Protein 4EPS (pdb70)

Secondary structure (DSSP, 8-state):
--TTBPEEEEEE--BEE-----B-----TT-EEEEEEEETTEE-TTS---EEE-SSSEESS--B--GGGTT-EEEEESS---------SSSS-TTHHHHHT----SB--SHHHHHTT------B--EEETTEEEEEEEE----EEEEE--EEEEEEE-TT-----SS-EE---S-EEEESS--GGGEEBPEEETTTTEEEEE--TT---EEEEEETTEEEEEE-TT--TTEEEEEE-TT-EEEEEEE--TT-EEETTS-EE-TT-SS---TTEEEE--EES---TTTTTTSTT----GGG-HHHHH-TT--SEE-----EEE---PPPSS-HHHH---TTTTTS--SBSSS-SSS-TTTGGGS--HHHHHHHHHHHHHHH----HHHHHHHHHHHHSPPPTTS---BPPPHHHHHTT--TT-HIIIIIIHHHHHH-S---TTS-EE-S-B-SS---EEEE-SS-EEEES---TTS-EEE--B-B-

Organism: Bacteroides ovatus (strain ATCC 8483 / DSM 1896 / JCM 5824 / BCRC 10623 / CCUG 4943 / NCTC 11153) (NCBI:txid411476)

Structure (mmCIF, N/CA/C/O backbone):
data_4EPS
#
_entry.id   4EPS
#
_cell.length_a   77.956
_cell.length_b   77.956
_cell.length_c   250.498
_cell.angle_alpha   90.000
_cell.angle_beta   90.000
_cell.angle_gamma   90.000
#
_symmetry.space_group_name_H-M   'P 41 21 2'
#
loop_
_entity.id
_entity.type
_entity.pdbx_description
1 polymer 'hypothetical protein'
2 non-polymer 'CHLORIDE ION'
3 non-polymer 'SULFATE ION'
4 non-polymer GLYCEROL
5 water water
#
loop_
_atom_site.group_PDB
_atom_site.id
_atom_site.type_symbol
_atom_site.label_atom_id
_atom_site.label_alt_id
_atom_site.label_comp_id
_atom_site.label_asym_id
_atom_site.label_entity_id
_atom_site.label_seq_id
_atom_site.pdbx_PDB_ins_code
_atom_site.Cartn_x
_atom_site.Cartn_y
_atom_site.Cartn_z
_atom_site.occupancy
_atom_site.B_iso_or_equiv
_atom_site.auth_seq_id
_atom_site.auth_comp_id
_atom_site.auth_asym_id
_atom_site.auth_atom_id
_atom_site.pdbx_PDB_model_num
ATOM 1 N N . ASN A 1 8 ? 13.965 44.399 114.158 1.00 84.27 32 ASN A N 1
ATOM 2 C CA . ASN A 1 8 ? 14.228 45.835 114.105 1.00 83.77 32 ASN A CA 1
ATOM 3 C C . ASN A 1 8 ? 13.297 46.567 115.087 1.00 87.70 32 ASN A C 1
ATOM 4 O O . ASN A 1 8 ? 12.081 46.636 114.867 1.00 88.28 32 ASN A O 1
ATOM 9 N N . VAL A 1 9 ? 13.884 47.075 116.191 1.00 82.93 33 VAL A N 1
ATOM 10 C CA . VAL A 1 9 ? 13.233 47.777 117.308 1.00 82.55 33 VAL A CA 1
ATOM 11 C C . VAL A 1 9 ? 12.341 48.933 116.803 1.00 83.64 33 VAL A C 1
ATOM 12 O O . VAL A 1 9 ? 12.765 49.710 115.941 1.00 82.43 33 VAL A O 1
ATOM 16 N N . ARG A 1 10 ? 11.100 49.021 117.344 1.00 78.35 34 ARG A N 1
ATOM 17 C CA . ARG A 1 10 ? 10.123 50.073 117.040 1.00 76.79 34 ARG A CA 1
ATOM 18 C C . ARG A 1 10 ? 10.708 51.432 117.439 1.00 75.99 34 ARG A C 1
ATOM 19 O O . ARG A 1 10 ? 11.306 51.541 118.515 1.00 75.28 34 ARG A O 1
ATOM 21 N N . ASN A 1 11 ? 10.593 52.442 116.537 1.00 68.53 35 ASN A N 1
ATOM 22 C CA . ASN A 1 11 ? 11.138 53.807 116.680 1.00 65.92 35 ASN A CA 1
ATOM 23 C C . ASN A 1 11 ? 12.695 53.802 116.613 1.00 63.02 35 ASN A C 1
ATOM 24 O O . ASN A 1 11 ? 13.324 54.816 116.918 1.00 62.16 35 ASN A O 1
ATOM 29 N N . GLY A 1 12 ? 13.276 52.674 116.180 1.00 54.53 36 GLY A N 1
ATOM 30 C CA . GLY A 1 12 ? 14.716 52.486 116.034 1.00 52.00 36 GLY A CA 1
ATOM 31 C C . GLY A 1 12 ? 15.213 52.950 114.676 1.00 49.58 36 GLY A C 1
ATOM 32 O O . GLY A 1 12 ? 14.751 52.465 113.635 1.00 48.30 36 GLY A O 1
ATOM 33 N N . ILE A 1 13 ? 16.156 53.901 114.681 1.00 40.59 37 ILE A N 1
ATOM 34 C CA . ILE A 1 13 ? 16.709 54.497 113.465 1.00 36.99 37 ILE A CA 1
ATOM 35 C C . ILE A 1 13 ? 17.522 53.474 112.652 1.00 38.48 37 ILE A C 1
ATOM 36 O O . ILE A 1 13 ? 18.404 52.811 113.183 1.00 39.39 37 ILE A O 1
ATOM 41 N N . VAL A 1 14 ? 17.211 53.367 111.363 1.00 32.27 38 VAL A N 1
ATOM 42 C CA . VAL A 1 14 ? 17.871 52.480 110.403 1.00 31.73 38 VAL A CA 1
ATOM 43 C C . VAL A 1 14 ? 19.064 53.246 109.833 1.00 35.68 38 VAL A C 1
ATOM 44 O O . VAL A 1 14 ? 18.921 54.431 109.497 1.00 33.23 38 VAL A O 1
ATOM 48 N N . LEU A 1 15 ? 20.220 52.570 109.738 1.00 31.88 39 LEU A N 1
ATOM 49 C CA A LEU A 1 15 ? 21.453 53.155 109.203 0.65 31.52 39 LEU A CA 1
ATOM 50 C CA B LEU A 1 15 ? 21.454 53.150 109.237 0.35 31.71 39 LEU A CA 1
ATOM 51 C C . LEU A 1 15 ? 21.786 52.619 107.852 1.00 34.82 39 LEU A C 1
ATOM 52 O O . LEU A 1 15 ? 21.826 51.395 107.654 1.00 35.13 39 LEU A O 1
ATOM 61 N N . ASN A 1 16 ? 22.054 53.532 106.913 1.00 27.75 40 ASN A N 1
ATOM 62 C CA A ASN A 1 16 ? 22.450 53.185 105.556 0.60 27.05 40 ASN A CA 1
ATOM 63 C CA B ASN A 1 16 ? 22.451 53.187 105.550 0.40 27.00 40 ASN A CA 1
ATOM 64 C C . ASN A 1 16 ? 23.752 53.917 105.263 1.00 29.40 40 ASN A C 1
ATOM 65 O O . ASN A 1 16 ? 23.932 55.046 105.727 1.00 26.94 40 ASN A O 1
ATOM 74 N N . VAL A 1 17 ? 24.681 53.251 104.579 1.00 26.13 41 VAL A N 1
ATOM 75 C CA . VAL A 1 17 ? 25.990 53.809 104.266 1.00 26.62 41 VAL A CA 1
ATOM 76 C C . VAL A 1 17 ? 26.289 53.589 102.781 1.00 27.86 41 VAL A C 1
ATOM 77 O O . VAL A 1 17 ? 26.221 52.454 102.290 1.00 27.15 41 VAL A O 1
ATOM 81 N N . THR A 1 18 ? 26.596 54.677 102.067 1.00 23.41 42 THR A N 1
ATOM 82 C CA . THR A 1 18 ? 26.913 54.608 100.638 1.00 23.36 42 THR A CA 1
ATOM 83 C C . THR A 1 18 ? 28.243 55.278 100.370 1.00 27.03 42 THR A C 1
ATOM 84 O O . THR A 1 18 ? 28.449 56.409 100.794 1.00 26.19 42 THR A O 1
ATOM 88 N N . ASP A 1 19 ? 29.111 54.607 99.637 1.00 23.45 43 ASP A N 1
ATOM 89 C CA . ASP A 1 19 ? 30.392 55.194 99.226 1.00 23.68 43 ASP A CA 1
ATOM 90 C C . ASP A 1 19 ? 30.193 55.976 97.941 1.00 28.26 43 ASP A C 1
ATOM 91 O O . ASP A 1 19 ? 29.669 55.424 96.981 1.00 28.38 43 ASP A O 1
ATOM 96 N N . THR A 1 20 ? 30.632 57.237 97.899 1.00 26.80 44 THR A N 1
ATOM 97 C CA . THR A 1 20 ? 30.507 58.052 96.682 1.00 27.54 44 THR A CA 1
ATOM 98 C C . THR A 1 20 ? 31.580 57.602 95.661 1.00 32.89 44 THR A C 1
ATOM 99 O O . THR A 1 20 ? 31.484 57.954 94.495 1.00 34.02 44 THR A O 1
ATOM 103 N N . GLY A 1 21 ? 32.584 56.858 96.132 1.00 29.45 45 GLY A N 1
ATOM 104 C CA . GLY A 1 21 ? 33.647 56.272 95.314 1.00 29.19 45 GLY A CA 1
ATOM 105 C C . GLY A 1 21 ? 34.847 57.153 95.034 1.00 30.72 45 GLY A C 1
ATOM 106 O O . GLY A 1 21 ? 34.788 58.369 95.211 1.00 29.60 45 GLY A O 1
ATOM 107 N N . ILE A 1 22 ? 35.963 56.527 94.657 1.00 28.32 46 ILE A N 1
ATOM 108 C CA . ILE A 1 22 ? 37.196 57.207 94.242 1.00 27.24 46 ILE A CA 1
ATOM 109 C C . ILE A 1 22 ? 37.085 57.360 92.733 1.00 33.26 46 ILE A C 1
ATOM 110 O O . ILE A 1 22 ? 37.030 56.350 92.014 1.00 32.08 46 ILE A O 1
ATOM 115 N N . ILE A 1 23 ? 37.052 58.603 92.251 1.00 31.49 47 ILE A N 1
ATOM 116 C CA . ILE A 1 23 ? 36.840 58.895 90.831 1.00 32.62 47 ILE A CA 1
ATOM 117 C C . ILE A 1 23 ? 38.130 59.353 90.129 1.00 33.81 47 ILE A C 1
ATOM 118 O O . ILE A 1 23 ? 39.080 59.757 90.778 1.00 29.23 47 ILE A O 1
ATOM 123 N N . SER A 1 24 ? 38.167 59.243 88.799 1.00 33.63 48 SER A N 1
ATOM 124 C CA . SER A 1 24 ? 39.346 59.601 88.016 1.00 36.27 48 SER A CA 1
ATOM 125 C C . SER A 1 24 ? 39.736 61.063 88.203 1.00 43.91 48 SER A C 1
ATOM 126 O O . SER A 1 24 ? 38.867 61.930 88.208 1.00 43.92 48 SER A O 1
ATOM 129 N N . ASN A 1 25 ? 41.050 61.319 88.386 1.00 44.04 49 ASN A N 1
ATOM 130 C CA . ASN A 1 25 ? 41.627 62.654 88.586 1.00 46.77 49 ASN A CA 1
ATOM 131 C C . ASN A 1 25 ? 41.417 63.536 87.336 1.00 56.38 49 ASN A C 1
ATOM 132 O O . ASN A 1 25 ? 41.234 64.752 87.470 1.00 59.14 49 ASN A O 1
ATOM 137 N N . GLU A 1 26 ? 41.423 62.912 86.140 1.00 53.51 50 GLU A N 1
ATOM 138 C CA . GLU A 1 26 ? 41.208 63.545 84.835 1.00 88.26 50 GLU A CA 1
ATOM 139 C C . GLU A 1 26 ? 39.726 63.564 84.481 1.00 103.56 50 GLU A C 1
ATOM 140 O O . GLU A 1 26 ? 38.992 64.428 84.950 1.00 68.21 50 GLU A O 1
ATOM 142 N N . ASP A 1 33 ? 33.412 57.515 84.610 1.00 74.44 57 ASP A N 1
ATOM 143 C CA . ASP A 1 33 ? 32.784 56.273 85.069 1.00 73.57 57 ASP A CA 1
ATOM 144 C C . ASP A 1 33 ? 32.439 56.339 86.581 1.00 73.93 57 ASP A C 1
ATOM 145 O O . ASP A 1 33 ? 32.544 57.403 87.206 1.00 74.04 57 ASP A O 1
ATOM 150 N N . THR A 1 34 ? 32.021 55.190 87.145 1.00 66.59 58 THR A N 1
ATOM 151 C CA . THR A 1 34 ? 31.643 54.994 88.550 1.00 64.28 58 THR A CA 1
ATOM 152 C C . THR A 1 34 ? 32.863 55.170 89.489 1.00 60.19 58 THR A C 1
ATOM 153 O O . THR A 1 34 ? 32.709 55.630 90.624 1.00 59.35 58 THR A O 1
ATOM 157 N N . GLY A 1 35 ? 34.045 54.787 89.008 1.00 50.16 59 GLY A N 1
ATOM 158 C CA . GLY A 1 35 ? 35.265 54.822 89.797 1.00 46.69 59 GLY A CA 1
ATOM 159 C C . GLY A 1 35 ? 35.314 53.617 90.715 1.00 43.30 59 GLY A C 1
ATOM 160 O O . GLY A 1 35 ? 34.664 52.609 90.437 1.00 44.02 59 GLY A O 1
ATOM 161 N N . PHE A 1 36 ? 36.070 53.700 91.816 1.00 33.86 60 PHE A N 1
ATOM 162 C CA . PHE A 1 36 ? 36.208 52.595 92.767 1.00 30.89 60 PHE A CA 1
ATOM 163 C C . PHE A 1 36 ? 35.268 52.819 93.907 1.00 33.61 60 PHE A C 1
ATOM 164 O O . PHE A 1 36 ? 35.498 53.700 94.753 1.00 29.94 60 PHE A O 1
ATOM 172 N N . VAL A 1 37 ? 34.194 52.022 93.924 1.00 30.36 61 VAL A N 1
ATOM 173 C CA . VAL A 1 37 ? 33.143 52.123 94.928 1.00 30.61 61 VAL A CA 1
ATOM 174 C C . VAL A 1 37 ? 33.257 50.948 95.867 1.00 35.75 61 VAL A C 1
ATOM 175 O O . VAL A 1 37 ? 33.223 49.789 95.444 1.00 33.76 61 VAL A O 1
ATOM 179 N N . THR A 1 38 ? 33.351 51.259 97.146 1.00 33.40 62 THR A N 1
ATOM 180 C CA . THR A 1 38 ? 33.436 50.270 98.199 1.00 33.74 62 THR A CA 1
ATOM 181 C C . THR A 1 38 ? 32.062 49.691 98.472 1.00 35.94 62 THR A C 1
ATOM 182 O O . THR A 1 38 ? 31.084 50.422 98.628 1.00 34.94 62 THR A O 1
ATOM 186 N N A THR A 1 39 ? 31.939 48.374 98.533 0.50 34.75 63 THR A N 1
ATOM 187 N N B THR A 1 39 ? 32.050 48.364 98.536 0.50 32.07 63 THR A N 1
ATOM 188 C CA A THR A 1 39 ? 30.610 47.803 98.784 0.50 34.55 63 THR A CA 1
ATOM 189 C CA B THR A 1 39 ? 30.961 47.505 98.966 0.50 30.39 63 THR A CA 1
ATOM 190 C C A THR A 1 39 ? 30.391 47.452 100.280 0.50 35.92 63 THR A C 1
ATOM 191 C C B THR A 1 39 ? 31.436 46.983 100.327 0.50 28.72 63 THR A C 1
ATOM 192 O O A THR A 1 39 ? 29.241 47.332 100.712 0.50 36.11 63 THR A O 1
ATOM 193 O O B THR A 1 39 ? 32.522 46.390 100.415 0.50 27.10 63 THR A O 1
ATOM 200 N N A PHE A 1 40 ? 31.500 47.284 101.041 0.50 29.41 64 PHE A N 1
ATOM 201 N N B PHE A 1 40 ? 30.688 47.296 101.399 0.50 22.19 64 PHE A N 1
ATOM 202 C CA A PHE A 1 40 ? 31.595 46.882 102.456 0.50 28.02 64 PHE A CA 1
ATOM 203 C CA B PHE A 1 40 ? 31.117 46.897 102.743 0.50 22.06 64 PHE A CA 1
ATOM 204 C C A PHE A 1 40 ? 31.413 45.354 102.580 0.50 29.91 64 PHE A C 1
ATOM 205 C C B PHE A 1 40 ? 30.952 45.391 102.929 0.50 27.92 64 PHE A C 1
ATOM 206 O O A PHE A 1 40 ? 30.913 44.705 101.665 0.50 27.34 64 PHE A O 1
ATOM 207 O O B PHE A 1 40 ? 30.080 44.781 102.305 0.50 26.57 64 PHE A O 1
ATOM 222 N N . THR A 1 41 ? 31.873 44.787 103.689 1.00 26.88 65 THR A N 1
ATOM 223 C CA . THR A 1 41 ? 31.850 43.340 103.912 1.00 28.35 65 THR A CA 1
ATOM 224 C C . THR A 1 41 ? 31.590 43.059 105.386 1.00 31.78 65 THR A C 1
ATOM 225 O O . THR A 1 41 ? 31.793 43.943 106.224 1.00 31.09 65 THR A O 1
ATOM 229 N N . GLN A 1 42 ? 31.159 41.821 105.713 1.00 29.05 66 GLN A N 1
ATOM 230 C CA . GLN A 1 42 ? 30.886 41.445 107.105 1.00 28.50 66 GLN A CA 1
ATOM 231 C C . GLN A 1 42 ? 32.087 41.763 107.995 1.00 31.17 66 GLN A C 1
ATOM 232 O O . GLN A 1 42 ? 33.210 41.387 107.653 1.00 30.50 66 GLN A O 1
ATOM 238 N N . GLY A 1 43 ? 31.850 42.470 109.094 1.00 29.17 67 GLY A N 1
ATOM 239 C CA . GLY A 1 43 ? 32.929 42.819 110.011 1.00 29.76 67 GLY A CA 1
ATOM 240 C C . GLY A 1 43 ? 33.385 44.262 109.919 1.00 33.10 67 GLY A C 1
ATOM 241 O O . GLY A 1 43 ? 33.946 44.773 110.878 1.00 34.19 67 GLY A O 1
ATOM 242 N N . ASP A 1 44 ? 33.125 44.948 108.784 1.00 28.39 68 ASP A N 1
ATOM 243 C CA . ASP A 1 44 ? 33.445 46.387 108.650 1.00 26.43 68 ASP A CA 1
ATOM 244 C C . ASP A 1 44 ? 32.730 47.173 109.713 1.00 29.83 68 ASP A C 1
ATOM 245 O O . ASP A 1 44 ? 31.577 46.860 110.018 1.00 28.18 68 ASP A O 1
ATOM 250 N N . GLN A 1 45 ? 33.401 48.190 110.295 1.00 26.52 69 GLN A N 1
ATOM 251 C CA . GLN A 1 45 ? 32.791 49.023 111.320 1.00 25.99 69 GLN A CA 1
ATOM 252 C C . GLN A 1 45 ? 32.942 50.480 111.021 1.00 27.69 69 GLN A C 1
ATOM 253 O O . GLN A 1 45 ? 33.982 50.913 110.525 1.00 26.29 69 GLN A O 1
ATOM 259 N N . ILE A 1 46 ? 31.898 51.236 111.352 1.00 25.93 70 ILE A N 1
ATOM 260 C CA . ILE A 1 46 ? 31.837 52.684 111.240 1.00 25.91 70 ILE A CA 1
ATOM 261 C C . ILE A 1 46 ? 31.610 53.262 112.622 1.00 30.28 70 ILE A C 1
ATOM 262 O O . ILE A 1 46 ? 31.122 52.572 113.511 1.00 29.59 70 ILE A O 1
ATOM 267 N N . GLY A 1 47 ? 31.935 54.528 112.780 1.00 27.31 71 GLY A N 1
ATOM 268 C CA . GLY A 1 47 ? 31.677 55.249 114.012 1.00 26.63 71 GLY A CA 1
ATOM 269 C C . GLY A 1 47 ? 30.665 56.334 113.722 1.00 29.97 71 GLY A C 1
ATOM 270 O O . GLY A 1 47 ? 30.748 57.006 112.688 1.00 27.50 71 GLY A O 1
ATOM 271 N N . LEU A 1 48 ? 29.732 56.542 114.634 1.00 28.05 72 LEU A N 1
ATOM 272 C CA . LEU A 1 48 ? 28.702 57.566 114.461 1.00 28.87 72 LEU A CA 1
ATOM 273 C C . LEU A 1 48 ? 28.797 58.663 115.537 1.00 32.91 72 LEU A C 1
ATOM 274 O O . LEU A 1 48 ? 29.003 58.356 116.713 1.00 32.79 72 LEU A O 1
ATOM 279 N N . PHE A 1 49 ? 28.557 59.924 115.129 1.00 29.08 73 PHE A N 1
ATOM 280 C CA . PHE A 1 49 ? 28.488 61.101 116.005 1.00 29.17 73 PHE A CA 1
ATOM 281 C C . PHE A 1 49 ? 27.208 61.894 115.758 1.00 33.81 73 PHE A C 1
ATOM 282 O O . PHE A 1 49 ? 26.788 62.048 114.605 1.00 32.12 73 PHE A O 1
ATOM 290 N N . ALA A 1 50 ? 26.625 62.447 116.829 1.00 31.13 74 ALA A N 1
ATOM 291 C CA . ALA A 1 50 ? 25.472 63.341 116.753 1.00 30.97 74 ALA A CA 1
ATOM 292 C C . ALA A 1 50 ? 25.862 64.645 117.430 1.00 36.35 74 ALA A C 1
ATOM 293 O O . ALA A 1 50 ? 26.305 64.631 118.589 1.00 36.12 74 ALA A O 1
ATOM 295 N N . VAL A 1 51 ? 25.757 65.758 116.696 1.00 32.23 75 VAL A N 1
ATOM 296 C CA . VAL A 1 51 ? 26.115 67.077 117.222 1.00 32.36 75 VAL A CA 1
ATOM 297 C C . VAL A 1 51 ? 24.827 67.888 117.367 1.00 37.91 75 VAL A C 1
ATOM 298 O O . VAL A 1 51 ? 24.093 68.075 116.395 1.00 35.91 75 VAL A O 1
ATOM 302 N N . LYS A 1 52 ? 24.564 68.365 118.590 1.00 36.40 76 LYS A N 1
ATOM 303 C CA . LYS A 1 52 ? 23.401 69.189 118.907 1.00 37.03 76 LYS A CA 1
ATOM 304 C C . LYS A 1 52 ? 23.908 70.472 119.577 1.00 44.24 76 LYS A C 1
ATOM 305 O O . LYS A 1 52 ? 24.679 70.391 120.537 1.00 43.49 76 LYS A O 1
ATOM 311 N N . ASP A 1 53 ? 23.532 71.639 119.019 1.00 42.88 77 ASP A N 1
ATOM 312 C CA . ASP A 1 53 ? 23.876 72.987 119.504 1.00 44.45 77 ASP A CA 1
ATOM 313 C C . ASP A 1 53 ? 25.392 73.159 119.792 1.00 49.67 77 ASP A C 1
ATOM 314 O O . ASP A 1 53 ? 25.770 73.705 120.829 1.00 50.24 77 ASP A O 1
ATOM 319 N N . GLY A 1 54 ? 26.229 72.678 118.871 1.00 45.03 78 GLY A N 1
ATOM 320 C CA . GLY A 1 54 ? 27.683 72.806 118.941 1.00 44.31 78 GLY A CA 1
ATOM 321 C C . GLY A 1 54 ? 28.421 71.863 119.869 1.00 46.08 78 GLY A C 1
ATOM 322 O O . GLY A 1 54 ? 29.591 72.100 120.165 1.00 46.94 78 GLY A O 1
ATOM 323 N N . ALA A 1 55 ? 27.767 70.784 120.322 1.00 40.82 79 ALA A N 1
ATOM 324 C CA . ALA A 1 55 ? 28.390 69.779 121.190 1.00 39.89 79 ALA A CA 1
ATOM 325 C C . ALA A 1 55 ? 27.977 68.366 120.779 1.00 41.47 79 ALA A C 1
ATOM 326 O O . ALA A 1 55 ? 26.820 68.143 120.415 1.00 39.06 79 ALA A O 1
ATOM 328 N N . ILE A 1 56 ? 28.906 67.407 120.904 1.00 37.16 80 ILE A N 1
ATOM 329 C CA . ILE A 1 56 ? 28.623 66.001 120.638 1.00 36.77 80 ILE A CA 1
ATOM 330 C C . ILE A 1 56 ? 27.733 65.464 121.765 1.00 42.93 80 ILE A C 1
ATOM 331 O O . ILE A 1 56 ? 28.022 65.705 122.941 1.00 43.99 80 ILE A O 1
ATOM 336 N N . LEU A 1 57 ? 26.654 64.746 121.404 1.00 38.72 81 LEU A N 1
ATOM 337 C CA . LEU A 1 57 ? 25.750 64.102 122.353 1.00 39.15 81 LEU A CA 1
ATOM 338 C C . LEU A 1 57 ? 26.474 62.943 123.007 1.00 45.09 81 LEU A C 1
ATOM 339 O O . LEU A 1 57 ? 27.083 62.126 122.307 1.00 43.73 81 LEU A O 1
ATOM 344 N N . ASP A 1 58 ? 26.447 62.888 124.354 1.00 43.07 82 ASP A N 1
ATOM 345 C CA . ASP A 1 58 ? 27.102 61.826 125.128 1.00 43.73 82 ASP A CA 1
ATOM 346 C C . ASP A 1 58 ? 26.612 60.446 124.737 1.00 47.30 82 ASP A C 1
ATOM 347 O O . ASP A 1 58 ? 27.381 59.485 124.806 1.00 46.95 82 ASP A O 1
ATOM 352 N N . GLU A 1 59 ? 25.329 60.336 124.359 1.00 44.42 83 GLU A N 1
ATOM 353 C CA . GLU A 1 59 ? 24.732 59.059 123.980 1.00 44.79 83 GLU A CA 1
ATOM 354 C C . GLU A 1 59 ? 25.176 58.601 122.568 1.00 44.29 83 GLU A C 1
ATOM 355 O O . GLU A 1 59 ? 25.063 57.415 122.296 1.00 45.14 83 GLU A O 1
ATOM 361 N N . ILE A 1 60 ? 25.626 59.527 121.678 1.00 36.98 84 ILE A N 1
ATOM 362 C CA . ILE A 1 60 ? 26.043 59.220 120.281 1.00 34.70 84 ILE A CA 1
ATOM 363 C C . ILE A 1 60 ? 27.410 59.887 120.007 1.00 35.50 84 ILE A C 1
ATOM 364 O O . ILE A 1 60 ? 27.522 60.884 119.284 1.00 33.18 84 ILE A O 1
ATOM 369 N N . ASN A 1 61 ? 28.437 59.347 120.645 1.00 32.49 85 ASN A N 1
ATOM 370 C CA . ASN A 1 61 ? 29.792 59.863 120.580 1.00 32.62 85 ASN A CA 1
ATOM 371 C C . ASN A 1 61 ? 30.709 58.726 120.196 1.00 35.75 85 ASN A C 1
ATOM 372 O O . ASN A 1 61 ? 31.039 57.890 121.038 1.00 35.49 85 ASN A O 1
ATOM 377 N N . ASN A 1 62 ? 31.064 58.644 118.888 1.00 31.92 86 ASN A N 1
ATOM 378 C CA . ASN A 1 62 ? 31.890 57.565 118.344 1.00 31.53 86 ASN A CA 1
ATOM 379 C C . ASN A 1 62 ? 31.214 56.213 118.589 1.00 35.07 86 ASN A C 1
ATOM 380 O O . ASN A 1 62 ? 31.844 55.264 119.038 1.00 35.43 86 ASN A O 1
ATOM 393 N N . PRO A 1 64 ? 29.888 52.688 117.674 1.00 32.43 88 PRO A N 1
ATOM 394 C CA . PRO A 1 64 ? 30.232 51.750 116.596 1.00 31.66 88 PRO A CA 1
ATOM 395 C C . PRO A 1 64 ? 29.041 50.984 116.023 1.00 34.55 88 PRO A C 1
ATOM 396 O O . PRO A 1 64 ? 28.153 50.545 116.758 1.00 32.78 88 PRO A O 1
ATOM 400 N N . PHE A 1 65 ? 29.069 50.783 114.706 1.00 28.93 89 PHE A N 1
ATOM 401 C CA . PHE A 1 65 ? 28.096 49.964 113.988 1.00 28.89 89 PHE A CA 1
ATOM 402 C C . PHE A 1 65 ? 28.857 49.008 113.114 1.00 30.96 89 PHE A C 1
ATOM 403 O O . PHE A 1 65 ? 29.817 49.423 112.473 1.00 29.62 89 PHE A O 1
ATOM 411 N N . THR A 1 66 ? 28.444 47.736 113.079 1.00 25.42 90 THR A N 1
ATOM 412 C CA . THR A 1 66 ? 29.112 46.681 112.329 1.00 25.93 90 THR A CA 1
ATOM 413 C C . THR A 1 66 ? 28.219 46.152 111.204 1.00 31.65 90 THR A C 1
ATOM 414 O O . THR A 1 66 ? 27.025 45.902 111.423 1.00 33.69 90 THR A O 1
ATOM 418 N N . PHE A 1 67 ? 28.799 46.001 110.005 1.00 26.29 91 PHE A N 1
ATOM 419 C CA . PHE A 1 67 ? 28.071 45.459 108.866 1.00 26.20 91 PHE A CA 1
ATOM 420 C C . PHE A 1 67 ? 28.103 43.928 108.984 1.00 32.00 91 PHE A C 1
ATOM 421 O O . PHE A 1 67 ? 29.164 43.377 109.275 1.00 31.20 91 PHE A O 1
ATOM 429 N N . ASN A 1 68 ? 26.951 43.259 108.842 1.00 29.15 92 ASN A N 1
ATOM 430 C CA . ASN A 1 68 ? 26.896 41.796 108.994 1.00 30.65 92 ASN A CA 1
ATOM 431 C C . ASN A 1 68 ? 26.818 41.087 107.636 1.00 35.07 92 ASN A C 1
ATOM 432 O O . ASN A 1 68 ? 26.583 39.886 107.591 1.00 36.60 92 ASN A O 1
ATOM 437 N N . GLY A 1 69 ? 26.989 41.828 106.546 1.00 29.35 93 GLY A N 1
ATOM 438 C CA . GLY A 1 69 ? 26.877 41.266 105.204 1.00 28.42 93 GLY A CA 1
ATOM 439 C C . GLY A 1 69 ? 25.584 41.682 104.530 1.00 31.12 93 GLY A C 1
ATOM 440 O O . GLY A 1 69 ? 25.460 41.588 103.308 1.00 32.84 93 GLY A O 1
ATOM 441 N N . SER A 1 70 ? 24.618 42.146 105.322 1.00 26.47 94 SER A N 1
ATOM 442 C CA . SER A 1 70 ? 23.301 42.579 104.832 1.00 26.84 94 SER A CA 1
ATOM 443 C C . SER A 1 70 ? 22.927 43.965 105.381 1.00 30.33 94 SER A C 1
ATOM 444 O O . SER A 1 70 ? 22.338 44.756 104.646 1.00 28.80 94 SER A O 1
ATOM 447 N N . SER A 1 71 ? 23.221 44.243 106.665 1.00 25.88 95 SER A N 1
ATOM 448 C CA . SER A 1 71 ? 22.812 45.503 107.287 1.00 26.38 95 SER A CA 1
ATOM 449 C C . SER A 1 71 ? 23.784 45.939 108.369 1.00 28.94 95 SER A C 1
ATOM 450 O O . SER A 1 71 ? 24.656 45.149 108.764 1.00 27.98 95 SER A O 1
ATOM 453 N N . TRP A 1 72 ? 23.621 47.187 108.855 1.00 25.06 96 TRP A N 1
ATOM 454 C CA . TRP A 1 72 ? 24.447 47.772 109.910 1.00 25.94 96 TRP A CA 1
ATOM 455 C C . TRP A 1 72 ? 23.774 47.588 111.257 1.00 33.99 96 TRP A C 1
ATOM 456 O O . TRP A 1 72 ? 22.611 47.965 111.423 1.00 33.50 96 TRP A O 1
ATOM 467 N N . SER A 1 73 ? 24.495 46.994 112.213 1.00 35.29 97 SER A N 1
ATOM 468 C CA . SER A 1 73 ? 23.973 46.752 113.567 1.00 37.94 97 SER A CA 1
ATOM 469 C C . SER A 1 73 ? 24.880 47.313 114.652 1.00 43.78 97 SER A C 1
ATOM 470 O O . SER A 1 73 ? 26.104 47.370 114.510 1.00 40.49 97 SER A O 1
ATOM 473 N N . GLY A 1 74 ? 24.241 47.697 115.741 1.00 43.81 98 GLY A N 1
ATOM 474 C CA . GLY A 1 74 ? 24.871 48.222 116.937 1.00 44.86 98 GLY A CA 1
ATOM 475 C C . GLY A 1 74 ? 23.806 48.423 117.989 1.00 50.65 98 GLY A C 1
ATOM 476 O O . GLY A 1 74 ? 22.707 47.872 117.873 1.00 50.40 98 GLY A O 1
ATOM 477 N N . LYS A 1 75 ? 24.114 49.216 119.004 1.00 48.58 99 LYS A N 1
ATOM 478 C CA . LYS A 1 75 ? 23.136 49.508 120.045 1.00 50.19 99 LYS A CA 1
ATOM 479 C C . LYS A 1 75 ? 22.046 50.419 119.421 1.00 56.80 99 LYS A C 1
ATOM 480 O O . LYS A 1 75 ? 22.390 51.385 118.734 1.00 54.34 99 LYS A O 1
ATOM 486 N N . PRO A 1 76 ? 20.743 50.073 119.562 1.00 56.16 100 PRO A N 1
ATOM 487 C CA . PRO A 1 76 ? 19.696 50.874 118.904 1.00 55.59 100 PRO A CA 1
ATOM 488 C C . PRO A 1 76 ? 19.651 52.346 119.314 1.00 55.66 100 PRO A C 1
ATOM 489 O O . PRO A 1 76 ? 19.866 52.690 120.476 1.00 55.46 100 PRO A O 1
ATOM 493 N N . ILE A 1 77 ? 19.427 53.214 118.321 1.00 49.43 101 ILE A N 1
ATOM 494 C CA . ILE A 1 77 ? 19.217 54.641 118.530 1.00 48.24 101 ILE A CA 1
ATOM 495 C C . ILE A 1 77 ? 17.735 54.841 118.338 1.00 50.81 101 ILE A C 1
ATOM 496 O O . ILE A 1 77 ? 17.212 54.600 117.244 1.00 49.11 101 ILE A O 1
ATOM 501 N N . LEU A 1 78 ? 17.057 55.208 119.412 1.00 48.56 102 LEU A N 1
ATOM 502 C CA . LEU A 1 78 ? 15.618 55.410 119.391 1.00 49.31 102 LEU A CA 1
ATOM 503 C C . LEU A 1 78 ? 15.313 56.852 119.067 1.00 51.90 102 LEU A C 1
ATOM 504 O O . LEU A 1 78 ? 15.941 57.754 119.634 1.00 50.36 102 LEU A O 1
ATOM 509 N N . TYR A 1 79 ? 14.341 57.074 118.164 1.00 49.12 103 TYR A N 1
ATOM 510 C CA . TYR A 1 79 ? 13.940 58.426 117.807 1.00 49.40 103 TYR A CA 1
ATOM 511 C C . TYR A 1 79 ? 13.301 59.129 118.999 1.00 56.97 103 TYR A C 1
ATOM 512 O O . TYR A 1 79 ? 12.527 58.537 119.749 1.00 57.87 103 TYR A O 1
ATOM 521 N N . ASP A 1 80 ? 13.628 60.413 119.129 1.00 54.85 104 ASP A N 1
ATOM 522 C CA . ASP A 1 80 ? 13.167 61.340 120.139 1.00 55.34 104 ASP A CA 1
ATOM 523 C C . ASP A 1 80 ? 13.151 62.734 119.525 1.00 55.44 104 ASP A C 1
ATOM 524 O O . ASP A 1 80 ? 14.010 63.033 118.698 1.00 52.27 104 ASP A O 1
ATOM 529 N N . ASP A 1 81 ? 12.199 63.598 119.941 1.00 51.18 105 ASP A N 1
ATOM 530 C CA . ASP A 1 81 ? 12.072 64.986 119.470 1.00 50.23 105 ASP A CA 1
ATOM 531 C C . ASP A 1 81 ? 13.366 65.802 119.669 1.00 48.93 105 ASP A C 1
ATOM 532 O O . ASP A 1 81 ? 13.585 66.793 118.963 1.00 47.45 105 ASP A O 1
ATOM 537 N N . ARG A 1 82 ? 14.233 65.370 120.610 1.00 43.73 106 ARG A N 1
ATOM 538 C CA . ARG A 1 82 ? 15.531 65.998 120.880 1.00 42.96 106 ARG A CA 1
ATOM 539 C C . ARG A 1 82 ? 16.490 65.827 119.681 1.00 42.99 106 ARG A C 1
ATOM 540 O O . ARG A 1 82 ? 17.472 66.558 119.582 1.00 41.67 106 ARG A O 1
ATOM 542 N N . LEU A 1 83 ? 16.184 64.893 118.759 1.00 37.59 107 LEU A N 1
ATOM 543 C CA . LEU A 1 83 ? 17.028 64.655 117.582 1.00 35.53 107 LEU A CA 1
ATOM 544 C C . LEU A 1 83 ? 16.694 65.621 116.440 1.00 40.40 107 LEU A C 1
ATOM 545 O O . LEU A 1 83 ? 17.460 65.686 115.487 1.00 39.96 107 LEU A O 1
ATOM 550 N N . VAL A 1 84 ? 15.627 66.458 116.573 1.00 38.71 108 VAL A N 1
ATOM 551 C CA . VAL A 1 84 ? 15.309 67.469 115.550 1.00 38.16 108 VAL A CA 1
ATOM 552 C C . VAL A 1 84 ? 16.411 68.541 115.556 1.00 40.90 108 VAL A C 1
ATOM 553 O O . VAL A 1 84 ? 16.779 69.035 116.622 1.00 39.25 108 VAL A O 1
ATOM 557 N N . GLY A 1 85 ? 16.948 68.847 114.374 1.00 37.27 109 GLY A N 1
ATOM 558 C CA . GLY A 1 85 ? 17.999 69.853 114.196 1.00 37.30 109 GLY A CA 1
ATOM 559 C C . GLY A 1 85 ? 19.404 69.343 114.471 1.00 41.01 109 GLY A C 1
ATOM 560 O O . GLY A 1 85 ? 20.374 70.107 114.373 1.00 42.14 109 GLY A O 1
ATOM 561 N N . VAL A 1 86 ? 19.528 68.048 114.812 1.00 33.84 110 VAL A N 1
ATOM 562 C CA . VAL A 1 86 ? 20.821 67.438 115.123 1.00 33.79 110 VAL A CA 1
ATOM 563 C C . VAL A 1 86 ? 21.571 67.116 113.810 1.00 37.43 110 VAL A C 1
ATOM 564 O O . VAL A 1 86 ? 20.962 66.666 112.828 1.00 36.90 110 VAL A O 1
ATOM 568 N N . ASN A 1 87 ? 22.891 67.384 113.798 1.00 33.22 111 ASN A N 1
ATOM 569 C CA . ASN A 1 87 ? 23.772 67.035 112.681 1.00 31.47 111 ASN A CA 1
ATOM 570 C C . ASN A 1 87 ? 24.411 65.670 112.947 1.00 32.17 111 ASN A C 1
ATOM 571 O O . ASN A 1 87 ? 25.043 65.504 113.990 1.00 32.38 111 ASN A O 1
ATOM 576 N N . PHE A 1 88 ? 24.251 64.687 112.029 1.00 26.31 112 PHE A N 1
ATOM 577 C CA . PHE A 1 88 ? 24.863 63.372 112.221 1.00 25.07 112 PHE A CA 1
ATOM 578 C C . PHE A 1 88 ? 26.065 63.236 111.312 1.00 29.49 112 PHE A C 1
ATOM 579 O O . PHE A 1 88 ? 26.058 63.765 110.192 1.00 29.06 112 PHE A O 1
ATOM 587 N N . TYR A 1 89 ? 27.095 62.527 111.793 1.00 25.52 113 TYR A N 1
ATOM 588 C CA . TYR A 1 89 ? 28.344 62.313 111.039 1.00 25.21 113 TYR A CA 1
ATOM 589 C C . TYR A 1 89 ? 28.768 60.884 111.146 1.00 28.47 113 TYR A C 1
ATOM 590 O O . TYR A 1 89 ? 28.642 60.296 112.229 1.00 29.60 113 TYR A O 1
ATOM 599 N N . ALA A 1 90 ? 29.321 60.323 110.073 1.00 24.30 114 ALA A N 1
ATOM 600 C CA . ALA A 1 90 ? 29.836 58.953 110.166 1.00 24.15 114 ALA A CA 1
ATOM 601 C C . ALA A 1 90 ? 31.202 58.855 109.502 1.00 25.08 114 ALA A C 1
ATOM 602 O O . ALA A 1 90 ? 31.505 59.621 108.584 1.00 23.35 114 ALA A O 1
ATOM 604 N N . TYR A 1 91 ? 32.015 57.906 109.962 1.00 22.29 115 TYR A N 1
ATOM 605 C CA . TYR A 1 91 ? 33.325 57.663 109.345 1.00 23.06 115 TYR A CA 1
ATOM 606 C C . TYR A 1 91 ? 33.629 56.187 109.367 1.00 26.25 115 TYR A C 1
ATOM 607 O O . TYR A 1 91 ? 33.122 55.430 110.206 1.00 24.25 115 TYR A O 1
ATOM 616 N N . TYR A 1 92 ? 34.521 55.806 108.470 1.00 23.19 116 TYR A N 1
ATOM 617 C CA . TYR A 1 92 ? 35.047 54.462 108.323 1.00 22.80 116 TYR A CA 1
ATOM 618 C C . TYR A 1 92 ? 36.577 54.555 108.174 1.00 27.18 116 TYR A C 1
ATOM 619 O O . TYR A 1 92 ? 37.016 55.407 107.404 1.00 26.02 116 TYR A O 1
ATOM 628 N N . PRO A 1 93 ? 37.384 53.605 108.696 1.00 26.30 117 PRO A N 1
ATOM 629 C CA . PRO A 1 93 ? 37.020 52.511 109.615 1.00 26.39 117 PRO A CA 1
ATOM 630 C C . PRO A 1 93 ? 36.995 52.999 111.051 1.00 30.00 117 PRO A C 1
ATOM 631 O O . PRO A 1 93 ? 37.827 53.829 111.440 1.00 28.55 117 PRO A O 1
ATOM 635 N N . TYR A 1 94 ? 36.046 52.472 111.838 1.00 25.89 118 TYR A N 1
ATOM 636 C CA . TYR A 1 94 ? 35.879 52.809 113.252 1.00 26.35 118 TYR A CA 1
ATOM 637 C C . TYR A 1 94 ? 37.206 52.709 114.003 1.00 31.34 118 TYR A C 1
ATOM 638 O O . TYR A 1 94 ? 37.941 51.734 113.820 1.00 29.31 118 TYR A O 1
ATOM 647 N N . GLN A 1 95 ? 37.482 53.715 114.846 1.00 31.41 119 GLN A N 1
ATOM 648 C CA . GLN A 1 95 ? 38.656 53.824 115.727 1.00 32.15 119 GLN A CA 1
ATOM 649 C C . GLN A 1 95 ? 38.143 53.909 117.162 1.00 37.92 119 GLN A C 1
ATOM 650 O O . GLN A 1 95 ? 37.251 54.714 117.430 1.00 36.43 119 GLN A O 1
ATOM 656 N N . SER A 1 96 ? 38.668 53.063 118.066 1.00 37.80 120 SER A N 1
ATOM 657 C CA . SER A 1 96 ? 38.316 53.057 119.495 1.00 39.71 120 SER A CA 1
ATOM 658 C C . SER A 1 96 ? 38.608 54.401 120.145 1.00 43.67 120 SER A C 1
ATOM 659 O O . SER A 1 96 ? 37.842 54.839 121.010 1.00 43.83 120 SER A O 1
ATOM 662 N N . GLU A 1 97 ? 39.700 55.069 119.714 1.00 40.13 121 GLU A N 1
ATOM 663 C CA . GLU A 1 97 ? 40.090 56.364 120.275 1.00 40.37 121 GLU A CA 1
ATOM 664 C C . GLU A 1 97 ? 39.848 57.491 119.269 1.00 41.53 121 GLU A C 1
ATOM 665 O O . GLU A 1 97 ? 40.465 57.523 118.208 1.00 42.27 121 GLU A O 1
ATOM 679 N N . THR A 1 99 ? 39.476 60.848 120.654 1.00 39.35 123 THR A N 1
ATOM 680 C CA . THR A 1 99 ? 39.749 62.086 121.404 1.00 40.32 123 THR A CA 1
ATOM 681 C C . THR A 1 99 ? 40.650 62.992 120.555 1.00 43.15 123 THR A C 1
ATOM 682 O O . THR A 1 99 ? 41.690 62.550 120.071 1.00 43.38 123 THR A O 1
ATOM 686 N N . GLY A 1 100 ? 40.187 64.218 120.340 1.00 40.13 124 GLY A N 1
ATOM 687 C CA . GLY A 1 100 ? 40.884 65.230 119.559 1.00 39.89 124 GLY A CA 1
ATOM 688 C C . GLY A 1 100 ? 40.877 64.984 118.065 1.00 42.08 124 GLY A C 1
ATOM 689 O O . GLY A 1 100 ? 41.563 65.699 117.329 1.00 42.14 124 GLY A O 1
ATOM 690 N N . LYS A 1 101 ? 40.075 64.002 117.584 1.00 35.27 125 LYS A N 1
ATOM 691 C CA . LYS A 1 101 ? 40.052 63.711 116.153 1.00 33.47 125 LYS A CA 1
ATOM 692 C C . LYS A 1 101 ? 38.864 64.379 115.421 1.00 37.13 125 LYS A C 1
ATOM 693 O O . LYS A 1 101 ? 38.718 64.202 114.204 1.00 35.95 125 LYS A O 1
ATOM 699 N N . THR A 1 102 ? 38.043 65.167 116.144 1.00 34.58 126 THR A N 1
ATOM 700 C CA . THR A 1 102 ? 36.896 65.867 115.553 1.00 34.68 126 THR A CA 1
ATOM 701 C C . THR A 1 102 ? 37.021 67.381 115.777 1.00 40.37 126 THR A C 1
ATOM 702 O O . THR A 1 102 ? 37.710 67.806 116.702 1.00 40.18 126 THR A O 1
ATOM 706 N N . ASP A 1 103 ? 36.370 68.182 114.916 1.00 37.41 127 ASP A N 1
ATOM 707 C CA . ASP A 1 103 ? 36.403 69.645 114.981 1.00 37.66 127 ASP A CA 1
ATOM 708 C C . ASP A 1 103 ? 34.995 70.231 114.902 1.00 43.27 127 ASP A C 1
ATOM 709 O O . ASP A 1 103 ? 34.347 70.181 113.848 1.00 41.12 127 ASP A O 1
ATOM 714 N N . LEU A 1 104 ? 34.543 70.831 116.012 1.00 43.31 128 LEU A N 1
ATOM 715 C CA . LEU A 1 104 ? 33.219 71.454 116.098 1.00 44.77 128 LEU A CA 1
ATOM 716 C C . LEU A 1 104 ? 33.223 72.916 115.614 1.00 52.03 128 LEU A C 1
ATOM 717 O O . LEU A 1 104 ? 32.167 73.427 115.245 1.00 51.40 128 LEU A O 1
ATOM 722 N N . ILE A 1 105 ? 34.396 73.579 115.611 1.00 51.73 129 ILE A N 1
ATOM 723 C CA . ILE A 1 105 ? 34.524 74.995 115.237 1.00 53.28 129 ILE A CA 1
ATOM 724 C C . ILE A 1 105 ? 34.593 75.140 113.710 1.00 59.40 129 ILE A C 1
ATOM 725 O O . ILE A 1 105 ? 33.773 75.869 113.145 1.00 60.14 129 ILE A O 1
ATOM 730 N N . GLY A 1 106 ? 35.529 74.432 113.068 1.00 55.38 130 GLY A N 1
ATOM 731 C CA . GLY A 1 106 ? 35.718 74.453 111.621 1.00 54.37 130 GLY A CA 1
ATOM 732 C C . GLY A 1 106 ? 34.559 73.898 110.813 1.00 57.11 130 GLY A C 1
ATOM 733 O O . GLY A 1 106 ? 33.612 73.337 111.378 1.00 57.36 130 GLY A O 1
ATOM 734 N N . ASP A 1 107 ? 34.642 74.047 109.470 1.00 51.66 131 ASP A N 1
ATOM 735 C CA A ASP A 1 107 ? 33.586 73.587 108.565 0.50 50.58 131 ASP A CA 1
ATOM 736 C CA B ASP A 1 107 ? 33.621 73.595 108.517 0.50 50.89 131 ASP A CA 1
ATOM 737 C C . ASP A 1 107 ? 33.785 72.105 108.152 1.00 52.00 131 ASP A C 1
ATOM 738 O O . ASP A 1 107 ? 32.949 71.548 107.424 1.00 52.09 131 ASP A O 1
ATOM 747 N N . ASP A 1 108 ? 34.858 71.453 108.651 1.00 42.94 132 ASP A N 1
ATOM 748 C CA . ASP A 1 108 ? 35.133 70.037 108.372 1.00 39.40 132 ASP A CA 1
ATOM 749 C C . ASP A 1 108 ? 35.256 69.284 109.700 1.00 37.49 132 ASP A C 1
ATOM 750 O O . ASP A 1 108 ? 36.309 69.319 110.342 1.00 34.52 132 ASP A O 1
ATOM 755 N N . PHE A 1 109 ? 34.172 68.585 110.107 1.00 32.38 133 PHE A N 1
ATOM 756 C CA . PHE A 1 109 ? 34.133 67.870 111.390 1.00 31.22 133 PHE A CA 1
ATOM 757 C C . PHE A 1 109 ? 35.266 66.843 111.565 1.00 33.26 133 PHE A C 1
ATOM 758 O O . PHE A 1 109 ? 35.701 66.629 112.691 1.00 32.96 133 PHE A O 1
ATOM 766 N N . PHE A 1 110 ? 35.703 66.170 110.480 1.00 29.35 134 PHE A N 1
ATOM 767 C CA . PHE A 1 110 ? 36.752 65.158 110.622 1.00 28.69 134 PHE A CA 1
ATOM 768 C C . PHE A 1 110 ? 38.151 65.646 110.145 1.00 34.90 134 PHE A C 1
ATOM 769 O O . PHE A 1 110 ? 39.042 64.818 109.916 1.00 32.40 134 PHE A O 1
ATOM 777 N N . ALA A 1 111 ? 38.350 66.974 110.025 1.00 34.65 135 ALA A N 1
ATOM 778 C CA . ALA A 1 111 ? 39.646 67.542 109.611 1.00 35.00 135 ALA A CA 1
ATOM 779 C C . ALA A 1 111 ? 40.835 66.978 110.453 1.00 38.77 135 ALA A C 1
ATOM 780 O O . ALA A 1 111 ? 41.806 66.538 109.822 1.00 38.22 135 ALA A O 1
ATOM 782 N N . PRO A 1 112 ? 40.785 66.890 111.819 1.00 36.30 136 PRO A N 1
ATOM 783 C CA . PRO A 1 112 ? 41.951 66.345 112.560 1.00 36.04 136 PRO A CA 1
ATOM 784 C C . PRO A 1 112 ? 42.181 64.848 112.336 1.00 37.25 136 PRO A C 1
ATOM 785 O O . PRO A 1 112 ? 43.321 64.399 11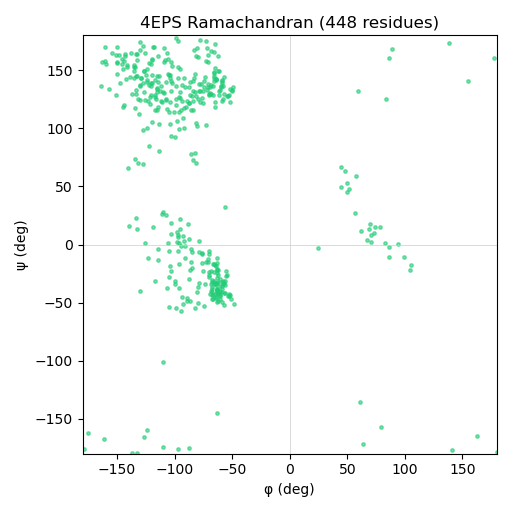2.340 1.00 37.15 136 PRO A O 1
ATOM 789 N N . LEU A 1 113 ? 41.107 64.069 112.154 1.00 32.07 137 LEU A N 1
ATOM 790 C CA . LEU A 1 113 ? 41.231 62.630 111.870 1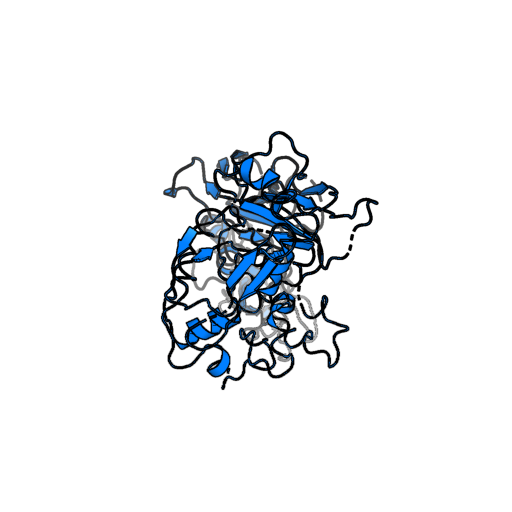.00 29.96 137 LEU A CA 1
ATOM 791 C C . LEU A 1 113 ? 42.006 62.444 110.565 1.00 33.21 137 LEU A C 1
ATOM 792 O O . LEU A 1 113 ? 42.967 61.680 110.524 1.00 33.44 137 LEU A O 1
ATOM 797 N N . ALA A 1 114 ? 41.629 63.209 109.524 1.00 31.31 138 ALA A N 1
ATOM 798 C CA . ALA A 1 114 ? 42.277 63.142 108.218 1.00 31.78 138 ALA A CA 1
ATOM 799 C C . ALA A 1 114 ? 43.720 63.663 108.286 1.00 36.69 138 ALA A C 1
ATOM 800 O O . ALA A 1 114 ? 44.621 63.012 107.752 1.00 36.32 138 ALA A O 1
ATOM 802 N N . ALA A 1 115 ? 43.949 64.796 108.985 1.00 35.94 139 ALA A N 1
ATOM 803 C CA . ALA A 1 115 ? 45.290 65.394 109.126 1.00 36.79 139 ALA A CA 1
ATOM 804 C C . ALA A 1 115 ? 46.295 64.446 109.810 1.00 39.99 139 ALA A C 1
ATOM 805 O O . ALA A 1 115 ? 47.441 64.375 109.373 1.00 40.73 139 ALA A O 1
ATOM 807 N N . GLY A 1 116 ? 45.864 63.728 110.843 1.00 33.96 140 GLY A N 1
ATOM 808 C CA . GLY A 1 116 ? 46.732 62.803 111.566 1.00 34.07 140 GLY A CA 1
ATOM 809 C C . GLY A 1 116 ? 46.722 61.365 111.072 1.00 36.40 140 GLY A C 1
ATOM 810 O O . GLY A 1 116 ? 47.380 60.502 111.663 1.00 35.38 140 GLY A O 1
ATOM 811 N N . TRP A 1 117 ? 45.980 61.076 109.979 1.00 31.76 141 TRP A N 1
ATOM 812 C CA . TRP A 1 117 ? 45.862 59.711 109.459 1.00 30.73 141 TRP A CA 1
ATOM 813 C C . TRP A 1 117 ? 47.214 59.214 108.962 1.00 36.38 141 TRP A C 1
ATOM 814 O O . TRP A 1 117 ? 47.798 59.807 108.055 1.00 36.84 141 TRP A O 1
ATOM 825 N N . GLU A 1 118 ? 47.715 58.144 109.585 1.00 35.02 142 GLU A N 1
ATOM 826 C CA A GLU A 1 118 ? 49.017 57.564 109.253 0.50 35.93 142 GLU A CA 1
ATOM 827 C CA B GLU A 1 118 ? 49.017 57.591 109.224 0.50 36.08 142 GLU A CA 1
ATOM 828 C C . GLU A 1 118 ? 48.838 56.441 108.244 1.00 41.08 142 GLU A C 1
ATOM 829 O O . GLU A 1 118 ? 48.253 55.400 108.560 1.00 44.79 142 GLU A O 1
ATOM 840 N N . LEU A 1 119 ? 49.301 56.664 107.045 1.00 35.02 143 LEU A N 1
ATOM 841 C CA . LEU A 1 119 ? 49.202 55.712 105.959 1.00 35.25 143 LEU A CA 1
ATOM 842 C C . LEU A 1 119 ? 50.538 55.043 105.747 1.00 39.17 143 LEU A C 1
ATOM 843 O O . LEU A 1 119 ? 51.570 55.717 105.724 1.00 39.33 143 LEU A O 1
ATOM 848 N N . THR A 1 120 ? 50.542 53.713 105.643 1.00 34.47 144 THR A N 1
ATOM 849 C CA . THR A 1 120 ? 51.771 52.962 105.378 1.00 33.78 144 THR A CA 1
ATOM 850 C C . THR A 1 120 ? 51.719 52.403 103.954 1.00 35.26 144 THR A C 1
ATOM 851 O O . THR A 1 120 ? 50.661 52.402 103.321 1.00 33.23 144 THR A O 1
ATOM 855 N N . THR A 1 121 ? 52.847 51.886 103.480 1.00 30.09 145 THR A N 1
ATOM 856 C CA . THR A 1 121 ? 52.917 51.329 102.137 1.00 30.12 145 THR A CA 1
ATOM 857 C C . THR A 1 121 ? 52.690 49.802 102.165 1.00 33.78 145 THR A C 1
ATOM 858 O O . THR A 1 121 ? 52.925 49.142 101.149 1.00 34.28 145 THR A O 1
ATOM 862 N N . GLU A 1 122 ? 52.204 49.254 103.303 1.00 29.76 146 GLU A N 1
ATOM 863 C CA . GLU A 1 122 ? 51.897 47.816 103.440 1.00 30.42 146 GLU A CA 1
ATOM 864 C C . GLU A 1 122 ? 50.381 47.637 103.262 1.00 31.87 146 GLU A C 1
ATOM 865 O O . GLU A 1 122 ? 49.602 47.850 104.199 1.00 31.97 146 GLU A O 1
ATOM 871 N N . GLN A 1 123 ? 49.956 47.374 102.013 1.00 25.81 147 GLN A N 1
ATOM 872 C CA . GLN A 1 123 ? 48.528 47.307 101.687 1.00 25.57 147 GLN A CA 1
ATOM 873 C C . GLN A 1 123 ? 48.210 46.068 100.828 1.00 29.09 147 GLN A C 1
ATOM 874 O O . GLN A 1 123 ? 47.188 46.046 100.148 1.00 27.55 147 GLN A O 1
ATOM 880 N N . SER A 1 124 ? 49.070 45.035 100.892 1.00 28.65 148 SER A N 1
ATOM 881 C CA . SER A 1 124 ? 49.046 43.857 100.014 1.00 29.23 148 SER A CA 1
ATOM 882 C C . SER A 1 124 ? 47.859 42.895 100.231 1.00 34.76 148 SER A C 1
ATOM 883 O O . SER A 1 124 ? 47.686 41.990 99.428 1.00 34.70 148 SER A O 1
ATOM 886 N N . ASP A 1 125 ? 47.050 43.077 101.268 1.00 32.92 149 ASP A N 1
ATOM 887 C CA . ASP A 1 125 ? 45.868 42.229 101.400 1.00 34.27 149 ASP A CA 1
ATOM 888 C C . ASP A 1 125 ? 44.648 43.091 101.706 1.00 37.04 149 ASP A C 1
ATOM 889 O O . ASP A 1 125 ? 44.805 44.267 102.075 1.00 34.00 149 ASP A O 1
ATOM 894 N N . GLN A 1 126 ? 43.433 42.520 101.526 1.00 34.34 150 GLN A N 1
ATOM 895 C CA . GLN A 1 126 ? 42.177 43.244 101.723 1.00 35.03 150 GLN A CA 1
ATOM 896 C C . GLN A 1 126 ? 42.115 43.924 103.072 1.00 35.82 150 GLN A C 1
ATOM 897 O O . GLN A 1 126 ? 41.753 45.093 103.099 1.00 34.00 150 GLN A O 1
ATOM 903 N N . LYS A 1 127 ? 42.538 43.247 104.169 1.00 32.95 151 LYS A N 1
ATOM 904 C CA . LYS A 1 127 ? 42.504 43.842 105.509 1.00 33.88 151 LYS A CA 1
ATOM 905 C C . LYS A 1 127 ? 43.516 44.972 105.680 1.00 33.55 151 LYS A C 1
ATOM 906 O O . LYS A 1 127 ? 43.182 45.965 106.305 1.00 31.44 151 LYS A O 1
ATOM 912 N N . ALA A 1 128 ? 44.753 44.807 105.182 1.00 29.78 152 ALA A N 1
ATOM 913 C CA . ALA A 1 128 ? 45.790 45.843 105.326 1.00 30.32 152 ALA A CA 1
ATOM 914 C C . ALA A 1 128 ? 45.384 47.122 104.557 1.00 32.31 152 ALA A C 1
ATOM 915 O O . ALA A 1 128 ? 45.667 48.225 105.000 1.00 32.40 152 ALA A O 1
ATOM 917 N N . TYR A 1 129 ? 44.691 46.956 103.427 1.00 26.80 153 TYR A N 1
ATOM 918 C CA . TYR A 1 129 ? 44.226 48.085 102.623 1.00 25.58 153 TYR A CA 1
ATOM 919 C C . TYR A 1 129 ? 43.020 48.767 103.304 1.00 29.13 153 TYR A C 1
ATOM 920 O O . TYR A 1 129 ? 43.027 49.995 103.500 1.00 26.75 153 TYR A O 1
ATOM 929 N N . ALA A 1 130 ? 41.975 47.966 103.640 1.00 25.51 154 ALA A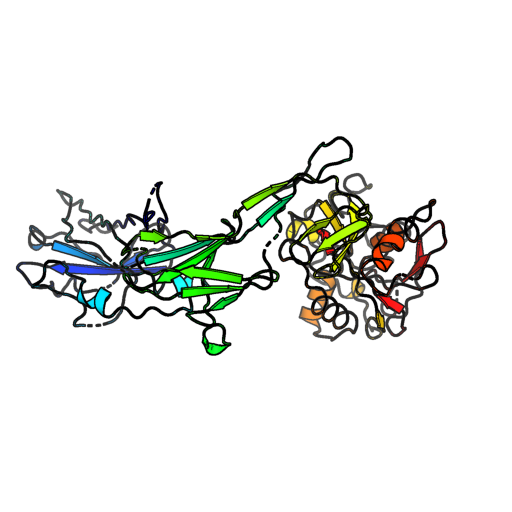 N 1
ATOM 930 C CA . ALA A 1 130 ? 40.715 48.452 104.222 1.00 26.13 154 ALA A CA 1
ATOM 931 C C . ALA A 1 130 ? 40.915 49.240 105.492 1.00 29.36 154 ALA A C 1
ATOM 932 O O . ALA A 1 130 ? 40.263 50.278 105.644 1.00 28.61 154 ALA A O 1
ATOM 934 N N . LYS A 1 131 ? 41.822 48.779 106.404 1.00 26.22 155 LYS A N 1
ATOM 935 C CA A LYS A 1 131 ? 42.043 49.482 107.678 0.50 25.68 155 LYS A CA 1
ATOM 936 C CA B LYS A 1 131 ? 42.191 49.441 107.666 0.50 26.65 155 LYS A CA 1
ATOM 937 C C . LYS A 1 131 ? 42.648 50.883 107.466 1.00 29.16 155 LYS A C 1
ATOM 938 O O . LYS A 1 131 ? 42.589 51.693 108.377 1.00 28.23 155 LYS A O 1
ATOM 949 N N . GLN A 1 132 ? 43.217 51.167 106.277 1.00 25.77 156 GLN A N 1
ATOM 950 C CA . GLN A 1 132 ? 43.833 52.466 105.988 1.00 25.72 156 GLN A CA 1
ATOM 951 C C . GLN A 1 132 ? 42.997 53.376 105.074 1.00 27.46 156 GLN A C 1
ATOM 952 O O . GLN A 1 132 ? 43.382 54.532 104.839 1.00 25.58 156 GLN A O 1
ATOM 958 N N . ASP A 1 133 ? 41.872 52.850 104.562 1.00 24.63 157 ASP A N 1
ATOM 959 C CA . ASP A 1 133 ? 41.014 53.549 103.609 1.00 23.85 157 ASP A CA 1
ATOM 960 C C . ASP A 1 133 ? 40.015 54.440 104.341 1.00 26.63 157 ASP A C 1
ATOM 961 O O . ASP A 1 133 ? 38.832 54.115 104.466 1.00 25.27 157 ASP A O 1
ATOM 966 N N . LEU A 1 134 ? 40.499 55.592 104.807 1.00 24.52 158 LEU A N 1
ATOM 967 C CA . LEU A 1 134 ? 39.672 56.520 105.574 1.00 23.19 158 LEU A CA 1
ATOM 968 C C . LEU A 1 134 ? 38.571 57.160 104.705 1.00 25.56 158 LEU A C 1
ATOM 969 O O . LEU A 1 134 ? 38.841 57.711 103.632 1.00 25.85 158 LEU A O 1
ATOM 987 N N . THR A 1 136 ? 34.793 59.560 105.167 1.00 21.35 160 THR A N 1
ATOM 988 C CA . THR A 1 136 ? 33.987 60.350 106.102 1.00 22.40 160 THR A CA 1
ATOM 989 C C . THR A 1 136 ? 32.752 60.935 105.439 1.00 25.27 160 THR A C 1
ATOM 990 O O . THR A 1 136 ? 32.724 61.116 104.224 1.00 24.68 160 THR A O 1
ATOM 994 N N . SER A 1 137 ? 31.776 61.312 106.256 1.00 24.75 161 SER A N 1
ATOM 995 C CA . SER A 1 137 ? 30.572 62.012 105.805 1.00 24.91 161 SER A CA 1
ATOM 996 C C . SER A 1 137 ? 30.621 63.473 106.227 1.00 30.71 161 SER A C 1
ATOM 997 O O . SER A 1 137 ? 31.363 63.845 107.144 1.00 30.52 161 SER A O 1
ATOM 1000 N N . ASN A 1 138 ? 29.755 64.283 105.632 1.00 28.87 162 ASN A N 1
ATOM 1001 C CA . ASN A 1 138 ? 29.527 65.647 106.097 1.00 29.30 162 ASN A CA 1
ATOM 1002 C C . ASN A 1 138 ? 28.270 65.577 106.980 1.00 29.57 162 ASN A C 1
ATOM 1003 O O . ASN A 1 138 ? 27.815 64.464 107.256 1.00 29.16 162 ASN A O 1
ATOM 1008 N N . ALA A 1 139 ? 27.771 66.715 107.481 1.00 26.35 163 ALA A N 1
ATOM 1009 C CA . ALA A 1 139 ? 26.589 66.810 108.345 1.00 26.91 163 ALA A CA 1
ATOM 1010 C C . ALA A 1 139 ? 25.365 66.218 107.624 1.00 29.99 163 ALA A C 1
ATOM 1011 O O . ALA A 1 139 ? 25.037 66.639 106.513 1.00 29.08 163 ALA A O 1
ATOM 1013 N N . THR A 1 140 ? 24.740 65.239 108.247 1.00 26.78 164 THR A N 1
ATOM 1014 C CA . THR A 1 140 ? 23.617 64.491 107.663 1.00 27.73 164 THR A CA 1
ATOM 1015 C C . THR A 1 140 ? 22.380 64.628 108.542 1.00 31.70 164 THR A C 1
ATOM 1016 O O . THR A 1 140 ? 22.478 64.530 109.756 1.00 30.31 164 THR A O 1
ATOM 1020 N N . ALA A 1 141 ? 21.216 64.803 107.905 1.00 29.12 165 ALA A N 1
ATOM 1021 C CA . ALA A 1 141 ? 19.952 64.936 108.597 1.00 29.67 165 ALA A CA 1
ATOM 1022 C C . ALA A 1 141 ? 19.225 63.604 108.688 1.00 29.84 165 ALA A C 1
ATOM 1023 O O . ALA A 1 141 ? 19.308 62.755 107.793 1.00 27.60 165 ALA A O 1
ATOM 1025 N N . LEU A 1 142 ? 18.440 63.475 109.745 1.00 27.40 166 LEU A N 1
ATOM 1026 C CA . LEU A 1 142 ? 17.570 62.334 109.957 1.00 27.98 166 LEU A CA 1
ATOM 1027 C C . LEU A 1 142 ? 16.339 62.501 109.046 1.00 29.10 166 LEU A C 1
ATOM 1028 O O . LEU A 1 142 ? 15.822 63.617 108.899 1.00 27.92 166 LEU A O 1
ATOM 1033 N N . ILE A 1 143 ? 15.901 61.419 108.419 1.00 25.29 167 ILE A N 1
ATOM 1034 C CA A ILE A 1 143 ? 14.746 61.419 107.513 0.60 25.29 167 ILE A CA 1
ATOM 1035 C CA B ILE A 1 143 ? 14.734 61.467 107.541 0.40 25.11 167 ILE A CA 1
ATOM 1036 C C . ILE A 1 143 ? 13.654 60.554 108.125 1.00 30.34 167 ILE A C 1
ATOM 1037 O O . ILE A 1 143 ? 13.956 59.439 108.566 1.00 30.01 167 ILE A O 1
ATOM 1046 N N . GLY A 1 144 ? 12.418 61.029 108.104 1.00 27.54 168 GLY A N 1
ATOM 1047 C CA . GLY A 1 144 ? 11.317 60.226 108.606 1.00 29.14 168 GLY A CA 1
ATOM 1048 C C . GLY A 1 144 ? 10.290 60.948 109.436 1.00 40.17 168 GLY A C 1
ATOM 1049 O O . GLY A 1 144 ? 10.455 62.115 109.805 1.00 40.02 168 GLY A O 1
ATOM 1050 N N . GLU A 1 145 ? 9.225 60.205 109.754 1.00 41.83 169 GLU A N 1
ATOM 1051 C CA . GLU A 1 145 ? 8.061 60.644 110.508 1.00 44.36 169 GLU A CA 1
ATOM 1052 C C . GLU A 1 145 ? 7.301 59.411 111.013 1.00 51.81 169 GLU A C 1
ATOM 1053 O O . GLU A 1 145 ? 7.423 58.323 110.428 1.00 50.10 169 GLU A O 1
ATOM 1059 N N . ASN A 1 146 ? 6.512 59.600 112.088 1.00 52.68 170 ASN A N 1
ATOM 1060 C CA . ASN A 1 146 ? 5.652 58.590 112.724 1.00 54.30 170 ASN A CA 1
ATOM 1061 C C . ASN A 1 146 ? 6.395 57.242 112.968 1.00 59.12 170 ASN A C 1
ATOM 1062 O O . ASN A 1 146 ? 6.054 56.212 112.372 1.00 59.15 170 ASN A O 1
ATOM 1067 N N . GLY A 1 147 ? 7.427 57.290 113.809 1.00 55.05 171 GLY A N 1
ATOM 1068 C CA . GLY A 1 147 ? 8.215 56.118 114.186 1.00 54.57 171 GLY A CA 1
ATOM 1069 C C . GLY A 1 147 ? 9.084 55.404 113.158 1.00 55.83 171 GLY A C 1
ATOM 1070 O O . GLY A 1 147 ? 9.669 54.371 113.511 1.00 57.62 171 GLY A O 1
ATOM 1071 N N . ASN A 1 148 ? 9.180 55.915 111.889 1.00 46.97 172 ASN A N 1
ATOM 1072 C CA A ASN A 1 148 ? 9.996 55.315 110.823 0.60 45.40 172 ASN A CA 1
ATOM 1073 C CA B ASN A 1 148 ? 10.011 55.309 110.838 0.40 45.42 172 ASN A CA 1
ATOM 1074 C C . ASN A 1 148 ? 11.097 56.305 110.393 1.00 46.50 172 ASN A C 1
ATOM 1075 O O . ASN A 1 148 ? 10.834 57.217 109.605 1.00 45.95 172 ASN A O 1
ATOM 1084 N N . TYR A 1 149 ? 12.313 56.138 110.928 1.00 36.96 173 TYR A N 1
ATOM 1085 C CA . TYR A 1 149 ? 13.414 57.055 110.682 1.00 34.18 173 TYR A CA 1
ATOM 1086 C C . TYR A 1 149 ? 14.649 56.350 110.178 1.00 34.17 173 TYR A C 1
ATOM 1087 O O . TYR A 1 149 ? 14.878 55.170 110.466 1.00 31.52 173 TYR A O 1
ATOM 1096 N N . SER A 1 150 ? 15.423 57.071 109.368 1.00 28.56 174 SER A N 1
ATOM 1097 C CA . SER A 1 150 ? 16.644 56.543 108.796 1.00 26.99 174 SER A CA 1
ATOM 1098 C C . SER A 1 150 ? 17.695 57.613 108.677 1.00 29.29 174 SER A C 1
ATOM 1099 O O . SER A 1 150 ? 17.375 58.807 108.576 1.00 26.70 174 SER A O 1
ATOM 1102 N N . LEU A 1 151 ? 18.949 57.177 108.761 1.00 26.79 175 LEU A N 1
ATOM 1103 C CA . LEU A 1 151 ? 20.154 57.965 108.542 1.00 28.21 175 LEU A CA 1
ATOM 1104 C C . LEU A 1 151 ? 20.844 57.367 107.367 1.00 30.72 175 LEU A C 1
ATOM 1105 O O . LEU A 1 151 ? 21.201 56.178 107.420 1.00 30.00 175 LEU A O 1
ATOM 1110 N N . SER A 1 152 ? 20.967 58.125 106.273 1.00 25.02 176 SER A N 1
ATOM 1111 C CA . SER A 1 152 ? 21.592 57.592 105.068 1.00 25.03 176 SER A CA 1
ATOM 1112 C C . SER A 1 152 ? 22.806 58.455 104.748 1.00 29.73 176 SER A C 1
ATOM 1113 O O . SER A 1 152 ? 22.671 59.628 104.375 1.00 31.21 176 SER A O 1
ATOM 1116 N N . PHE A 1 153 ? 23.990 57.903 105.017 1.00 24.30 177 PHE A N 1
ATOM 1117 C CA . PHE A 1 153 ? 25.244 58.626 104.856 1.00 23.71 177 PHE A CA 1
ATOM 1118 C C . PHE A 1 153 ? 25.862 58.437 103.496 1.00 27.31 177 PHE A C 1
ATOM 1119 O O . PHE A 1 153 ? 25.853 57.331 102.937 1.00 26.67 177 PHE A O 1
ATOM 1127 N N . GLN A 1 154 ? 26.464 59.514 102.996 1.00 24.96 178 GLN A N 1
ATOM 1128 C CA . GLN A 1 154 ? 27.299 59.501 101.789 1.00 24.16 178 GLN A CA 1
ATOM 1129 C C . GLN A 1 154 ? 28.745 59.640 102.295 1.00 27.10 178 GLN A C 1
ATOM 1130 O O . GLN A 1 154 ? 29.054 60.660 102.916 1.00 26.11 178 GLN A O 1
ATOM 1136 N N . LEU A 1 155 ? 29.601 58.640 102.070 1.00 23.13 179 LEU A N 1
ATOM 1137 C CA A LEU A 1 155 ? 31.012 58.691 102.512 0.60 22.02 179 LEU A CA 1
ATOM 1138 C CA B LEU A 1 155 ? 30.987 58.746 102.536 0.40 23.44 179 LEU A CA 1
ATOM 1139 C C . LEU A 1 155 ? 31.927 59.028 101.370 1.00 27.05 179 LEU A C 1
ATOM 1140 O O . LEU A 1 155 ? 31.722 58.517 100.261 1.00 26.32 179 LEU A O 1
ATOM 1149 N N . THR A 1 156 ? 32.945 59.869 101.629 1.00 25.02 180 THR A N 1
ATOM 1150 C CA A THR A 1 156 ? 33.940 60.212 100.613 0.60 24.77 180 THR A CA 1
ATOM 1151 C CA B THR A 1 156 ? 33.968 60.200 100.626 0.40 24.39 180 THR A CA 1
ATOM 1152 C C . THR A 1 156 ? 35.318 59.755 101.148 1.00 28.22 180 THR A C 1
ATOM 1153 O O . THR A 1 156 ? 35.572 59.862 102.346 1.00 26.96 180 THR A O 1
ATOM 1160 N N . HIS A 1 157 ? 36.179 59.255 100.266 1.00 24.48 181 HIS A N 1
ATOM 1161 C CA . HIS A 1 157 ? 37.530 58.790 100.608 1.00 23.54 181 HIS A CA 1
ATOM 1162 C C . HIS A 1 157 ? 38.419 60.003 100.839 1.00 26.65 181 HIS A C 1
ATOM 1163 O O . HIS A 1 157 ? 38.417 60.948 100.020 1.00 25.36 181 HIS A O 1
ATOM 1170 N N . ARG A 1 158 ? 39.171 59.993 101.955 1.00 24.25 182 ARG A N 1
ATOM 1171 C CA A ARG A 1 158 ? 40.030 61.120 102.309 0.60 24.10 182 ARG A CA 1
ATOM 1172 C CA B ARG A 1 158 ? 40.051 61.101 102.339 0.40 23.92 182 ARG A CA 1
ATOM 1173 C C . ARG A 1 158 ? 41.443 60.990 101.724 1.00 28.11 182 ARG A C 1
ATOM 1174 O O . ARG A 1 158 ? 42.149 61.987 101.619 1.00 27.44 182 ARG A O 1
ATOM 1197 N N . SER A 1 160 ? 44.267 59.623 98.595 1.00 23.51 184 SER A N 1
ATOM 1198 C CA . SER A 1 160 ? 44.330 59.603 97.138 1.00 22.39 184 SER A CA 1
ATOM 1199 C C . SER A 1 160 ? 44.702 58.189 96.741 1.00 25.46 184 SER A C 1
ATOM 1200 O O . SER A 1 160 ? 45.086 57.403 97.609 1.00 24.39 184 SER A O 1
ATOM 1203 N N . LEU A 1 161 ? 44.577 57.844 95.462 1.00 21.41 185 LEU A N 1
ATOM 1204 C CA . LEU A 1 161 ? 44.848 56.469 95.046 1.00 21.28 185 LEU A CA 1
ATOM 1205 C C . LEU A 1 161 ? 45.721 56.383 93.805 1.00 27.12 185 LEU A C 1
ATOM 1206 O O . LEU A 1 161 ? 45.426 57.010 92.785 1.00 27.31 185 LEU A O 1
ATOM 1211 N N . VAL A 1 162 ? 46.777 55.567 93.890 1.00 22.85 186 VAL A N 1
ATOM 1212 C CA . VAL A 1 162 ? 47.632 55.252 92.750 1.00 22.86 186 VAL A CA 1
ATOM 1213 C C . VAL A 1 162 ? 47.091 53.937 92.164 1.00 24.54 186 VAL A C 1
ATOM 1214 O O . VAL A 1 162 ? 46.911 52.965 92.905 1.00 22.72 186 VAL A O 1
ATOM 1218 N N . VAL A 1 163 ? 46.885 53.887 90.850 1.00 20.19 187 VAL A N 1
ATOM 1219 C CA . VAL A 1 163 ? 46.480 52.645 90.167 1.00 20.50 187 VAL A CA 1
ATOM 1220 C C . VAL A 1 163 ? 47.558 52.362 89.111 1.00 24.26 187 VAL A C 1
ATOM 1221 O O . VAL A 1 163 ? 47.875 53.272 88.340 1.00 23.30 187 VAL A O 1
ATOM 1225 N N . VAL A 1 164 ? 48.145 51.144 89.110 1.00 22.09 188 VAL A N 1
ATOM 1226 C CA . VAL A 1 164 ? 49.181 50.785 88.135 1.00 22.28 188 VAL A CA 1
ATOM 1227 C C . VAL A 1 164 ? 48.666 49.629 87.271 1.00 24.78 188 VAL A C 1
ATOM 1228 O O . VAL A 1 164 ? 48.280 48.591 87.801 1.00 23.89 188 VAL A O 1
ATOM 1232 N N . LYS A 1 165 ? 48.710 49.806 85.942 1.00 21.17 189 LYS A N 1
ATOM 1233 C CA . LYS A 1 165 ? 48.350 48.763 84.979 1.00 20.46 189 LYS A CA 1
ATOM 1234 C C . LYS A 1 165 ? 49.612 48.366 84.207 1.00 23.44 189 LYS A C 1
ATOM 1235 O O . LYS A 1 165 ? 50.053 49.104 83.320 1.00 23.02 189 LYS A O 1
ATOM 1241 N N . LEU A 1 166 ? 50.204 47.209 84.549 1.00 20.93 190 LEU A N 1
ATOM 1242 C CA . LEU A 1 166 ? 51.399 46.753 83.844 1.00 21.00 190 LEU A CA 1
ATOM 1243 C C . LEU A 1 166 ? 50.997 46.104 82.485 1.00 23.14 190 LEU A C 1
ATOM 1244 O O . LEU A 1 166 ? 49.831 45.754 82.303 1.00 22.40 190 LEU A O 1
ATOM 1249 N N . PRO A 1 167 ? 51.920 45.962 81.518 1.00 23.09 191 PRO A N 1
ATOM 1250 C CA . PRO A 1 167 ? 51.533 45.311 80.258 1.00 23.23 191 PRO A CA 1
ATOM 1251 C C . PRO A 1 167 ? 51.138 43.843 80.479 1.00 26.04 191 PRO A C 1
ATOM 1252 O O . PRO A 1 167 ? 51.670 43.155 81.353 1.00 24.79 191 PRO A O 1
ATOM 1256 N N . SER A 1 168 ? 50.124 43.398 79.744 1.00 23.36 192 SER A N 1
ATOM 1257 C CA . SER A 1 168 ? 49.667 42.007 79.787 1.00 22.60 192 SER A CA 1
ATOM 1258 C C . SER A 1 168 ? 49.193 41.632 78.392 1.00 25.46 192 SER A C 1
ATOM 1259 O O . SER A 1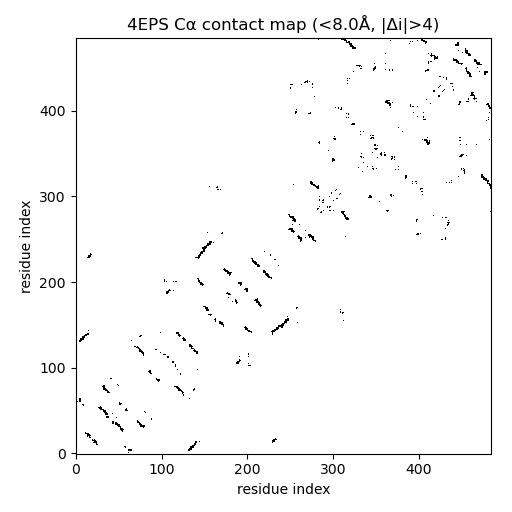 168 ? 48.868 42.516 77.599 1.00 22.97 192 SER A O 1
ATOM 1262 N N . THR A 1 169 ? 49.207 40.337 78.070 1.00 22.76 193 THR A N 1
ATOM 1263 C CA . THR A 1 169 ? 48.821 39.906 76.728 1.00 21.66 193 THR A CA 1
ATOM 1264 C C . THR A 1 169 ? 47.883 38.717 76.774 1.00 23.49 193 THR A C 1
ATOM 1265 O O . THR A 1 169 ? 48.259 37.649 77.242 1.00 23.49 193 THR A O 1
ATOM 1269 N N . ARG A 1 170 ? 46.670 38.901 76.282 1.00 19.74 194 ARG A N 1
ATOM 1270 C CA . ARG A 1 170 ? 45.775 37.767 76.146 1.00 20.14 194 ARG A CA 1
ATOM 1271 C C . ARG A 1 170 ? 46.186 37.002 74.876 1.00 24.93 194 ARG A C 1
ATOM 1272 O O . ARG A 1 170 ? 46.396 37.615 73.827 1.00 23.69 194 ARG A O 1
ATOM 1280 N N . TYR A 1 171 ? 46.325 35.680 74.984 1.00 23.53 195 TYR A N 1
ATOM 1281 C CA . TYR A 1 171 ? 46.576 34.828 73.825 1.00 22.00 195 TYR A CA 1
ATOM 1282 C C . TYR A 1 171 ? 45.297 34.116 73.461 1.00 23.87 195 TYR A C 1
ATOM 1283 O O . TYR A 1 171 ? 44.704 33.446 74.302 1.00 25.79 195 TYR A O 1
ATOM 1292 N N . ILE A 1 172 ? 44.848 34.286 72.232 1.00 21.23 196 ILE A N 1
ATOM 1293 C CA . ILE A 1 172 ? 43.737 33.489 71.700 1.00 21.96 196 ILE A CA 1
ATOM 1294 C C . ILE A 1 172 ? 44.451 32.365 70.928 1.00 22.59 196 ILE A C 1
ATOM 1295 O O . ILE A 1 172 ? 44.950 32.595 69.828 1.00 21.79 196 ILE A O 1
ATOM 1300 N N . PHE A 1 173 ? 44.561 31.192 71.538 1.00 19.68 197 PHE A N 1
ATOM 1301 C CA . PHE A 1 173 ? 45.238 30.064 70.891 1.00 17.92 197 PHE A CA 1
ATOM 1302 C C . PHE A 1 173 ? 44.324 29.431 69.871 1.00 21.79 197 PHE A C 1
ATOM 1303 O O . PHE A 1 173 ? 43.136 29.204 70.151 1.00 22.27 197 PHE A O 1
ATOM 1311 N N . THR A 1 174 ? 44.868 29.193 68.661 1.00 19.68 198 THR A N 1
ATOM 1312 C CA . THR A 1 174 ? 44.100 28.635 67.555 1.00 19.34 198 THR A CA 1
ATOM 1313 C C . THR A 1 174 ? 44.778 27.413 66.955 1.00 21.95 198 THR A C 1
ATOM 1314 O O . THR A 1 174 ? 45.926 27.121 67.265 1.00 19.95 198 THR A O 1
ATOM 1318 N N . ASP A 1 175 ? 44.055 26.725 66.072 1.00 18.50 199 ASP A N 1
ATOM 1319 C CA . ASP A 1 175 ? 44.598 25.649 65.261 1.00 19.27 199 ASP A CA 1
ATOM 1320 C C . ASP A 1 175 ? 45.169 26.352 64.017 1.00 22.17 199 ASP A C 1
ATOM 1321 O O . ASP A 1 175 ? 45.135 27.596 63.945 1.00 21.08 199 ASP A O 1
ATOM 1326 N N . ALA A 1 176 ? 45.646 25.584 63.036 1.00 21.03 200 ALA A N 1
ATOM 1327 C CA . ALA A 1 176 ? 46.253 26.135 61.816 1.00 21.27 200 ALA A CA 1
ATOM 1328 C C . ALA A 1 176 ? 45.270 26.913 60.957 1.00 26.75 200 ALA A C 1
ATOM 1329 O O . ALA A 1 176 ? 45.697 27.758 60.167 1.00 26.24 200 ALA A O 1
ATOM 1331 N N . GLU A 1 177 ? 43.947 26.712 61.168 1.00 23.24 201 GLU A N 1
ATOM 1332 C CA . GLU A 1 177 ? 42.933 27.402 60.369 1.00 22.79 201 GLU A CA 1
ATOM 1333 C C . GLU A 1 177 ? 42.391 28.629 61.103 1.00 26.32 201 GLU A C 1
ATOM 1334 O O . GLU A 1 177 ? 41.411 29.239 60.680 1.00 25.91 201 GLU A O 1
ATOM 1340 N N . GLY A 1 178 ? 43.041 29.010 62.189 1.00 24.81 202 GLY A N 1
ATOM 1341 C CA . GLY A 1 178 ? 42.608 30.178 62.946 1.00 24.03 202 GLY A CA 1
ATOM 1342 C C . GLY A 1 178 ? 41.353 29.975 63.774 1.00 28.62 202 GLY A C 1
ATOM 1343 O O . GLY A 1 178 ? 40.771 30.945 64.248 1.00 27.63 202 GLY A O 1
ATOM 1344 N N . VAL A 1 179 ? 40.937 28.722 63.999 1.00 25.73 203 VAL A N 1
ATOM 1345 C CA . VAL A 1 179 ? 39.75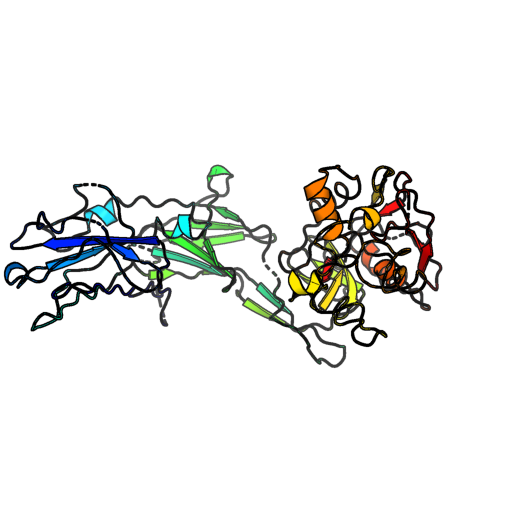8 28.472 64.851 1.00 25.44 203 VAL A CA 1
ATOM 1346 C C . VAL A 1 179 ? 40.242 28.464 66.318 1.00 27.08 203 VAL A C 1
ATOM 1347 O O . VAL A 1 179 ? 41.124 27.678 66.662 1.00 24.93 203 VAL A O 1
ATOM 1351 N N . ALA A 1 180 ? 39.657 29.323 67.167 1.00 23.98 204 ALA A N 1
ATOM 1352 C CA . ALA A 1 180 ? 40.044 29.425 68.578 1.00 24.29 204 ALA A CA 1
ATOM 1353 C C . ALA A 1 180 ? 39.765 28.113 69.289 1.00 28.57 204 ALA A C 1
ATOM 1354 O O . ALA A 1 180 ? 38.718 27.477 69.074 1.00 26.54 204 ALA A O 1
ATOM 1364 N N . PRO A 1 182 ? 38.660 25.827 72.435 1.00 29.29 206 PRO A N 1
ATOM 1365 C CA . PRO A 1 182 ? 37.709 26.116 73.526 1.00 29.46 206 PRO A CA 1
ATOM 1366 C C . PRO A 1 182 ? 38.449 26.443 74.812 1.00 31.37 206 PRO A C 1
ATOM 1367 O O . PRO A 1 182 ? 39.536 25.913 75.037 1.00 29.59 206 PRO A O 1
ATOM 1371 N N . GLU A 1 183 ? 37.902 27.337 75.632 1.00 28.81 207 GLU A N 1
ATOM 1372 C CA . GLU A 1 183 ? 38.510 27.639 76.926 1.00 28.55 207 GLU A CA 1
ATOM 1373 C C . GLU A 1 183 ? 37.437 28.144 77.895 1.00 35.58 207 GLU A C 1
ATOM 1374 O O . GLU A 1 183 ? 36.355 28.515 77.452 1.00 34.50 207 GLU A O 1
ATOM 1380 N N . GLU A 1 184 ? 37.760 28.165 79.193 1.00 35.20 208 GLU A N 1
ATOM 1381 C CA A GLU A 1 184 ? 36.829 28.602 80.237 0.60 36.21 208 GLU A CA 1
ATOM 1382 C CA B GLU A 1 184 ? 36.866 28.580 80.282 0.40 35.79 208 GLU A CA 1
ATOM 1383 C C . GLU A 1 184 ? 36.910 30.103 80.481 1.00 39.48 208 GLU A C 1
ATOM 1384 O O . GLU A 1 184 ? 35.883 30.738 80.749 1.00 40.98 208 GLU A O 1
ATOM 1395 N N . THR A 1 185 ? 38.110 30.682 80.380 1.00 32.51 209 THR A N 1
ATOM 1396 C CA . THR A 1 185 ? 38.326 32.105 80.630 1.00 31.61 209 THR A CA 1
ATOM 1397 C C . THR A 1 185 ? 39.513 32.578 79.789 1.00 33.84 209 THR A C 1
ATOM 1398 O O . THR A 1 185 ? 40.303 31.725 79.370 1.00 32.08 209 THR A O 1
ATOM 1402 N N . PRO A 1 186 ? 39.711 33.900 79.562 1.00 30.09 210 PRO A N 1
ATOM 1403 C CA . PRO A 1 186 ? 40.866 34.321 78.757 1.00 28.49 210 PRO A CA 1
ATOM 1404 C C . PRO A 1 186 ? 42.204 33.864 79.336 1.00 27.74 210 PRO A C 1
ATOM 1405 O O . PRO A 1 186 ? 42.400 33.802 80.559 1.00 26.04 210 PRO A O 1
ATOM 1409 N N . TYR A 1 187 ? 43.100 33.473 78.435 1.00 22.54 211 TYR A N 1
ATOM 1410 C CA . TYR A 1 187 ? 44.470 33.091 78.784 1.00 21.55 211 TYR A CA 1
ATOM 1411 C C . TYR A 1 187 ? 45.278 34.359 78.717 1.00 24.40 211 TYR A C 1
ATOM 1412 O O . TYR A 1 187 ? 45.369 34.933 77.642 1.00 24.10 211 TYR A O 1
ATOM 1421 N N . VAL A 1 188 ? 45.885 34.799 79.837 1.00 21.49 212 VAL A N 1
ATOM 1422 C CA . VAL A 1 188 ? 46.598 36.079 79.842 1.00 21.47 212 VAL A CA 1
ATOM 1423 C C . VAL A 1 188 ? 47.991 35.947 80.418 1.00 23.46 212 VAL A C 1
ATOM 1424 O O . VAL A 1 188 ? 48.155 35.519 81.556 1.00 25.48 212 VAL A O 1
ATOM 1428 N N . ALA A 1 189 ? 48.980 36.359 79.642 1.00 21.82 213 ALA A N 1
ATOM 1429 C CA . ALA A 1 189 ? 50.383 36.427 80.071 1.00 21.13 213 ALA A CA 1
ATOM 1430 C C . ALA A 1 189 ? 50.544 37.740 80.858 1.00 24.62 213 ALA A C 1
ATOM 1431 O O . ALA A 1 189 ? 50.223 38.794 80.328 1.00 23.45 213 ALA A O 1
ATOM 1441 N N . SER A 1 191 ? 52.893 40.271 83.749 1.00 25.07 215 SER A N 1
ATOM 1442 C CA . SER A 1 191 ? 54.248 40.630 84.154 1.00 25.79 215 SER A CA 1
ATOM 1443 C C . SER A 1 191 ? 54.730 39.824 85.353 1.00 32.22 215 SER A C 1
ATOM 1444 O O . SER A 1 191 ? 53.963 39.565 86.285 1.00 31.81 215 SER A O 1
ATOM 1447 N N . VAL A 1 192 ? 56.023 39.485 85.331 1.00 30.50 216 VAL A N 1
ATOM 1448 C CA . VAL A 1 192 ? 56.673 38.741 86.404 1.00 32.45 216 VAL A CA 1
ATOM 1449 C C . VAL A 1 192 ? 57.777 39.583 87.036 1.00 33.68 216 VAL A C 1
ATOM 1450 O O . VAL A 1 192 ? 58.149 40.657 86.517 1.00 32.92 216 VAL A O 1
ATOM 1454 N N . ASP A 1 193 ? 58.298 39.078 88.169 1.00 30.95 217 ASP A N 1
ATOM 1455 C CA . ASP A 1 193 ? 59.369 39.703 88.963 1.00 31.70 217 ASP A CA 1
ATOM 1456 C C . ASP A 1 193 ? 58.992 41.154 89.243 1.00 31.93 217 ASP A C 1
ATOM 1457 O O . ASP A 1 193 ? 59.762 42.071 88.939 1.00 32.98 217 ASP A O 1
ATOM 1462 N N . VAL A 1 194 ? 57.749 41.349 89.691 1.00 28.62 218 VAL A N 1
ATOM 1463 C CA . VAL A 1 194 ? 57.198 42.695 89.925 1.00 27.32 218 VAL A CA 1
ATOM 1464 C C . VAL A 1 194 ? 57.575 43.193 91.315 1.00 30.06 218 VAL A C 1
ATOM 1465 O O . VAL A 1 194 ? 57.279 42.539 92.313 1.00 29.68 218 VAL A O 1
ATOM 1469 N N . ALA A 1 195 ? 58.143 44.394 91.372 1.00 27.62 219 ALA A N 1
ATOM 1470 C CA . ALA A 1 195 ? 58.451 45.033 92.646 1.00 27.76 219 ALA A CA 1
ATOM 1471 C C . ALA A 1 195 ? 58.296 46.511 92.479 1.00 28.28 219 ALA A C 1
ATOM 1472 O O . ALA A 1 195 ? 58.703 47.067 91.453 1.00 29.30 219 ALA A O 1
ATOM 1474 N N . PHE A 1 196 ? 57.717 47.149 93.491 1.00 24.91 220 PHE A N 1
ATOM 1475 C CA . PHE A 1 196 ? 57.588 48.604 93.521 1.00 23.89 220 PHE A CA 1
ATOM 1476 C C . PHE A 1 196 ? 58.405 49.181 94.673 1.00 28.69 220 PHE A C 1
ATOM 1477 O O . PHE A 1 196 ? 58.451 48.587 95.755 1.00 28.44 220 PHE A O 1
ATOM 1485 N N . TYR A 1 197 ? 58.990 50.374 94.450 1.00 25.91 221 TYR A N 1
ATOM 1486 C CA . TYR A 1 197 ? 59.833 51.079 95.407 1.00 26.23 221 TYR A CA 1
ATOM 1487 C C . TYR A 1 197 ? 59.450 52.531 95.533 1.00 30.31 221 TYR A C 1
ATOM 1488 O O . TYR A 1 197 ? 59.150 53.175 94.530 1.00 29.04 221 TYR A O 1
ATOM 1497 N N . LEU A 1 198 ? 59.568 53.073 96.750 1.00 27.76 222 LEU A N 1
ATOM 1498 C CA . LEU A 1 198 ? 59.340 54.489 96.959 1.00 29.23 222 LEU A CA 1
ATOM 1499 C C . LEU A 1 198 ? 60.641 55.291 96.768 1.00 33.73 222 LEU A C 1
ATOM 1500 O O . LEU A 1 198 ? 61.633 55.014 97.454 1.00 33.83 222 LEU A O 1
ATOM 1505 N N . ASP A 1 199 ? 60.603 56.282 95.837 1.00 32.08 223 ASP A N 1
ATOM 1506 C CA A ASP A 1 199 ? 61.641 57.261 95.479 0.50 33.54 223 ASP A CA 1
ATOM 1507 C CA B ASP A 1 199 ? 61.683 57.261 95.549 0.50 32.99 223 ASP A CA 1
ATOM 1508 C C . ASP A 1 199 ? 62.932 56.668 94.887 1.00 39.12 223 ASP A C 1
ATOM 1509 O O . ASP A 1 199 ? 63.449 57.247 93.932 1.00 40.22 223 ASP A O 1
ATOM 1518 N N . ASN A 1 200 ? 63.480 55.574 95.445 1.00 36.86 224 ASN A N 1
ATOM 1519 C CA . ASN A 1 200 ? 64.704 54.963 94.912 1.00 38.26 224 ASN A CA 1
ATOM 1520 C C . ASN A 1 200 ? 64.697 53.466 95.185 1.00 43.54 224 ASN A C 1
ATOM 1521 O O . ASN A 1 200 ? 64.021 53.015 96.105 1.00 41.72 224 ASN A O 1
ATOM 1526 N N . VAL A 1 201 ? 65.443 52.702 94.381 1.00 43.85 225 VAL A N 1
ATOM 1527 C CA . VAL A 1 201 ? 65.484 51.246 94.478 1.00 45.17 225 VAL A CA 1
ATOM 1528 C C . VAL A 1 201 ? 66.502 50.827 95.548 1.00 54.64 225 VAL A C 1
ATOM 1529 O O . VAL A 1 201 ? 67.695 51.107 95.430 1.00 54.11 225 VAL A O 1
ATOM 1533 N N . GLU A 1 202 ? 65.974 50.186 96.609 1.00 55.32 226 GLU A N 1
ATOM 1534 C CA . GLU A 1 202 ? 66.622 49.652 97.819 1.00 57.60 226 GLU A CA 1
ATOM 1535 C C . GLU A 1 202 ? 65.705 48.614 98.440 1.00 63.92 226 GLU A C 1
ATOM 1536 O O . GLU A 1 202 ? 64.492 48.728 98.272 1.00 62.94 226 GLU A O 1
ATOM 1542 N N . GLU A 1 203 ? 66.249 47.657 99.226 1.00 62.93 227 GLU A N 1
ATOM 1543 C CA . GLU A 1 203 ? 65.433 46.632 99.903 1.00 62.75 227 GLU A CA 1
ATOM 1544 C C . GLU A 1 203 ? 64.463 47.278 100.914 1.00 64.49 227 GLU A C 1
ATOM 1545 O O . GLU A 1 203 ? 63.306 46.856 101.004 1.00 63.77 227 GLU A O 1
ATOM 1551 N N . GLY A 1 204 ? 64.936 48.322 101.610 1.00 59.06 228 GLY A N 1
ATOM 1552 C CA . GLY A 1 204 ? 64.165 49.066 102.601 1.00 57.21 228 GLY A CA 1
ATOM 1553 C C . GLY A 1 204 ? 63.134 50.045 102.066 1.00 56.92 228 GLY A C 1
ATOM 1554 O O . GLY A 1 204 ? 62.362 50.593 102.857 1.00 56.90 228 GLY A O 1
ATOM 1555 N N . THR A 1 205 ? 63.098 50.292 100.728 1.00 48.78 229 THR A N 1
ATOM 1556 C CA . THR A 1 205 ? 62.130 51.244 100.140 1.00 45.29 229 THR A CA 1
ATOM 1557 C C . THR A 1 205 ? 60.991 50.514 99.394 1.00 43.63 229 THR A C 1
ATOM 1558 O O . THR A 1 205 ? 60.108 51.172 98.833 1.00 40.44 229 THR A O 1
ATOM 1562 N N . LYS A 1 206 ? 61.015 49.163 99.410 1.00 38.05 230 LYS A N 1
ATOM 1563 C CA . LYS A 1 206 ? 60.041 48.298 98.753 1.00 37.46 230 LYS A CA 1
ATOM 1564 C C . LYS A 1 206 ? 58.657 48.528 99.334 1.00 40.29 230 LYS A C 1
ATOM 1565 O O . LYS A 1 206 ? 58.478 48.575 100.560 1.00 40.18 230 LYS A O 1
ATOM 1571 N N . ILE A 1 207 ? 57.676 48.700 98.443 1.00 34.24 231 ILE A N 1
ATOM 1572 C CA A ILE A 1 207 ? 56.314 48.951 98.891 0.50 33.06 231 ILE A CA 1
ATOM 1573 C CA B ILE A 1 207 ? 56.297 48.963 98.859 0.50 33.58 231 ILE A CA 1
ATOM 1574 C C . ILE A 1 207 ? 55.407 47.767 98.481 1.00 35.37 231 ILE A C 1
ATOM 1575 O O . ILE A 1 207 ? 55.756 46.995 97.573 1.00 33.85 231 ILE A O 1
ATOM 1584 N N . SER A 1 208 ? 54.283 47.573 99.209 1.00 31.41 232 SER A N 1
ATOM 1585 C CA . SER A 1 208 ? 53.401 46.429 98.946 1.00 30.95 232 SER A CA 1
ATOM 1586 C C . SER A 1 208 ? 51.974 46.877 98.612 1.00 30.24 232 SER A C 1
ATOM 1587 O O . SER A 1 208 ? 51.120 46.949 99.499 1.00 28.80 232 SER A O 1
ATOM 1590 N N . PRO A 1 209 ? 51.711 47.205 97.331 1.00 27.18 233 PRO A N 1
ATOM 1591 C CA . PRO A 1 209 ? 50.355 47.627 96.954 1.00 26.15 233 PRO A CA 1
ATOM 1592 C C . PRO A 1 209 ? 49.383 46.470 96.954 1.00 28.18 233 PRO A C 1
ATOM 1593 O O . PRO A 1 209 ? 49.787 45.303 97.024 1.00 27.23 233 PRO A O 1
ATOM 1597 N N . TYR A 1 210 ? 48.111 46.792 96.847 1.00 24.44 234 TYR A N 1
ATOM 1598 C CA . TYR A 1 210 ? 47.074 45.779 96.757 1.00 25.27 234 TYR A CA 1
ATOM 1599 C C . TYR A 1 210 ? 46.994 45.294 95.325 1.00 27.15 234 TYR A C 1
ATOM 1600 O O . TYR A 1 210 ? 46.884 46.115 94.414 1.00 24.40 234 TYR A O 1
ATOM 1609 N N . TYR A 1 211 ? 47.053 43.962 95.107 1.00 23.53 235 TYR A N 1
ATOM 1610 C CA . TYR A 1 211 ? 46.935 43.442 93.748 1.00 23.12 235 TYR A CA 1
ATOM 1611 C C . TYR A 1 211 ? 45.505 42.963 93.506 1.00 29.03 235 TYR A C 1
ATOM 1612 O O . TYR A 1 211 ? 45.019 42.062 94.198 1.00 29.16 235 TYR A O 1
ATOM 1621 N N . ASP A 1 212 ? 44.842 43.555 92.522 1.00 26.45 236 ASP A N 1
ATOM 1622 C CA . ASP A 1 212 ? 43.483 43.166 92.131 1.00 26.82 236 ASP A CA 1
ATOM 1623 C C . ASP A 1 212 ? 43.629 42.128 91.053 1.00 30.70 236 ASP A C 1
ATOM 1624 O O . ASP A 1 212 ? 43.902 42.474 89.909 1.00 30.84 236 ASP A O 1
ATOM 1629 N N . ALA A 1 213 ? 43.480 40.856 91.415 1.00 30.28 237 ALA A N 1
ATOM 1630 C CA . ALA A 1 213 ? 43.675 39.750 90.470 1.00 32.08 237 ALA A CA 1
ATOM 1631 C C . ALA A 1 213 ? 42.617 39.705 89.363 1.00 38.68 237 ALA A C 1
ATOM 1632 O O . ALA A 1 213 ? 42.938 39.277 88.248 1.00 38.91 237 ALA A O 1
ATOM 1634 N N . LYS A 1 214 ? 41.382 40.162 89.661 1.00 37.37 238 LYS A N 1
ATOM 1635 C CA A LYS A 1 214 ? 40.272 40.191 88.700 0.50 37.85 238 LYS A CA 1
ATOM 1636 C CA B LYS A 1 214 ? 40.280 40.181 88.697 0.50 37.82 238 LYS A CA 1
ATOM 1637 C C . LYS A 1 214 ? 40.540 41.214 87.584 1.00 41.56 238 LYS A C 1
ATOM 1638 O O . LYS A 1 214 ? 40.350 40.902 86.409 1.00 41.15 238 LYS A O 1
ATOM 1649 N N . LYS A 1 215 ? 40.990 42.436 87.948 1.00 37.66 239 LYS A N 1
ATOM 1650 C CA . LYS A 1 215 ? 41.273 43.493 86.964 1.00 36.13 239 LYS A CA 1
ATOM 1651 C C . LYS A 1 215 ? 42.731 43.480 86.482 1.00 36.70 239 LYS A C 1
ATOM 1652 O O . LYS A 1 215 ? 43.044 44.182 85.518 1.00 37.18 239 LYS A O 1
ATOM 1658 N N . ASP A 1 216 ? 43.627 42.711 87.162 1.00 29.76 240 ASP A N 1
ATOM 1659 C CA . ASP A 1 216 ? 45.075 42.640 86.894 1.00 26.51 240 ASP A CA 1
ATOM 1660 C C . ASP A 1 216 ? 45.700 44.054 87.014 1.00 26.33 240 ASP A C 1
ATOM 1661 O O . ASP A 1 216 ? 46.306 44.575 86.063 1.00 25.37 240 ASP A O 1
ATOM 1666 N N . GLU A 1 217 ? 45.557 44.664 88.191 1.00 22.44 241 GLU A N 1
ATOM 1667 C CA . GLU A 1 217 ? 46.120 45.998 88.388 1.00 22.28 241 GLU A CA 1
ATOM 1668 C C . GLU A 1 217 ? 46.486 46.139 89.854 1.00 25.17 241 GLU A C 1
ATOM 1669 O O . GLU A 1 217 ? 45.950 45.400 90.706 1.00 24.00 241 GLU A O 1
ATOM 1675 N N . TYR A 1 218 ? 47.415 47.062 90.143 1.00 20.86 242 TYR A N 1
ATOM 1676 C CA . TYR A 1 218 ? 47.885 47.315 91.506 1.00 21.36 242 TYR A CA 1
ATOM 1677 C C . TYR A 1 218 ? 47.331 48.625 91.990 1.00 25.73 242 TYR A C 1
ATOM 1678 O O . TYR A 1 218 ? 47.294 49.581 91.207 1.00 25.21 242 TYR A O 1
ATOM 1687 N N . ARG A 1 219 ? 46.914 48.677 93.257 1.00 22.08 243 ARG A N 1
ATOM 1688 C CA . ARG A 1 219 ? 46.327 49.884 93.871 1.00 22.55 243 ARG A CA 1
ATOM 1689 C C . ARG A 1 219 ? 47.051 50.215 95.144 1.00 26.46 243 ARG A C 1
ATOM 1690 O O . ARG A 1 219 ? 47.409 49.323 95.910 1.00 25.35 243 ARG A O 1
ATOM 1698 N N . LEU A 1 220 ? 47.307 51.503 95.369 1.00 21.74 244 LEU A N 1
ATOM 1699 C CA . LEU A 1 220 ? 48.017 51.938 96.555 1.00 21.98 244 LEU A CA 1
ATOM 1700 C C . LEU A 1 220 ? 47.458 53.257 97.032 1.00 24.25 244 LEU A C 1
ATOM 1701 O O . LEU A 1 220 ? 47.516 54.235 96.287 1.00 21.50 244 LEU A O 1
ATOM 1706 N N . LEU A 1 221 ? 46.946 53.293 98.264 1.00 21.59 245 LEU A N 1
ATOM 1707 C CA . LEU A 1 221 ? 46.496 54.555 98.855 1.00 22.66 245 LEU A CA 1
ATOM 1708 C C . LEU A 1 221 ? 47.703 55.432 99.183 1.00 26.63 245 LEU A C 1
ATOM 1709 O O . LEU A 1 221 ? 48.722 54.917 99.666 1.00 24.36 245 LEU A O 1
ATOM 1714 N N . ARG A 1 222 ? 47.593 56.752 98.893 1.00 24.08 246 ARG A N 1
ATOM 1715 C CA . ARG A 1 222 ? 48.641 57.753 99.139 1.00 23.58 246 ARG A CA 1
ATOM 1716 C C . ARG A 1 222 ? 48.034 58.988 99.773 1.00 25.64 246 ARG A C 1
ATOM 1717 O O . ARG A 1 222 ? 46.846 59.262 99.589 1.00 23.68 246 ARG A O 1
ATOM 1725 N N . LYS A 1 223 ? 48.827 59.718 100.551 1.00 24.57 247 LYS A N 1
ATOM 1726 C CA . LYS A 1 223 ? 48.322 60.954 101.153 1.00 24.72 247 LYS A CA 1
ATOM 1727 C C . LYS A 1 223 ? 48.084 61.994 100.064 1.00 28.32 247 LYS A C 1
ATOM 1728 O O . LYS A 1 223 ? 48.892 62.100 99.139 1.00 27.60 247 LYS A O 1
ATOM 1734 N N . PRO A 1 224 ? 46.970 62.743 100.112 1.00 27.29 248 PRO A N 1
ATOM 1735 C CA . PRO A 1 224 ? 46.763 63.799 99.098 1.00 27.64 248 PRO A CA 1
ATOM 1736 C C . PRO A 1 224 ? 47.925 64.796 99.099 1.00 30.64 248 PRO A C 1
ATOM 1737 O O . PRO A 1 224 ? 48.530 65.047 100.152 1.00 27.55 248 PRO A O 1
ATOM 1741 N N . SER A 1 225 ? 48.283 65.298 97.903 1.00 29.87 249 SER A N 1
ATOM 1742 C CA . SER A 1 225 ? 49.383 66.267 97.696 1.00 29.92 249 SER A CA 1
ATOM 1743 C C . SER A 1 225 ? 50.784 65.656 97.917 1.00 33.51 249 SER A C 1
ATOM 1744 O O . SER A 1 225 ? 51.760 66.398 97.844 1.00 32.91 249 SER A O 1
ATOM 1747 N N . SER A 1 226 ? 50.914 64.309 98.097 1.00 28.95 250 SER A N 1
ATOM 1748 C CA . SER A 1 226 ? 52.245 63.689 98.213 1.00 28.06 250 SER A CA 1
ATOM 1749 C C . SER A 1 226 ? 52.884 63.739 96.827 1.00 31.39 250 SER A C 1
ATOM 1750 O O . SER A 1 226 ? 52.162 63.887 95.829 1.00 29.91 250 SER A O 1
ATOM 1753 N N . GLU A 1 227 ? 54.212 63.687 96.747 1.00 28.13 251 GLU A N 1
ATOM 1754 C CA . GLU A 1 227 ? 54.888 63.921 95.464 1.00 29.51 251 GLU A CA 1
ATOM 1755 C C . GLU A 1 227 ? 55.966 62.906 95.077 1.00 35.14 251 GLU A C 1
ATOM 1756 O O . GLU A 1 227 ? 56.720 63.155 94.130 1.00 35.19 251 GLU A O 1
ATOM 1762 N N . ASN A 1 228 ? 56.021 61.765 95.758 1.00 30.34 252 ASN A N 1
ATOM 1763 C CA . ASN A 1 228 ? 57.053 60.771 95.532 1.00 29.50 252 ASN A CA 1
ATOM 1764 C C . ASN A 1 228 ? 57.005 60.126 94.159 1.00 30.38 252 ASN A C 1
ATOM 1765 O O . ASN A 1 228 ? 55.943 59.931 93.587 1.00 29.75 252 ASN A O 1
ATOM 1770 N N . GLN A 1 229 ? 58.175 59.749 93.661 1.00 25.53 253 GLN A N 1
ATOM 1771 C CA . GLN A 1 229 ? 58.250 58.902 92.496 1.00 25.16 253 GLN A CA 1
ATOM 1772 C C . GLN A 1 229 ? 58.094 57.490 93.012 1.00 30.31 253 GLN A C 1
ATOM 1773 O O . GLN A 1 229 ? 58.589 57.181 94.108 1.00 30.25 253 GLN A O 1
ATOM 1779 N N . ILE A 1 230 ? 57.373 56.659 92.276 1.00 23.82 254 ILE A N 1
ATOM 1780 C CA . ILE A 1 230 ? 57.273 55.246 92.553 1.00 24.50 254 ILE A CA 1
ATOM 1781 C C . ILE A 1 230 ? 58.000 54.565 91.395 1.00 29.74 254 ILE A C 1
ATOM 1782 O O . ILE A 1 230 ? 57.655 54.802 90.230 1.00 29.11 254 ILE A O 1
ATOM 1787 N N . ILE A 1 231 ? 59.004 53.751 91.714 1.00 27.80 255 ILE A N 1
ATOM 1788 C CA . ILE A 1 231 ? 59.762 53.030 90.693 1.00 28.65 255 ILE A CA 1
ATOM 1789 C C . ILE A 1 231 ? 59.208 51.632 90.620 1.00 31.35 255 ILE A C 1
ATOM 1790 O O . ILE A 1 231 ? 59.126 50.944 91.637 1.00 30.54 255 ILE A O 1
ATOM 1795 N N . GLY A 1 232 ? 58.809 51.220 89.426 1.00 28.15 256 GLY A N 1
ATOM 1796 C CA . GLY A 1 232 ? 58.305 49.870 89.237 1.00 28.33 256 GLY A CA 1
ATOM 1797 C C . GLY A 1 232 ? 59.300 49.059 88.430 1.00 35.39 256 GLY A C 1
ATOM 1798 O O . GLY A 1 232 ? 59.823 49.546 87.421 1.00 35.41 256 GLY A O 1
ATOM 1799 N N . HIS A 1 233 ? 59.608 47.865 88.919 1.00 32.21 257 HIS A N 1
ATOM 1800 C CA . HIS A 1 233 ? 60.422 46.859 88.253 1.00 33.29 257 HIS A CA 1
ATOM 1801 C C . HIS A 1 233 ? 59.492 45.715 87.833 1.00 31.53 257 HIS A C 1
ATOM 1802 O O . HIS A 1 233 ? 58.675 45.265 88.625 1.00 30.05 257 HIS A O 1
ATOM 1809 N N . TYR A 1 234 ? 59.572 45.296 86.573 1.00 27.63 258 TYR A N 1
ATOM 1810 C CA . TYR A 1 234 ? 58.760 44.182 86.038 1.00 27.10 258 TYR A CA 1
ATOM 1811 C C . TYR A 1 234 ? 59.465 43.666 84.812 1.00 29.74 258 TYR A C 1
ATOM 1812 O O . TYR A 1 234 ? 60.048 44.461 84.076 1.00 28.97 258 TYR A O 1
ATOM 1821 N N A ASN A 1 235 ? 59.394 42.343 84.615 0.60 30.95 259 ASN A N 1
ATOM 1822 N N B ASN A 1 235 ? 59.368 42.368 84.505 0.40 28.61 259 ASN A N 1
ATOM 1823 C CA A ASN A 1 235 ? 60.069 41.612 83.541 0.60 32.18 259 ASN A CA 1
ATOM 1824 C CA B ASN A 1 235 ? 59.970 41.763 83.289 0.40 28.90 259 ASN A CA 1
ATOM 1825 C C A ASN A 1 235 ? 61.549 41.961 83.654 0.60 36.78 259 ASN A C 1
ATOM 1826 C C B ASN A 1 235 ? 61.345 42.391 82.901 0.40 32.19 259 ASN A C 1
ATOM 1827 O O A ASN A 1 235 ? 62.121 41.725 84.720 0.60 35.96 259 ASN A O 1
ATOM 1828 O O B ASN A 1 235 ? 61.567 42.786 81.750 0.40 29.90 259 ASN A O 1
ATOM 1837 N N A ASP A 1 236 ? 62.126 42.639 82.656 0.60 35.63 260 ASP A N 1
ATOM 1838 N N B ASP A 1 236 ? 62.221 42.548 83.912 0.40 31.40 260 ASP A N 1
ATOM 1839 C CA A ASP A 1 236 ? 63.524 43.048 82.732 0.60 36.89 260 ASP A CA 1
ATOM 1840 C CA B ASP A 1 236 ? 63.585 43.074 83.859 0.40 32.75 260 ASP A CA 1
ATOM 1841 C C A ASP A 1 236 ? 63.632 44.539 82.478 0.60 40.50 260 ASP A C 1
ATOM 1842 C C B ASP A 1 236 ? 63.749 44.550 83.352 0.40 39.08 260 ASP A C 1
ATOM 1843 O O A ASP A 1 236 ? 64.573 45.013 81.825 0.60 40.13 260 ASP A O 1
ATOM 1844 O O B ASP A 1 236 ? 64.890 45.019 83.360 0.40 40.34 260 ASP A O 1
ATOM 1853 N N . LYS A 1 237 ? 62.648 45.309 83.001 1.00 35.43 261 LYS A N 1
ATOM 1854 C CA A LYS A 1 237 ? 62.713 46.739 82.719 0.50 35.24 261 LYS A CA 1
ATOM 1855 C CA B LYS A 1 237 ? 62.748 46.724 82.681 0.50 35.25 261 LYS A CA 1
ATOM 1856 C C . LYS A 1 237 ? 62.138 47.561 83.850 1.00 36.91 261 LYS A C 1
ATOM 1857 O O . LYS A 1 237 ? 61.816 47.014 84.901 1.00 33.80 261 LYS A O 1
ATOM 1868 N N . GLN A 1 238 ? 62.069 48.873 83.673 1.00 34.64 262 GLN A N 1
ATOM 1869 C CA . GLN A 1 238 ? 61.572 49.707 84.753 1.00 34.16 262 GLN A CA 1
ATOM 1870 C C . GLN A 1 238 ? 60.746 50.856 84.260 1.00 36.99 262 GLN A C 1
ATOM 1871 O O . GLN A 1 238 ? 60.761 51.241 83.081 1.00 35.73 262 GLN A O 1
ATOM 1877 N N . CYS A 1 239 ? 59.989 51.399 85.191 1.00 33.87 263 CYS A N 1
ATOM 1878 C CA . CYS A 1 239 ? 59.168 52.548 84.913 1.00 35.06 263 CYS A CA 1
ATOM 1879 C C . CYS A 1 239 ? 59.205 53.466 86.124 1.00 34.43 263 CYS A C 1
ATOM 1880 O O . CYS A 1 239 ? 59.482 53.014 87.235 1.00 32.31 263 CYS A O 1
ATOM 1883 N N . THR A 1 240 ? 59.000 54.745 85.891 1.00 29.40 264 THR A N 1
ATOM 1884 C CA . THR A 1 240 ? 58.913 55.718 86.961 1.00 29.57 264 THR A CA 1
ATOM 1885 C C . THR A 1 240 ? 57.520 56.264 86.906 1.00 33.76 264 THR A C 1
ATOM 1886 O O . THR A 1 240 ? 57.116 56.799 85.865 1.00 33.16 264 THR A O 1
ATOM 1890 N N . LEU A 1 241 ? 56.814 56.187 88.043 1.00 28.80 265 LEU A N 1
ATOM 1891 C CA . LEU A 1 241 ? 55.480 56.737 88.191 1.00 27.76 265 LEU A CA 1
ATOM 1892 C C . LEU A 1 241 ? 55.605 58.009 88.999 1.00 31.78 265 LEU A C 1
ATOM 1893 O O . LEU A 1 241 ? 55.879 57.954 90.200 1.00 29.74 265 LEU A O 1
ATOM 1898 N N . ASP A 1 242 ? 55.510 59.146 88.309 1.00 27.40 266 ASP A N 1
ATOM 1899 C CA . ASP A 1 242 ? 55.588 60.459 88.926 1.00 28.68 266 ASP A CA 1
ATOM 1900 C C . ASP A 1 242 ? 54.223 60.789 89.507 1.00 30.09 266 ASP A C 1
ATOM 1901 O O . ASP A 1 242 ? 53.291 61.062 88.747 1.00 30.41 266 ASP A O 1
ATOM 1906 N N . THR A 1 243 ? 54.074 60.708 90.839 1.00 24.35 267 THR A N 1
ATOM 1907 C CA . THR A 1 243 ? 52.770 60.998 91.470 1.00 24.23 267 THR A CA 1
ATOM 1908 C C . THR A 1 243 ? 52.596 62.508 91.739 1.00 27.84 267 THR A C 1
ATOM 1909 O O . THR A 1 243 ? 51.484 62.954 92.033 1.00 27.29 267 THR A O 1
ATOM 1913 N N . ALA A 1 244 ? 53.682 63.284 91.680 1.00 28.07 268 ALA A N 1
ATOM 1914 C CA . ALA A 1 244 ? 53.604 64.735 91.956 1.00 28.47 268 ALA A CA 1
ATOM 1915 C C . ALA A 1 244 ? 52.488 65.392 91.145 1.00 29.93 268 ALA A C 1
ATOM 1916 O O . ALA A 1 244 ? 52.370 65.138 89.951 1.00 29.46 268 ALA A O 1
ATOM 1918 N N . GLU A 1 245 ? 51.661 66.198 91.812 1.00 28.29 269 GLU A N 1
ATOM 1919 C CA . GLU A 1 245 ? 50.521 66.986 91.277 1.00 29.32 269 GLU A CA 1
ATOM 1920 C C . GLU A 1 245 ? 49.326 66.128 90.865 1.00 32.73 269 GLU A C 1
ATOM 1921 O O . GLU A 1 245 ? 48.332 66.672 90.376 1.00 32.01 269 GLU A O 1
ATOM 1927 N N . LYS A 1 246 ? 49.400 64.804 91.065 1.00 28.45 270 LYS A N 1
ATOM 1928 C CA . LYS A 1 246 ? 48.307 63.945 90.611 1.00 28.00 270 LYS A CA 1
ATOM 1929 C C . LYS A 1 246 ? 47.568 63.292 91.783 1.00 31.55 270 LYS A C 1
ATOM 1930 O O . LYS A 1 246 ? 46.681 62.469 91.550 1.00 32.78 270 LYS A O 1
ATOM 1944 N N . LYS A 1 248 ? 45.093 63.848 94.290 1.00 30.82 272 LYS A N 1
ATOM 1945 C CA . LYS A 1 248 ? 43.945 64.627 94.785 1.00 31.84 272 LYS A CA 1
ATOM 1946 C C . LYS A 1 248 ? 43.102 63.769 95.717 1.00 32.25 272 LYS A C 1
ATOM 1947 O O . LYS A 1 248 ? 42.900 62.586 95.440 1.00 28.99 272 LYS A O 1
ATOM 1953 N N . GLU A 1 249 ? 42.610 64.369 96.801 1.00 28.51 273 GLU A N 1
ATOM 1954 C CA . GLU A 1 249 ? 41.760 63.687 97.779 1.00 27.81 273 GLU A CA 1
ATOM 1955 C C . GLU A 1 249 ? 40.520 63.096 97.110 1.00 29.63 273 GLU A C 1
ATOM 1956 O O . GLU A 1 249 ? 39.839 63.785 96.342 1.00 27.78 273 GLU A O 1
ATOM 1962 N N . GLY A 1 250 ? 40.254 61.811 97.379 1.00 25.38 274 GLY A N 1
ATOM 1963 C CA . GLY A 1 250 ? 39.104 61.120 96.820 1.00 24.42 274 GLY A CA 1
ATOM 1964 C C . GLY A 1 250 ? 39.185 60.850 95.335 1.00 27.07 274 GLY A C 1
ATOM 1965 O O . GLY A 1 250 ? 38.168 60.565 94.694 1.00 25.95 274 GLY A O 1
ATOM 1966 N N . LYS A 1 251 ? 40.396 60.929 94.771 1.00 23.14 275 LYS A N 1
ATOM 1967 C CA . LYS A 1 251 ? 40.571 60.689 93.343 1.00 23.28 275 LYS A CA 1
ATOM 1968 C C . LYS A 1 251 ? 41.726 59.745 93.095 1.00 25.94 275 LYS A C 1
ATOM 1969 O O . LYS A 1 251 ? 42.578 59.567 93.965 1.00 25.96 275 LYS A O 1
ATOM 1975 N N . TYR A 1 252 ? 41.730 59.108 91.925 1.00 22.80 276 TYR A N 1
ATOM 1976 C CA . TYR A 1 252 ? 42.817 58.209 91.566 1.00 22.83 276 TYR A CA 1
ATOM 1977 C C . TYR A 1 252 ? 43.526 58.659 90.288 1.00 27.05 276 TYR A C 1
ATOM 1978 O O . TYR A 1 252 ? 42.933 59.299 89.408 1.00 26.13 276 TYR A O 1
ATOM 1987 N N . LYS A 1 253 ? 44.767 58.241 90.174 1.00 22.60 277 LYS A N 1
ATOM 1988 C CA . LYS A 1 253 ? 45.579 58.442 88.987 1.00 22.36 277 LYS A CA 1
ATOM 1989 C C . LYS A 1 253 ? 45.973 57.052 88.517 1.00 25.50 277 LYS A C 1
ATOM 1990 O O . LYS A 1 253 ? 46.598 56.308 89.288 1.00 24.93 277 LYS A O 1
ATOM 1996 N N . ARG A 1 254 ? 45.604 56.706 87.282 1.00 22.79 278 ARG A N 1
ATOM 1997 C CA A ARG A 1 254 ? 45.954 55.405 86.719 0.50 22.56 278 ARG A CA 1
ATOM 1998 C CA B ARG A 1 254 ? 45.930 55.413 86.698 0.50 22.86 278 ARG A CA 1
ATOM 1999 C C . ARG A 1 254 ? 47.157 55.545 85.796 1.00 26.62 278 ARG A C 1
ATOM 2000 O O . ARG A 1 254 ? 47.128 56.327 84.847 1.00 27.37 278 ARG A O 1
ATOM 2015 N N . PHE A 1 255 ? 48.211 54.791 86.087 1.00 23.03 279 PHE A N 1
ATOM 2016 C CA . PHE A 1 255 ? 49.422 54.774 85.262 1.00 23.27 279 PHE A CA 1
ATOM 2017 C C . PHE A 1 255 ? 49.365 53.528 84.382 1.00 24.98 279 PHE A C 1
ATOM 2018 O O . PHE A 1 255 ? 49.414 52.419 84.914 1.00 24.94 279 PHE A O 1
ATOM 2026 N N . VAL A 1 256 ? 49.244 53.705 83.061 1.00 20.21 280 VAL A N 1
ATOM 2027 C CA . VAL A 1 256 ? 49.212 52.568 82.112 1.00 20.55 280 VAL A CA 1
ATOM 2028 C C . VAL A 1 256 ? 50.643 52.400 81.580 1.00 23.71 280 VAL A C 1
ATOM 2029 O O . VAL A 1 256 ? 51.177 53.294 80.935 1.00 21.62 280 VAL A O 1
ATOM 2033 N N . VAL A 1 257 ? 51.274 51.277 81.912 1.00 21.44 281 VAL A N 1
ATOM 2034 C CA . VAL A 1 257 ? 52.673 51.051 81.565 1.00 21.02 281 VAL A CA 1
ATOM 2035 C C . VAL A 1 257 ? 52.770 50.248 80.268 1.00 25.34 281 VAL A C 1
ATOM 2036 O O . VAL A 1 257 ? 52.184 49.175 80.154 1.00 24.43 281 VAL A O 1
ATOM 2040 N N . ASP A 1 258 ? 53.534 50.775 79.313 1.00 24.73 282 ASP A N 1
ATOM 2041 C CA . ASP A 1 258 ? 53.811 50.136 78.018 1.00 25.94 282 ASP A CA 1
ATOM 2042 C C . ASP A 1 258 ? 52.537 49.520 77.352 1.00 28.15 282 ASP A C 1
ATOM 2043 O O . ASP A 1 258 ? 52.549 48.373 76.920 1.00 27.99 282 ASP A O 1
ATOM 2048 N N . GLY A 1 259 ? 51.466 50.304 77.274 1.00 26.37 283 GLY A N 1
ATOM 2049 C CA . GLY A 1 259 ? 50.245 49.892 76.588 1.00 26.93 283 GLY A CA 1
ATOM 2050 C C . GLY A 1 259 ? 49.231 49.092 77.368 1.00 28.59 283 GLY A C 1
ATOM 2051 O O . GLY A 1 259 ? 48.107 48.922 76.897 1.00 29.04 283 GLY A O 1
ATOM 2052 N N . GLY A 1 260 ? 49.599 48.629 78.557 1.00 23.84 284 GLY A N 1
ATOM 2053 C CA . GLY A 1 260 ? 48.685 47.872 79.393 1.00 22.78 284 GLY A CA 1
ATOM 2054 C C . GLY A 1 260 ? 48.231 46.588 78.712 1.00 26.06 284 GLY A C 1
ATOM 2055 O O . GLY A 1 260 ? 49.036 45.888 78.091 1.00 25.43 284 GLY A O 1
ATOM 2056 N N . TYR A 1 261 ? 46.939 46.297 78.792 1.00 23.16 285 TYR A N 1
ATOM 2057 C CA . TYR A 1 261 ? 46.386 45.048 78.247 1.00 23.14 285 TYR A CA 1
ATOM 2058 C C . TYR A 1 261 ? 46.287 45.050 76.718 1.00 26.62 285 TYR A C 1
ATOM 2059 O O . TYR A 1 261 ? 45.801 46.012 76.107 1.00 23.60 285 TYR A O 1
ATOM 2068 N N . LYS A 1 262 ? 46.702 43.934 76.091 1.00 22.03 286 LYS A N 1
ATOM 2069 C CA . LYS A 1 262 ? 46.540 43.813 74.639 1.00 21.71 286 LYS A CA 1
ATOM 2070 C C . LYS A 1 262 ? 46.178 42.357 74.319 1.00 25.45 286 LYS A C 1
ATOM 2071 O O . LYS A 1 262 ? 46.346 41.488 75.182 1.00 23.20 286 LYS A O 1
ATOM 2077 N N . GLU A 1 263 ? 45.667 42.098 73.099 1.00 23.77 287 GLU A N 1
ATOM 2078 C CA . GLU A 1 263 ? 45.288 40.731 72.707 1.00 23.92 287 GLU A CA 1
ATOM 2079 C C . GLU A 1 263 ? 46.003 40.317 71.439 1.00 26.94 287 GLU A C 1
ATOM 2080 O O . GLU A 1 263 ? 46.179 41.136 70.526 1.00 26.85 287 GLU A O 1
ATOM 2086 N N . VAL A 1 264 ? 46.428 39.046 71.376 1.00 23.02 288 VAL A N 1
ATOM 2087 C CA . VAL A 1 264 ? 47.061 38.487 70.182 1.00 22.22 288 VAL A CA 1
ATOM 2088 C C . VAL A 1 264 ? 46.447 37.116 69.865 1.00 23.65 288 VAL A C 1
ATOM 2089 O O . VAL A 1 264 ? 45.819 36.494 70.713 1.00 21.92 288 VAL A O 1
ATOM 2093 N N . THR A 1 265 ? 46.680 36.645 68.653 1.00 20.51 289 THR A N 1
ATOM 2094 C CA A THR A 1 265 ? 46.263 35.288 68.292 0.60 20.01 289 THR A CA 1
ATOM 2095 C CA B THR A 1 265 ? 46.262 35.325 68.211 0.40 19.79 289 THR A CA 1
ATOM 2096 C C . THR A 1 265 ? 47.515 34.483 68.005 1.00 22.12 289 THR A C 1
ATOM 2097 O O . THR A 1 265 ? 48.518 35.025 67.549 1.00 22.61 289 THR A O 1
ATOM 2104 N N . HIS A 1 266 ? 47.460 33.183 68.284 1.00 19.13 290 HIS A N 1
ATOM 2105 C CA . HIS A 1 266 ? 48.641 32.364 68.078 1.00 18.65 290 HIS A CA 1
ATOM 2106 C C . HIS A 1 266 ? 48.269 30.931 67.760 1.00 20.36 290 HIS A C 1
ATOM 2107 O O . HIS A 1 266 ? 47.535 30.299 68.519 1.00 18.74 290 HIS A O 1
ATOM 2114 N N . HIS A 1 267 ? 48.831 30.402 66.677 1.00 17.86 291 HIS A N 1
ATOM 2115 C CA . HIS A 1 267 ? 48.677 28.972 66.327 1.00 17.13 291 HIS A CA 1
ATOM 2116 C C . HIS A 1 267 ? 49.521 28.148 67.298 1.00 20.28 291 HIS A C 1
ATOM 2117 O O . HIS A 1 267 ? 50.751 28.117 67.182 1.00 19.27 291 HIS A O 1
ATOM 2124 N N . LEU A 1 268 ? 48.865 27.524 68.283 1.00 18.37 292 LEU A N 1
ATOM 2125 C CA . LEU A 1 268 ? 49.584 26.788 69.335 1.00 17.82 292 LEU A CA 1
ATOM 2126 C C . LEU A 1 268 ? 50.047 25.420 68.800 1.00 19.42 292 LEU A C 1
ATOM 2127 O O . LEU A 1 268 ? 49.239 24.608 68.363 1.00 18.70 292 LEU A O 1
ATOM 2132 N N . GLN A 1 269 ? 51.347 25.162 68.853 1.00 17.53 293 GLN A N 1
ATOM 2133 C CA . GLN A 1 269 ? 51.901 23.895 68.344 1.00 17.79 293 GLN A CA 1
ATOM 2134 C C . GLN A 1 269 ? 52.903 23.279 69.276 1.00 19.62 293 GLN A C 1
ATOM 2135 O O . GLN A 1 269 ? 53.615 23.983 69.991 1.00 18.59 293 GLN A O 1
ATOM 2141 N N . VAL A 1 270 ? 53.046 21.951 69.186 1.00 16.62 294 VAL A N 1
ATOM 2142 C CA . VAL A 1 270 ? 54.125 21.248 69.891 1.00 17.46 294 VAL A CA 1
ATOM 2143 C C . VAL A 1 270 ? 55.455 21.863 69.396 1.00 19.41 294 VAL A C 1
ATOM 2144 O O . VAL A 1 270 ? 55.621 22.093 68.197 1.00 19.86 294 VAL A O 1
ATOM 2148 N N . GLY A 1 271 ? 56.371 22.115 70.305 1.00 18.53 295 GLY A N 1
ATOM 2149 C CA . GLY A 1 271 ? 57.650 22.717 69.956 1.00 18.12 295 GLY A CA 1
ATOM 2150 C C . GLY A 1 271 ? 57.691 24.212 70.215 1.00 21.40 295 GLY A C 1
ATOM 2151 O O . GLY A 1 271 ? 58.764 24.814 70.148 1.00 20.31 295 GLY A O 1
ATOM 2152 N N . ASP A 1 272 ? 56.535 24.846 70.506 1.00 17.25 296 ASP A N 1
ATOM 2153 C CA . ASP A 1 272 ? 56.544 26.279 70.807 1.00 15.58 296 ASP A CA 1
ATOM 2154 C C . ASP A 1 272 ? 57.316 26.551 72.120 1.00 19.28 296 ASP A C 1
ATOM 2155 O O . ASP A 1 272 ? 57.306 25.706 73.024 1.00 19.18 296 ASP A O 1
ATOM 2160 N N . TYR A 1 273 ? 57.980 27.706 72.211 1.00 17.38 297 TYR A N 1
ATOM 2161 C CA . TYR A 1 273 ? 58.760 28.102 73.405 1.00 16.68 297 TYR A CA 1
ATOM 2162 C C . TYR A 1 273 ? 57.825 28.726 74.438 1.00 20.62 297 TYR A C 1
ATOM 2163 O O . TYR A 1 273 ? 57.023 29.604 74.104 1.00 20.59 297 TYR A O 1
ATOM 2172 N N . TYR A 1 274 ? 57.934 28.279 75.692 1.00 18.74 298 TYR A N 1
ATOM 2173 C CA . TYR A 1 274 ? 57.078 28.704 76.795 1.00 18.58 298 TYR A CA 1
ATOM 2174 C C . TYR A 1 274 ? 57.878 29.497 77.820 1.00 21.88 298 TYR A C 1
ATOM 2175 O O . TYR A 1 274 ? 58.971 29.089 78.220 1.00 20.15 298 TYR A O 1
ATOM 2184 N N . TYR A 1 275 ? 57.338 30.647 78.237 1.00 19.95 299 TYR A N 1
ATOM 2185 C CA . TYR A 1 275 ? 58.064 31.583 79.105 1.00 19.72 299 TYR A CA 1
ATOM 2186 C C . TYR A 1 275 ? 57.454 31.740 80.508 1.00 23.16 299 TYR A C 1
ATOM 2187 O O . TYR A 1 275 ? 56.307 31.393 80.734 1.00 23.09 299 TYR A O 1
ATOM 2196 N N . ALA A 1 276 ? 58.253 32.272 81.449 1.00 22.36 300 ALA A N 1
ATOM 2197 C CA . ALA A 1 276 ? 57.896 32.470 82.857 1.00 22.70 300 ALA A CA 1
ATOM 2198 C C . ALA A 1 276 ? 56.612 33.304 83.061 1.00 25.28 300 ALA A C 1
ATOM 2199 O O . ALA A 1 276 ? 55.911 33.104 84.056 1.00 25.66 300 ALA A O 1
ATOM 2201 N N . ASP A 1 277 ? 56.267 34.189 82.113 1.00 23.34 301 ASP A N 1
ATOM 2202 C CA . ASP A 1 277 ? 55.055 35.006 82.253 1.00 23.80 301 ASP A CA 1
ATOM 2203 C C . ASP A 1 277 ? 53.840 34.308 81.600 1.00 27.03 301 ASP A C 1
ATOM 2204 O O . ASP A 1 277 ? 52.721 34.836 81.641 1.00 26.65 301 ASP A O 1
ATOM 2209 N N . GLY A 1 278 ? 54.069 33.135 81.005 1.00 23.42 302 GLY A N 1
ATOM 2210 C CA . GLY A 1 278 ? 53.012 32.395 80.329 1.00 22.00 302 GLY A CA 1
ATOM 2211 C C . GLY A 1 278 ? 52.948 32.698 78.849 1.00 23.83 302 GLY A C 1
ATOM 2212 O O . GLY A 1 278 ? 52.100 32.151 78.150 1.00 22.79 302 GLY A O 1
ATOM 2213 N N . SER A 1 279 ? 53.834 33.567 78.348 1.00 20.54 303 SER A N 1
ATOM 2214 C CA . SER A 1 279 ? 53.832 33.894 76.918 1.00 19.66 303 SER A CA 1
ATOM 2215 C C . SER A 1 279 ? 54.387 32.712 76.119 1.00 22.97 303 SER A C 1
ATOM 2216 O O . SER A 1 279 ? 55.087 31.858 76.675 1.00 21.40 303 SER A O 1
ATOM 2219 N N . VAL A 1 280 ? 54.044 32.658 74.826 1.00 20.17 304 VAL A N 1
ATOM 2220 C CA . VAL A 1 280 ? 54.422 31.560 73.938 1.00 20.19 304 VAL A CA 1
ATOM 2221 C C . VAL A 1 280 ? 55.021 32.142 72.679 1.00 25.35 304 VAL A C 1
ATOM 2222 O O . VAL A 1 280 ? 54.455 33.077 72.100 1.00 27.20 304 VAL A O 1
ATOM 2226 N N . VAL A 1 281 ? 56.106 31.553 72.206 1.00 20.39 305 VAL A N 1
ATOM 2227 C CA . VAL A 1 281 ? 56.772 31.983 70.982 1.00 20.42 305 VAL A CA 1
ATOM 2228 C C . VAL A 1 281 ? 56.750 30.822 69.999 1.00 21.97 305 VAL A C 1
ATOM 2229 O O . VAL A 1 281 ? 57.007 29.684 70.389 1.00 20.04 305 VAL A O 1
ATOM 2233 N N . SER A 1 282 ? 56.501 31.117 68.725 1.00 18.98 306 SER A N 1
ATOM 2234 C CA . SER A 1 282 ? 56.495 30.082 67.674 1.00 19.52 306 SER A CA 1
ATOM 2235 C C . SER A 1 282 ? 57.750 29.201 67.708 1.00 21.95 306 SER A C 1
ATOM 2236 O O . SER A 1 282 ? 58.880 29.732 67.754 1.00 21.80 306 SER A O 1
ATOM 2239 N N . GLY A 1 283 ? 57.554 27.885 67.623 1.00 19.08 307 GLY A N 1
ATOM 2240 C CA . GLY A 1 283 ? 58.655 26.933 67.540 1.00 19.49 307 GLY A CA 1
ATOM 2241 C C . GLY A 1 283 ? 59.473 27.119 66.273 1.00 24.89 307 GLY A C 1
ATOM 2242 O O . GLY A 1 283 ? 60.566 26.562 66.155 1.00 23.61 307 GLY A O 1
ATOM 2243 N N . ASN A 1 284 ? 58.962 27.923 65.309 1.00 22.25 308 ASN A N 1
ATOM 2244 C CA . ASN A 1 284 ? 59.723 28.187 64.075 1.00 23.89 308 ASN A CA 1
ATOM 2245 C C . ASN A 1 284 ? 60.696 29.363 64.257 1.00 27.94 308 ASN A C 1
ATOM 2246 O O . ASN A 1 284 ? 61.413 29.698 63.320 1.00 28.19 308 ASN A O 1
ATOM 2251 N N . GLU A 1 285 ? 60.675 30.028 65.417 1.00 25.02 309 GLU A N 1
ATOM 2252 C CA . GLU A 1 285 ? 61.557 31.174 65.670 1.00 25.18 309 GLU A CA 1
ATOM 2253 C C . GLU A 1 285 ? 63.050 30.747 65.498 1.00 32.12 309 GLU A C 1
ATOM 2254 O O . GLU A 1 285 ? 63.478 29.757 66.089 1.00 30.64 309 GLU A O 1
ATOM 2260 N N . ALA A 1 286 ? 63.807 31.456 64.647 1.00 32.79 310 ALA A N 1
ATOM 2261 C CA . ALA A 1 286 ? 65.216 31.085 64.387 1.00 34.73 310 ALA A CA 1
ATOM 2262 C C . ALA A 1 286 ? 66.149 31.439 65.574 1.00 35.57 310 ALA A C 1
ATOM 2263 O O . ALA A 1 286 ? 67.089 30.700 65.840 1.00 35.50 310 ALA A O 1
ATOM 2265 N N . GLU A 1 287 ? 65.864 32.525 66.279 1.00 31.39 311 GLU A N 1
ATOM 2266 C CA . GLU A 1 287 ? 66.689 33.004 67.396 1.00 31.64 311 GLU A CA 1
ATOM 2267 C C . GLU A 1 287 ? 65.828 33.226 68.645 1.00 31.06 311 GLU A C 1
ATOM 2268 O O . GLU A 1 287 ? 65.609 34.361 69.069 1.00 30.50 311 GLU A O 1
ATOM 2274 N N . PRO A 1 288 ? 65.318 32.145 69.272 1.00 25.40 312 PRO A N 1
ATOM 2275 C CA . PRO A 1 288 ? 64.471 32.339 70.446 1.00 24.41 312 PRO A CA 1
ATOM 2276 C C . PRO A 1 288 ? 65.230 32.930 71.625 1.00 29.57 312 PRO A C 1
ATOM 2277 O O . PRO A 1 288 ? 66.395 32.593 71.815 1.00 30.11 312 PRO A O 1
ATOM 2281 N N . ALA A 1 289 ? 64.567 33.774 72.409 1.00 27.42 313 ALA A N 1
ATOM 2282 C CA . ALA A 1 289 ? 65.141 34.332 73.631 1.00 27.73 313 ALA A CA 1
ATOM 2283 C C . ALA A 1 289 ? 65.287 33.227 74.665 1.00 29.71 313 ALA A C 1
ATOM 2284 O O . ALA A 1 289 ? 64.331 32.485 74.915 1.00 26.88 313 ALA A O 1
ATOM 2286 N N . LYS A 1 290 ? 66.474 33.121 75.269 1.00 25.63 314 LYS A N 1
ATOM 2287 C CA . LYS A 1 290 ? 66.755 32.151 76.329 1.00 26.28 314 LYS A CA 1
ATOM 2288 C C . LYS A 1 290 ? 66.212 32.674 77.642 1.00 29.70 314 LYS A C 1
ATOM 2289 O O . LYS A 1 290 ? 65.727 31.894 78.459 1.00 28.73 314 LYS A O 1
ATOM 2295 N N . ASP A 1 291 ? 66.306 34.010 77.863 1.00 28.02 315 ASP A N 1
ATOM 2296 C CA . ASP A 1 291 ? 65.837 34.658 79.087 1.00 28.15 315 ASP A CA 1
ATOM 2297 C C . ASP A 1 291 ? 64.394 34.355 79.381 1.00 29.35 315 ASP A C 1
ATOM 2298 O O . ASP A 1 291 ? 63.524 34.554 78.523 1.00 27.70 315 ASP A O 1
ATOM 2303 N N . ASN A 1 292 ? 64.137 33.886 80.625 1.00 23.69 316 ASN A N 1
ATOM 2304 C CA . ASN A 1 292 ? 62.817 33.542 81.143 1.00 23.02 316 ASN A CA 1
ATOM 2305 C C . ASN A 1 292 ? 62.131 32.396 80.368 1.00 23.18 316 ASN A C 1
ATOM 2306 O O . ASN A 1 292 ? 60.954 32.145 80.623 1.00 23.47 316 ASN A O 1
ATOM 2311 N N . CYS A 1 293 ? 62.850 31.680 79.482 1.00 21.34 317 CYS A N 1
ATOM 2312 C CA . CYS A 1 293 ? 62.246 30.505 78.814 1.00 21.66 317 CYS A CA 1
ATOM 2313 C C . CYS A 1 293 ? 62.245 29.377 79.851 1.00 24.91 317 CYS A C 1
ATOM 2314 O O . CYS A 1 293 ? 63.292 29.130 80.478 1.00 24.81 317 CYS A O 1
ATOM 2317 N N . ILE A 1 294 ? 61.086 28.763 80.104 1.00 19.20 318 ILE A N 1
ATOM 2318 C CA . ILE A 1 294 ? 61.020 27.725 81.163 1.00 18.47 318 ILE A CA 1
ATOM 2319 C C . ILE A 1 294 ? 60.724 26.340 80.592 1.00 22.77 318 ILE A C 1
ATOM 2320 O O . ILE A 1 294 ? 60.866 25.334 81.308 1.00 21.78 318 ILE A O 1
ATOM 2325 N N . GLY A 1 295 ? 60.299 26.279 79.335 1.00 20.21 319 GLY A N 1
ATOM 2326 C CA . GLY A 1 295 ? 59.978 24.970 78.760 1.00 19.97 319 GLY A CA 1
ATOM 2327 C C . GLY A 1 295 ? 59.534 25.036 77.315 1.00 21.26 319 GLY A C 1
ATOM 2328 O O . GLY A 1 295 ? 59.583 26.103 76.685 1.00 20.09 319 GLY A O 1
ATOM 2329 N N . ILE A 1 296 ? 59.154 23.873 76.786 1.00 18.17 320 ILE A N 1
ATOM 2330 C CA . ILE A 1 296 ? 58.666 23.696 75.411 1.00 18.01 320 ILE A CA 1
ATOM 2331 C C . ILE A 1 296 ? 57.263 23.086 75.469 1.00 19.47 320 ILE A C 1
ATOM 2332 O O . ILE A 1 296 ? 57.036 22.113 76.190 1.00 18.68 320 ILE A O 1
ATOM 2337 N N . VAL A 1 297 ? 56.364 23.584 74.643 1.00 16.53 321 VAL A N 1
ATOM 2338 C CA . VAL A 1 297 ? 55.015 22.996 74.551 1.00 15.67 321 VAL A CA 1
ATOM 2339 C C . VAL A 1 297 ? 55.187 21.589 74.000 1.00 19.95 321 VAL A C 1
ATOM 2340 O O . VAL A 1 297 ? 55.761 21.422 72.910 1.00 19.92 321 VAL A O 1
ATOM 2344 N N . CYS A 1 298 ? 54.716 20.571 74.745 1.00 18.18 322 CYS A N 1
ATOM 2345 C CA . CYS A 1 298 ? 54.936 19.184 74.305 1.00 18.78 322 CYS A CA 1
ATOM 2346 C C . CYS A 1 298 ? 53.643 18.451 73.950 1.00 22.83 322 CYS A C 1
ATOM 2347 O O . CYS A 1 298 ? 53.704 17.343 73.403 1.00 20.68 322 CYS A O 1
ATOM 2350 N N . TRP A 1 299 ? 52.477 19.079 74.137 1.00 20.46 323 TRP A N 1
ATOM 2351 C CA . TRP A 1 299 ? 51.183 18.449 73.797 1.00 21.18 323 TRP A CA 1
ATOM 2352 C C . TRP A 1 299 ? 50.140 19.558 73.754 1.00 22.80 323 TRP A C 1
ATOM 2353 O O . TRP A 1 299 ? 50.187 20.449 74.588 1.00 22.39 323 TRP A O 1
ATOM 2364 N N . VAL A 1 300 ? 49.275 19.560 72.755 1.00 20.07 324 VAL A N 1
ATOM 2365 C CA . VAL A 1 300 ? 48.268 20.629 72.592 1.00 20.19 324 VAL A CA 1
ATOM 2366 C C . VAL A 1 300 ? 46.866 20.019 72.721 1.00 24.54 324 VAL A C 1
ATOM 2367 O O . VAL A 1 300 ? 46.562 19.039 72.044 1.00 22.06 324 VAL A O 1
ATOM 2371 N N . GLY A 1 301 ? 46.043 20.608 73.573 1.00 22.77 325 GLY A N 1
ATOM 2372 C CA . GLY A 1 301 ? 44.681 20.133 73.780 1.00 23.66 325 GLY A CA 1
ATOM 2373 C C . GLY A 1 301 ? 44.293 20.223 75.235 1.00 27.78 325 GLY A C 1
ATOM 2374 O O . GLY A 1 301 ? 45.068 20.721 76.064 1.00 27.01 325 GLY A O 1
ATOM 2375 N N . ASN A 1 302 ? 43.089 19.751 75.562 1.00 23.85 326 ASN A N 1
ATOM 2376 C CA . ASN A 1 302 ? 42.616 19.782 76.946 1.00 23.83 326 ASN A CA 1
ATOM 2377 C C . ASN A 1 302 ? 43.148 18.499 77.611 1.00 25.84 326 ASN A C 1
ATOM 2378 O O . ASN A 1 302 ? 42.728 17.418 77.189 1.00 24.44 326 ASN A O 1
ATOM 2383 N N . PRO A 1 303 ? 44.036 18.581 78.639 1.00 24.09 327 PRO A N 1
ATOM 2384 C CA . PRO A 1 303 ? 44.616 17.343 79.207 1.00 23.09 327 PRO A CA 1
ATOM 2385 C C . PRO A 1 303 ? 43.861 16.773 80.408 1.00 28.47 327 PRO A C 1
ATOM 2386 O O . PRO A 1 303 ? 44.392 15.883 81.093 1.00 27.80 327 PRO A O 1
ATOM 2403 N N . PRO A 1 305 ? 41.661 14.419 82.482 1.00 24.53 329 PRO A N 1
ATOM 2404 C CA . PRO A 1 305 ? 41.285 13.019 82.198 1.00 24.71 329 PRO A CA 1
ATOM 2405 C C . PRO A 1 305 ? 39.765 12.816 82.001 1.00 28.94 329 PRO A C 1
ATOM 2406 O O . PRO A 1 305 ? 39.364 11.970 81.193 1.00 28.24 329 PRO A O 1
ATOM 2410 N N . SER A 1 306 ? 38.923 13.613 82.675 1.00 27.66 330 SER A N 1
ATOM 2411 C CA . SER A 1 306 ? 37.461 13.468 82.499 1.00 28.49 330 SER A CA 1
ATOM 2412 C C . SER A 1 306 ? 37.014 13.972 81.105 1.00 34.76 330 SER A C 1
ATOM 2413 O O . SER A 1 306 ? 35.900 13.680 80.675 1.00 35.18 330 SER A O 1
ATOM 2416 N N . VAL A 1 307 ? 37.884 14.717 80.406 1.00 29.80 331 VAL A N 1
ATOM 2417 C CA . VAL A 1 307 ? 37.633 15.198 79.047 1.00 28.71 331 VAL A CA 1
ATOM 2418 C C . VAL A 1 307 ? 38.274 14.180 78.072 1.00 32.68 331 VAL A C 1
ATOM 2419 O O . VAL A 1 307 ? 37.573 13.577 77.245 1.00 31.98 331 VAL A O 1
ATOM 2423 N N . LEU A 1 308 ? 39.601 13.941 78.207 1.00 27.81 332 LEU A N 1
ATOM 2424 C CA . LEU A 1 308 ? 40.293 12.975 77.343 1.00 27.66 332 LEU A CA 1
ATOM 2425 C C . LEU A 1 308 ? 39.648 11.613 77.297 1.00 30.29 332 LEU A C 1
ATOM 2426 O O . LEU A 1 308 ? 39.588 10.999 76.235 1.00 29.87 332 LEU A O 1
ATOM 2431 N N . TYR A 1 309 ? 39.223 11.103 78.456 1.00 27.17 333 TYR A N 1
ATOM 2432 C CA . TYR A 1 309 ? 38.743 9.731 78.563 1.00 27.69 333 TYR A CA 1
ATOM 2433 C C . TYR A 1 309 ? 37.245 9.617 78.836 1.00 34.21 333 TYR A C 1
ATOM 2434 O O . TYR A 1 309 ? 36.787 8.579 79.340 1.00 34.39 333 TYR A O 1
ATOM 2443 N N . LYS A 1 310 ? 36.474 10.636 78.423 1.00 32.78 334 LYS A N 1
ATOM 2444 C CA . LYS A 1 310 ? 35.010 10.662 78.617 1.00 33.69 334 LYS A CA 1
ATOM 2445 C C . LYS A 1 310 ? 34.293 9.452 77.963 1.00 40.78 334 LYS A C 1
ATOM 2446 O O . LYS A 1 310 ? 33.280 9.011 78.495 1.00 41.64 334 LYS A O 1
ATOM 2452 N N . ASP A 1 311 ? 34.821 8.918 76.844 1.00 38.93 335 ASP A N 1
ATOM 2453 C CA . ASP A 1 311 ? 34.199 7.803 76.116 1.00 41.25 335 ASP A CA 1
ATOM 2454 C C . ASP A 1 311 ? 34.799 6.422 76.478 1.00 47.23 335 ASP A C 1
ATOM 2455 O O . ASP A 1 311 ? 34.410 5.420 75.871 1.00 48.25 335 ASP A O 1
ATOM 2460 N N . VAL A 1 312 ? 35.699 6.349 77.489 1.00 42.40 336 VAL A N 1
ATOM 2461 C CA . VAL A 1 312 ? 36.266 5.059 77.918 1.00 40.92 336 VAL A CA 1
ATOM 2462 C C . VAL A 1 312 ? 35.162 4.249 78.641 1.00 45.58 336 VAL A C 1
ATOM 2463 O O . VAL A 1 312 ? 34.433 4.813 79.462 1.00 43.49 336 VAL A O 1
ATOM 2467 N N . ALA A 1 313 ? 35.043 2.933 78.319 1.00 45.79 337 ALA A N 1
ATOM 2468 C CA . ALA A 1 313 ? 34.031 2.025 78.883 1.00 46.87 337 ALA A CA 1
ATOM 2469 C C . ALA A 1 313 ? 34.047 2.019 80.415 1.00 50.42 337 ALA A C 1
ATOM 2470 O O . ALA A 1 313 ? 35.105 1.877 81.031 1.00 49.97 337 ALA A O 1
ATOM 2472 N N . GLY A 1 314 ? 32.871 2.235 81.000 1.00 46.77 338 GLY A N 1
ATOM 2473 C CA . GLY A 1 314 ? 32.675 2.282 82.442 1.00 46.23 338 GLY A CA 1
ATOM 2474 C C . GLY A 1 314 ? 32.922 3.644 83.050 1.00 48.16 338 GLY A C 1
ATOM 2475 O O . GLY A 1 314 ? 32.734 3.813 84.257 1.00 48.66 338 GLY A O 1
ATOM 2476 N N . THR A 1 315 ? 33.330 4.632 82.211 1.00 42.96 339 THR A N 1
ATOM 2477 C CA . THR A 1 315 ? 33.638 6.028 82.571 1.00 41.80 339 THR A CA 1
ATOM 2478 C C . THR A 1 315 ? 34.492 6.075 83.867 1.00 42.50 339 THR A C 1
ATOM 2479 O O . THR A 1 315 ? 34.023 6.570 84.894 1.00 41.69 339 THR A O 1
ATOM 2483 N N . PRO A 1 316 ? 35.752 5.582 83.851 1.00 37.68 340 PRO A N 1
ATOM 2484 C CA . PRO A 1 316 ? 36.552 5.609 85.091 1.00 36.40 340 PRO A CA 1
ATOM 2485 C C . PRO A 1 316 ? 36.949 7.019 85.546 1.00 37.58 340 PRO A C 1
ATOM 2486 O O . PRO A 1 316 ? 37.202 7.221 86.739 1.00 36.72 340 PRO A O 1
ATOM 2490 N N . TYR A 1 317 ? 36.965 7.997 84.610 1.00 31.85 341 TYR A N 1
ATOM 2491 C CA . TYR A 1 317 ? 37.351 9.383 84.878 1.00 30.90 341 TYR A CA 1
ATOM 2492 C C . TYR A 1 317 ? 36.155 10.304 84.663 1.00 35.67 341 TYR A C 1
ATOM 2493 O O . TYR A 1 317 ? 35.600 10.361 83.565 1.00 35.32 341 TYR A O 1
ATOM 2502 N N . THR A 1 318 ? 35.714 10.942 85.747 1.00 34.31 342 THR A N 1
ATOM 2503 C CA . THR A 1 318 ? 34.548 11.834 85.782 1.00 34.80 342 THR A CA 1
ATOM 2504 C C . THR A 1 318 ? 34.945 13.123 86.444 1.00 39.86 342 THR A C 1
ATOM 2505 O O . THR A 1 318 ? 36.039 13.191 87.008 1.00 39.07 342 THR A O 1
ATOM 2509 N N . ALA A 1 319 ? 34.044 14.137 86.466 1.00 38.19 343 ALA A N 1
ATOM 2510 C CA . ALA A 1 319 ? 34.359 15.409 87.118 1.00 38.14 343 ALA A CA 1
ATOM 2511 C C . ALA A 1 319 ? 34.581 15.207 88.609 1.00 39.94 343 ALA A C 1
ATOM 2512 O O . ALA A 1 319 ? 35.370 15.931 89.197 1.00 40.11 343 ALA A O 1
ATOM 2514 N N . THR A 1 320 ? 33.928 14.189 89.214 1.00 36.58 344 THR A N 1
ATOM 2515 C CA . THR A 1 320 ? 34.056 13.909 90.652 1.00 36.20 344 THR A CA 1
ATOM 2516 C C . THR A 1 320 ? 35.505 13.544 91.039 1.00 37.67 344 THR A C 1
ATOM 2517 O O . THR A 1 320 ? 35.983 14.010 92.071 1.00 36.02 344 THR A O 1
ATOM 2521 N N . ASN A 1 321 ? 36.193 12.709 90.233 1.00 33.76 345 ASN A N 1
ATOM 2522 C CA . ASN A 1 321 ? 37.552 12.315 90.602 1.00 33.10 345 ASN A CA 1
ATOM 2523 C C . ASN A 1 321 ? 38.645 12.989 89.717 1.00 36.14 345 ASN A C 1
ATOM 2524 O O . ASN A 1 321 ? 39.732 12.429 89.598 1.00 32.92 345 ASN A O 1
ATOM 2529 N N . ASP A 1 322 ? 38.355 14.176 89.117 1.00 32.52 346 ASP A N 1
ATOM 2530 C CA . ASP A 1 322 ? 39.311 14.912 88.267 1.00 30.86 346 ASP A CA 1
ATOM 2531 C C . ASP A 1 322 ? 39.900 16.105 89.050 1.00 32.87 346 ASP A C 1
ATOM 2532 O O . ASP A 1 322 ? 39.342 17.205 89.046 1.00 31.79 346 ASP A O 1
ATOM 2537 N N . ALA A 1 323 ? 41.053 15.878 89.690 1.00 29.72 347 ALA A N 1
ATOM 2538 C CA . ALA A 1 323 ? 41.769 16.867 90.504 1.00 30.15 347 ALA A CA 1
ATOM 2539 C C . ALA A 1 323 ? 42.251 18.060 89.680 1.00 32.81 347 ALA A C 1
ATOM 2540 O O . ALA A 1 323 ? 42.272 19.178 90.194 1.00 32.32 347 ALA A O 1
ATOM 2542 N N . LEU A 1 324 ? 42.651 17.825 88.410 1.00 28.43 348 LEU A N 1
ATOM 2543 C CA . LEU A 1 324 ? 43.112 18.887 87.519 1.00 26.76 348 LEU A CA 1
ATOM 2544 C C . LEU A 1 324 ? 41.959 19.847 87.187 1.00 30.58 348 LEU A C 1
ATOM 2545 O O . LEU A 1 324 ? 42.156 21.060 87.230 1.00 29.72 348 LEU A O 1
ATOM 2550 N N . LEU A 1 325 ? 40.781 19.306 86.828 1.00 30.48 349 LEU A N 1
ATOM 2551 C CA . LEU A 1 325 ? 39.589 20.113 86.513 1.00 31.69 349 LEU A CA 1
ATOM 2552 C C . LEU A 1 325 ? 39.173 20.921 87.743 1.00 36.17 349 LEU A C 1
ATOM 2553 O O . LEU A 1 325 ? 38.847 22.103 87.633 1.00 34.99 349 LEU A O 1
ATOM 2558 N N . ARG A 1 326 ? 39.230 20.292 88.914 1.00 33.96 350 ARG A N 1
ATOM 2559 C CA . ARG A 1 326 ? 38.850 20.937 90.170 1.00 34.64 350 ARG A CA 1
ATOM 2560 C C . ARG A 1 326 ? 39.822 22.078 90.569 1.00 37.30 350 ARG A C 1
ATOM 2561 O O . ARG A 1 326 ? 39.366 23.174 90.900 1.00 36.43 350 ARG A O 1
ATOM 2569 N N . SER A 1 327 ? 41.150 21.841 90.507 1.00 32.00 351 SER A N 1
ATOM 2570 C CA . SER A 1 327 ? 42.129 22.827 90.964 1.00 30.45 351 SER A CA 1
ATOM 2571 C C . SER A 1 327 ? 42.568 23.858 89.924 1.00 33.36 351 SER A C 1
ATOM 2572 O O . SER A 1 327 ? 42.978 24.944 90.328 1.00 32.34 351 SER A O 1
ATOM 2575 N N . HIS A 1 328 ? 42.576 23.513 88.612 1.00 28.85 352 HIS A N 1
ATOM 2576 C CA . HIS A 1 328 ? 43.054 24.438 87.586 1.00 27.65 352 HIS A CA 1
ATOM 2577 C C . HIS A 1 328 ? 42.144 24.317 86.380 1.00 31.60 352 HIS A C 1
ATOM 2578 O O . HIS A 1 328 ? 42.597 23.871 85.317 1.00 30.05 352 HIS A O 1
ATOM 2585 N N . PRO A 1 329 ? 40.843 24.710 86.519 1.00 30.37 353 PRO A N 1
ATOM 2586 C CA . PRO A 1 329 ? 39.882 24.521 85.410 1.00 29.89 353 PRO A CA 1
ATOM 2587 C C . PRO A 1 329 ? 40.204 25.291 84.138 1.00 31.36 353 PRO A C 1
ATOM 2588 O O . PRO A 1 329 ? 39.649 24.983 83.085 1.00 31.98 353 PRO A O 1
ATOM 2592 N N . ASN A 1 330 ? 41.088 26.281 84.234 1.00 26.78 354 ASN A N 1
ATOM 2593 C CA A ASN A 1 330 ? 41.428 27.079 83.068 0.60 26.45 354 ASN A CA 1
ATOM 2594 C CA B ASN A 1 330 ? 41.522 27.126 83.119 0.40 25.73 354 ASN A CA 1
ATOM 2595 C C . ASN A 1 330 ? 42.584 26.445 82.251 1.00 28.44 354 ASN A C 1
ATOM 2596 O O . ASN A 1 330 ? 42.826 26.865 81.124 1.00 28.57 354 ASN A O 1
ATOM 2605 N N . CYS A 1 331 ? 43.253 25.401 82.779 1.00 25.76 355 CYS A N 1
ATOM 2606 C CA . CYS A 1 331 ? 44.385 24.766 82.065 1.00 24.20 355 CYS A CA 1
ATOM 2607 C C . CYS A 1 331 ? 43.918 23.721 81.046 1.00 26.16 355 CYS A C 1
ATOM 2608 O O . CYS A 1 331 ? 44.054 22.524 81.246 1.00 26.08 355 CYS A O 1
ATOM 2611 N N . VAL A 1 332 ? 43.352 24.205 79.937 1.00 22.46 356 VAL A N 1
ATOM 2612 C CA . VAL A 1 332 ? 42.737 23.373 78.883 1.00 21.61 356 VAL A CA 1
ATOM 2613 C C . VAL A 1 332 ? 43.448 23.551 77.539 1.00 23.57 356 VAL A C 1
ATOM 2614 O O . VAL A 1 332 ? 42.897 23.162 76.516 1.00 22.01 356 VAL A O 1
ATOM 2618 N N . HIS A 1 333 ? 44.658 24.148 77.531 1.00 21.07 357 HIS A N 1
ATOM 2619 C CA . HIS A 1 333 ? 45.368 24.443 76.279 1.00 20.43 357 HIS A CA 1
ATOM 2620 C C . HIS A 1 333 ? 46.456 23.427 75.941 1.00 22.71 357 HIS A C 1
ATOM 2621 O O . HIS A 1 333 ? 46.703 23.163 74.763 1.00 20.42 357 HIS A O 1
ATOM 2628 N N . GLY A 1 334 ? 47.116 22.885 76.953 1.00 20.87 358 GLY A N 1
ATOM 2629 C CA . GLY A 1 334 ? 48.146 21.903 76.654 1.00 21.58 358 GLY A CA 1
ATOM 2630 C C . GLY A 1 334 ? 49.105 21.647 77.785 1.00 23.07 358 GLY A C 1
ATOM 2631 O O . GLY A 1 334 ? 48.825 21.975 78.944 1.00 21.43 358 GLY A O 1
ATOM 2632 N N . LEU A 1 335 ? 50.227 21.009 77.433 1.00 18.39 359 LEU A N 1
ATOM 2633 C CA . LEU A 1 335 ? 51.255 20.647 78.394 1.00 18.01 359 LEU A CA 1
ATOM 2634 C C . LEU A 1 335 ? 52.581 21.239 77.938 1.00 19.82 359 LEU A C 1
ATOM 2635 O O . LEU A 1 335 ? 52.845 21.323 76.730 1.00 18.76 359 LEU A O 1
ATOM 2640 N N . VAL A 1 336 ? 53.430 21.527 78.900 1.00 18.24 360 VAL A N 1
ATOM 2641 C CA . VAL A 1 336 ? 54.779 22.050 78.693 1.00 17.62 360 VAL A CA 1
ATOM 2642 C C . VAL A 1 336 ? 55.757 21.126 79.385 1.00 20.66 360 VAL A C 1
ATOM 2643 O O . VAL A 1 336 ? 55.544 20.764 80.535 1.00 19.71 360 VAL A O 1
ATOM 2655 N N . SER A 1 338 ? 59.613 20.915 80.946 1.00 20.98 362 SER A N 1
ATOM 2656 C CA . SER A 1 338 ? 60.664 21.750 81.504 1.00 21.86 362 SER A CA 1
ATOM 2657 C C . SER A 1 338 ? 61.951 21.700 80.697 1.00 22.60 362 SER A C 1
ATOM 2658 O O . SER A 1 338 ? 62.319 20.633 80.226 1.00 20.22 362 SER A O 1
ATOM 2661 N N . LEU A 1 339 ? 62.692 22.833 80.631 1.00 20.85 363 LEU A N 1
ATOM 2662 C CA . LEU A 1 339 ? 64.088 22.820 80.157 1.00 20.22 363 LEU A CA 1
ATOM 2663 C C . LEU A 1 339 ? 64.944 22.118 81.222 1.00 24.27 363 LEU A C 1
ATOM 2664 O O . LEU A 1 339 ? 66.045 21.631 80.944 1.00 24.40 363 LEU A O 1
ATOM 2669 N N . TYR A 1 340 ? 64.464 22.168 82.465 1.00 22.31 364 TYR A N 1
ATOM 2670 C CA . TYR A 1 340 ? 65.132 21.532 83.606 1.00 22.49 364 TYR A CA 1
ATOM 2671 C C . TYR A 1 340 ? 65.273 20.041 83.404 1.00 25.43 364 TYR A C 1
ATOM 2672 O O . TYR A 1 340 ? 64.314 19.369 82.996 1.00 23.34 364 TYR A O 1
ATOM 2681 N N . THR A 1 341 ? 66.453 19.503 83.725 1.00 21.58 365 THR A N 1
ATOM 2682 C CA . THR A 1 341 ? 66.648 18.044 83.740 1.00 21.72 365 THR A CA 1
ATOM 2683 C C . THR A 1 341 ? 67.829 17.705 84.655 1.00 29.26 365 THR A C 1
ATOM 2684 O O . THR A 1 341 ? 68.882 18.346 84.593 1.00 27.59 365 THR A O 1
ATOM 2688 N N . GLU A 1 342 ? 67.632 16.703 85.504 1.00 26.17 366 GLU A N 1
ATOM 2689 C CA . GLU A 1 342 ? 68.667 16.181 86.405 1.00 26.44 366 GLU A CA 1
ATOM 2690 C C . GLU A 1 342 ? 68.415 14.719 86.589 1.00 30.17 366 GLU A C 1
ATOM 2691 O O . GLU A 1 342 ? 67.310 14.263 86.299 1.00 28.21 366 GLU A O 1
ATOM 2697 N N . THR A 1 343 ? 69.423 13.975 87.080 1.00 27.32 367 THR A N 1
ATOM 2698 C CA . THR A 1 343 ? 69.270 12.560 87.426 1.00 26.91 367 THR A CA 1
ATOM 2699 C C . THR A 1 343 ? 69.238 12.467 88.938 1.00 31.45 367 THR A C 1
ATOM 2700 O O . THR A 1 343 ? 69.890 13.261 89.629 1.00 31.76 367 THR A O 1
ATOM 2704 N N . GLY A 1 344 ? 68.482 11.515 89.461 1.00 27.82 368 GLY A N 1
ATOM 2705 C CA . GLY A 1 344 ? 68.417 11.336 90.909 1.00 27.99 368 GLY A CA 1
ATOM 2706 C C . GLY A 1 344 ? 67.501 10.207 91.309 1.00 31.41 368 GLY A C 1
ATOM 2707 O O . GLY A 1 344 ? 66.901 9.554 90.442 1.00 27.29 368 GLY A O 1
ATOM 2708 N N . LYS A 1 345 ? 67.365 10.009 92.640 1.00 28.66 369 LYS A N 1
ATOM 2709 C CA . LYS A 1 345 ? 66.494 8.993 93.229 1.00 28.41 369 LYS A CA 1
ATOM 2710 C C . LYS A 1 345 ? 65.091 9.571 93.283 1.00 31.23 369 LYS A C 1
ATOM 2711 O O . LYS A 1 345 ? 64.925 10.779 93.073 1.00 28.67 369 LYS A O 1
ATOM 2717 N N . PHE A 1 346 ? 64.073 8.721 93.541 1.00 26.67 370 PHE A N 1
ATOM 2718 C CA . PHE A 1 346 ? 62.703 9.217 93.576 1.00 25.28 370 PHE A CA 1
ATOM 2719 C C . PHE A 1 346 ? 62.220 9.318 94.996 1.00 31.09 370 PHE A C 1
ATOM 2720 O O . PHE A 1 346 ? 61.710 10.359 95.405 1.00 29.86 370 PHE A O 1
ATOM 2728 N N . SER A 1 347 ? 62.326 8.215 95.739 1.00 29.56 371 SER A N 1
ATOM 2729 C CA . SER A 1 347 ? 61.874 8.144 97.122 1.00 30.21 371 SER A CA 1
ATOM 2730 C C . SER A 1 347 ? 62.542 6.979 97.802 1.00 36.14 371 SER A C 1
ATOM 2731 O O . SER A 1 347 ? 63.120 6.133 97.108 1.00 35.66 371 SER A O 1
ATOM 2734 N N . PRO A 1 348 ? 62.437 6.827 99.138 1.00 34.82 372 PRO A N 1
ATOM 2735 C CA . PRO A 1 348 ? 62.932 5.579 99.731 1.00 35.56 372 PRO A CA 1
ATOM 2736 C C . PRO A 1 348 ? 61.989 4.427 99.345 1.00 39.84 372 PRO A C 1
ATOM 2737 O O . PRO A 1 348 ? 60.870 4.686 98.894 1.00 36.67 372 PRO A O 1
ATOM 2741 N N . ALA A 1 349 ? 62.432 3.172 99.494 1.00 39.64 373 ALA A N 1
ATOM 2742 C CA . ALA A 1 349 ? 61.547 2.014 99.277 1.00 40.43 373 ALA A CA 1
ATOM 2743 C C . ALA A 1 349 ? 60.538 2.015 100.423 1.00 43.99 373 ALA A C 1
ATOM 2744 O O . ALA A 1 349 ? 60.916 2.332 101.551 1.00 44.18 373 ALA A O 1
ATOM 2746 N N . LEU A 1 350 ? 59.252 1.794 100.137 1.00 38.53 374 LEU A N 1
ATOM 2747 C CA . LEU A 1 350 ? 58.222 1.870 101.180 1.00 37.16 374 LEU A CA 1
ATOM 2748 C C . LEU A 1 350 ? 57.783 0.491 101.626 1.00 42.66 374 LEU A C 1
ATOM 2749 O O . LEU A 1 350 ? 57.898 -0.459 100.859 1.00 41.79 374 LEU A O 1
ATOM 2754 N N . THR A 1 351 ? 57.238 0.388 102.849 1.00 41.34 375 THR A N 1
ATOM 2755 C CA . THR A 1 351 ? 56.684 -0.871 103.356 1.00 42.69 375 THR A CA 1
ATOM 2756 C C . THR A 1 351 ? 55.299 -1.015 102.729 1.00 45.03 375 THR A C 1
ATOM 2757 O O . THR A 1 351 ? 54.976 -2.049 102.154 1.00 45.85 375 THR A O 1
ATOM 2761 N N . GLN A 1 352 ? 54.494 0.041 102.839 1.00 39.16 376 GLN A N 1
ATOM 2762 C CA . GLN A 1 352 ? 53.169 0.122 102.257 1.00 38.23 376 GLN A CA 1
ATOM 2763 C C . GLN A 1 352 ? 53.237 1.103 101.068 1.00 39.38 376 GLN A C 1
ATOM 2764 O O . GLN A 1 352 ? 53.676 2.246 101.236 1.00 37.20 376 GLN A O 1
ATOM 2770 N N . SER A 1 353 ? 52.820 0.652 99.865 1.00 35.40 377 SER A N 1
ATOM 2771 C CA . SER A 1 353 ? 52.835 1.515 98.671 1.00 33.18 377 SER A CA 1
ATOM 2772 C C . SER A 1 353 ? 51.917 2.710 98.858 1.00 36.23 377 SER A C 1
ATOM 2773 O O . SER A 1 353 ? 51.032 2.678 99.715 1.00 35.76 377 SER A O 1
ATOM 2776 N N . ILE A 1 354 ? 52.098 3.753 98.041 1.00 32.46 378 ILE A N 1
ATOM 2777 C CA . ILE A 1 354 ? 51.217 4.924 98.083 1.00 31.82 378 ILE A CA 1
ATOM 2778 C C . ILE A 1 354 ? 49.797 4.467 97.705 1.00 33.64 378 ILE A C 1
ATOM 2779 O O . ILE A 1 354 ? 48.825 4.929 98.289 1.00 33.22 378 ILE A O 1
ATOM 2784 N N . HIS A 1 355 ? 49.689 3.551 96.730 1.00 29.83 379 HIS A N 1
ATOM 2785 C CA . HIS A 1 355 ? 48.404 2.979 96.342 1.00 29.81 379 HIS A CA 1
ATOM 2786 C C . HIS A 1 355 ? 47.701 2.319 97.552 1.00 34.23 379 HIS A C 1
ATOM 2787 O O . HIS A 1 355 ? 46.528 2.609 97.829 1.00 33.20 379 HIS A O 1
ATOM 2794 N N . ASP A 1 356 ? 48.415 1.427 98.248 1.00 32.06 380 ASP A N 1
ATOM 2795 C CA . ASP A 1 356 ? 47.846 0.711 99.395 1.00 33.71 380 ASP A CA 1
ATOM 2796 C C . ASP A 1 356 ? 47.423 1.692 100.489 1.00 40.70 380 ASP A C 1
ATOM 2797 O O . ASP A 1 356 ? 46.323 1.534 101.033 1.00 41.20 380 ASP A O 1
ATOM 2802 N N . TRP A 1 357 ? 48.231 2.750 100.745 1.00 37.30 381 TRP A N 1
ATOM 2803 C CA . TRP A 1 357 ? 47.844 3.781 101.716 1.00 37.47 381 TRP A CA 1
ATOM 2804 C C . TRP A 1 357 ? 46.577 4.486 101.256 1.00 40.45 381 TRP A C 1
ATOM 2805 O O . TRP A 1 357 ? 45.644 4.664 102.042 1.00 40.25 381 TRP A O 1
ATOM 2816 N N . PHE A 1 358 ? 46.566 4.914 99.984 1.00 35.18 382 PHE A N 1
ATOM 2817 C CA . PHE A 1 358 ? 45.488 5.697 99.378 1.00 34.04 382 PHE A CA 1
ATOM 2818 C C . PHE A 1 358 ? 44.115 4.988 99.498 1.00 39.57 382 PHE A C 1
ATOM 2819 O O . PHE A 1 358 ? 43.129 5.638 99.845 1.00 39.27 382 PHE A O 1
ATOM 2835 N N . THR A 1 360 ? 42.999 3.092 101.746 1.00 40.92 384 THR A N 1
ATOM 2836 C CA . THR A 1 360 ? 42.503 3.096 103.140 1.00 42.74 384 THR A CA 1
ATOM 2837 C C . THR A 1 360 ? 41.955 4.486 103.553 1.00 47.84 384 THR A C 1
ATOM 2838 O O . THR A 1 360 ? 41.501 4.630 104.689 1.00 49.15 384 THR A O 1
ATOM 2842 N N . THR A 1 361 ? 42.036 5.512 102.662 1.00 41.97 385 THR A N 1
ATOM 2843 C CA . THR A 1 361 ? 41.634 6.893 102.977 1.00 41.12 385 THR A CA 1
ATOM 2844 C C . THR A 1 361 ? 40.213 7.252 102.525 1.00 45.06 385 THR A C 1
ATOM 2845 O O . THR A 1 361 ? 39.563 6.480 101.837 1.00 44.51 385 THR A O 1
ATOM 2849 N N . SER A 1 362 ? 39.770 8.466 102.880 1.00 44.31 386 SER A N 1
ATOM 2850 C CA . SER A 1 362 ? 38.485 9.060 102.488 1.00 45.49 386 SER A CA 1
ATOM 2851 C C . SER A 1 362 ? 38.588 9.803 101.122 1.00 49.77 386 SER A C 1
ATOM 2852 O O . SER A 1 362 ? 37.620 10.451 100.704 1.00 50.33 386 SER A O 1
ATOM 2855 N N . PHE A 1 363 ? 39.763 9.729 100.445 1.00 44.82 387 PHE A N 1
ATOM 2856 C CA . PHE A 1 363 ? 40.016 10.456 99.185 1.00 42.46 387 PHE A CA 1
ATOM 2857 C C . PHE A 1 363 ? 39.789 9.627 97.914 1.00 44.29 387 PHE A C 1
ATOM 2858 O O . PHE A 1 363 ? 40.003 10.154 96.819 1.00 42.86 387 PHE A O 1
ATOM 2866 N N . THR A 1 364 ? 39.360 8.360 98.038 1.00 40.45 388 THR A N 1
ATOM 2867 C CA . THR A 1 364 ? 39.233 7.436 96.903 1.00 40.39 388 THR A CA 1
ATOM 2868 C C . THR A 1 364 ? 38.164 7.813 95.871 1.00 43.56 388 THR A C 1
ATOM 2869 O O . THR A 1 364 ? 38.206 7.287 94.757 1.00 44.37 388 THR A O 1
ATOM 2873 N N . SER A 1 365 ? 37.224 8.698 96.210 1.00 39.74 389 SER A N 1
ATOM 2874 C CA A SER A 1 365 ? 36.163 9.110 95.286 0.60 39.30 389 SER A CA 1
ATOM 2875 C CA B SER A 1 365 ? 36.185 9.083 95.255 0.40 39.03 389 SER A CA 1
ATOM 2876 C C . SER A 1 365 ? 36.504 10.416 94.558 1.00 40.53 389 SER A C 1
ATOM 2877 O O . SER A 1 365 ? 35.928 10.700 93.499 1.00 40.47 389 SER A O 1
ATOM 2882 N N . SER A 1 366 ? 37.423 11.214 95.127 1.00 35.42 390 SER A N 1
ATOM 2883 C CA A SER A 1 366 ? 37.781 12.528 94.598 0.60 34.69 390 SER A CA 1
ATOM 2884 C CA B SER A 1 366 ? 37.779 12.531 94.599 0.40 33.73 390 SER A CA 1
ATOM 2885 C C . SER A 1 366 ? 39.131 12.548 93.859 1.00 36.11 390 SER A C 1
ATOM 2886 O O . SER A 1 366 ? 39.474 13.570 93.247 1.00 33.58 390 SER A O 1
ATOM 2891 N N . TYR A 1 367 ? 39.889 11.436 93.906 1.00 32.86 391 TYR A N 1
ATOM 2892 C CA . TYR A 1 367 ? 41.197 11.319 93.225 1.00 31.88 391 TYR A CA 1
ATOM 2893 C C . TYR A 1 367 ? 41.306 9.949 92.574 1.00 35.46 391 TYR A C 1
ATOM 2894 O O . TYR A 1 367 ? 40.527 9.058 92.887 1.00 34.34 391 TYR A O 1
ATOM 2903 N N . VAL A 1 368 ? 42.273 9.794 91.664 1.00 31.41 392 VAL A N 1
ATOM 2904 C CA . VAL A 1 368 ? 42.606 8.531 91.019 1.00 30.89 392 VAL A CA 1
ATOM 2905 C C . VAL A 1 368 ? 43.883 8.034 91.710 1.00 31.93 392 VAL A C 1
ATOM 2906 O O . VAL A 1 368 ? 44.766 8.839 91.996 1.00 30.11 392 VAL A O 1
ATOM 2910 N N . SER A 1 369 ? 44.004 6.727 91.955 1.00 29.27 393 SER A N 1
ATOM 2911 C CA . SER A 1 369 ? 45.224 6.186 92.548 1.00 28.47 393 SER A CA 1
ATOM 2912 C C . SER A 1 369 ? 46.437 6.430 91.631 1.00 29.59 393 SER A C 1
ATOM 2913 O O . SER A 1 369 ? 46.291 6.482 90.403 1.00 28.52 393 SER A O 1
ATOM 2916 N N . VAL A 1 370 ? 47.627 6.596 92.238 1.00 25.69 394 VAL A N 1
ATOM 2917 C CA . VAL A 1 370 ? 48.886 6.779 91.497 1.00 24.72 394 VAL A CA 1
ATOM 2918 C C . VAL A 1 370 ? 49.329 5.437 90.855 1.00 27.81 394 VAL A C 1
ATOM 2919 O O . VAL A 1 370 ? 50.208 5.437 89.999 1.00 26.58 394 VAL A O 1
ATOM 2923 N N . THR A 1 371 ? 48.752 4.290 91.268 1.00 25.22 395 THR A N 1
ATOM 2924 C CA . THR A 1 371 ? 49.205 3.019 90.698 1.00 25.13 395 THR A CA 1
ATOM 2925 C C . THR A 1 371 ? 48.931 2.899 89.192 1.00 27.64 395 THR A C 1
ATOM 2926 O O . THR A 1 371 ? 47.904 3.351 88.694 1.00 27.38 395 THR A O 1
ATOM 2930 N N . GLY A 1 372 ? 49.860 2.289 88.483 1.00 24.59 396 GLY A N 1
ATOM 2931 C CA . GLY A 1 372 ? 49.617 1.931 87.098 1.00 23.40 396 GLY A CA 1
ATOM 2932 C C . GLY A 1 372 ? 49.166 0.480 87.043 1.00 28.08 396 GLY A C 1
ATOM 2933 O O . GLY A 1 372 ? 48.595 0.032 86.048 1.00 27.20 396 GLY A O 1
ATOM 2934 N N . TYR A 1 373 ? 49.405 -0.268 88.135 1.00 26.15 397 TYR A N 1
ATOM 2935 C CA . TYR A 1 373 ? 49.264 -1.723 88.116 1.00 26.08 397 TYR A CA 1
ATOM 2936 C C . TYR A 1 373 ? 48.051 -2.317 88.841 1.00 31.81 397 TYR A C 1
ATOM 2937 O O . TYR A 1 373 ? 47.533 -3.339 88.372 1.00 31.87 397 TYR A O 1
ATOM 2946 N N . TYR A 1 374 ? 47.644 -1.755 89.985 1.00 28.36 398 TYR A N 1
ATOM 2947 C CA . TYR A 1 374 ? 46.567 -2.318 90.793 1.00 29.43 398 TYR A CA 1
ATOM 2948 C C . TYR A 1 374 ? 45.307 -1.470 90.771 1.00 33.95 398 TYR A C 1
ATOM 2949 O O . TYR A 1 374 ? 44.553 -1.505 91.739 1.00 34.46 398 TYR A O 1
ATOM 2958 N N . ASP A 1 375 ? 45.061 -0.715 89.690 1.00 30.10 399 ASP A N 1
ATOM 2959 C CA . ASP A 1 375 ? 43.891 0.166 89.647 1.00 30.50 399 ASP A CA 1
ATOM 2960 C C . ASP A 1 375 ? 42.595 -0.675 89.635 1.00 38.66 399 ASP A C 1
ATOM 2961 O O . ASP A 1 375 ? 42.517 -1.665 88.926 1.00 37.72 399 ASP A O 1
ATOM 2966 N N . ALA A 1 376 ? 41.599 -0.263 90.427 1.00 41.18 400 ALA A N 1
ATOM 2967 C CA . ALA A 1 376 ? 40.319 -0.962 90.551 1.00 43.43 400 ALA A CA 1
ATOM 2968 C C . ALA A 1 376 ? 39.459 -0.842 89.283 1.00 47.06 400 ALA A C 1
ATOM 2969 O O . ALA A 1 376 ? 38.665 -1.735 89.025 1.00 47.31 400 ALA A O 1
ATOM 2971 N N . ASN A 1 377 ? 39.615 0.244 88.490 1.00 41.40 401 ASN A N 1
ATOM 2972 C CA . ASN A 1 377 ? 38.778 0.438 87.301 1.00 40.64 401 ASN A CA 1
ATOM 2973 C C . ASN A 1 377 ? 39.477 0.150 85.979 1.00 44.40 401 ASN A C 1
ATOM 2974 O O . ASN A 1 377 ? 38.794 -0.194 85.018 1.00 45.90 401 ASN A O 1
ATOM 2979 N N . GLU A 1 378 ? 40.807 0.316 85.903 1.00 37.25 402 GLU A N 1
ATOM 2980 C CA . GLU A 1 378 ? 41.543 0.095 84.655 1.00 35.07 402 GLU A CA 1
ATOM 2981 C C . GLU A 1 378 ? 42.648 -0.921 84.865 1.00 36.92 402 GLU A C 1
ATOM 2982 O O . GLU A 1 378 ? 43.350 -0.859 85.875 1.00 36.74 402 GLU A O 1
ATOM 2988 N N . ASN A 1 379 ? 42.848 -1.809 83.885 1.00 33.42 403 ASN A N 1
ATOM 2989 C CA . ASN A 1 379 ? 43.849 -2.875 83.955 1.00 32.72 403 ASN A CA 1
ATOM 2990 C C . ASN A 1 379 ? 45.281 -2.303 83.790 1.00 34.98 403 ASN A C 1
ATOM 2991 O O . ASN A 1 379 ? 45.457 -1.101 83.540 1.00 33.07 403 ASN A O 1
ATOM 2996 N N . ASN A 1 380 ? 46.301 -3.161 83.935 1.00 29.17 404 ASN A N 1
ATOM 2997 C CA . ASN A 1 380 ? 47.690 -2.707 83.908 1.00 28.46 404 ASN A CA 1
ATOM 2998 C C . ASN A 1 380 ? 48.240 -2.443 82.477 1.00 32.81 404 ASN A C 1
ATOM 2999 O O . ASN A 1 380 ? 49.416 -2.101 82.335 1.00 30.94 404 ASN A O 1
ATOM 3004 N N . LYS A 1 381 ? 47.403 -2.595 81.437 1.00 30.35 405 LYS A N 1
ATOM 3005 C CA . LYS A 1 381 ? 47.788 -2.255 80.062 1.00 29.98 405 LYS A CA 1
ATOM 3006 C C . LYS A 1 381 ? 47.297 -0.829 79.733 1.00 31.42 405 LYS A C 1
ATOM 3007 O O . LYS A 1 381 ? 47.998 -0.072 79.071 1.00 32.48 405 LYS A O 1
ATOM 3013 N N . ASN A 1 382 ? 46.116 -0.455 80.230 1.00 27.45 406 ASN A N 1
ATOM 3014 C CA . ASN A 1 382 ? 45.496 0.860 79.979 1.00 27.23 406 ASN A CA 1
ATOM 3015 C C . ASN A 1 382 ? 45.886 1.954 80.980 1.00 27.58 406 ASN A C 1
ATOM 3016 O O . ASN A 1 382 ? 46.158 3.086 80.569 1.00 26.82 406 ASN A O 1
ATOM 3021 N N . LYS A 1 383 ? 45.865 1.648 82.273 1.00 24.75 407 LYS A N 1
ATOM 3022 C CA . LYS A 1 383 ? 46.154 2.653 83.319 1.00 24.62 407 LYS A CA 1
ATOM 3023 C C . LYS A 1 383 ? 47.529 3.375 83.093 1.00 28.46 407 LYS A C 1
ATOM 3024 O O . LYS A 1 383 ? 47.533 4.608 83.149 1.00 26.80 407 LYS A O 1
ATOM 3030 N N . PRO A 1 384 ? 48.658 2.694 82.756 1.00 25.21 408 PRO A N 1
ATOM 3031 C CA . PRO A 1 384 ? 49.927 3.438 82.540 1.00 24.29 408 PRO A CA 1
ATOM 3032 C C . PRO A 1 384 ? 49.959 4.307 81.287 1.00 27.23 408 PRO A C 1
ATOM 3033 O O . PRO A 1 384 ? 50.921 5.055 81.112 1.00 26.88 408 PRO A O 1
ATOM 3037 N N . LEU A 1 385 ? 48.925 4.252 80.439 1.00 25.11 409 LEU A N 1
ATOM 3038 C CA . LEU A 1 385 ? 48.903 5.101 79.234 1.00 25.27 409 LEU A CA 1
ATOM 3039 C C . LEU A 1 385 ? 48.082 6.393 79.416 1.00 25.50 409 LEU A C 1
ATOM 3040 O O . LEU A 1 385 ? 48.115 7.261 78.547 1.00 24.20 409 LEU A O 1
ATOM 3045 N N . ARG A 1 386 ? 47.402 6.555 80.556 1.00 23.21 410 ARG A N 1
ATOM 3046 C CA . ARG A 1 386 ? 46.572 7.749 80.805 1.00 22.63 410 ARG A CA 1
ATOM 3047 C C . ARG A 1 386 ? 47.371 8.955 81.295 1.00 25.95 410 ARG A C 1
ATOM 3048 O O . ARG A 1 386 ? 48.331 8.797 82.054 1.00 24.76 410 ARG A O 1
ATOM 3056 N N . PHE A 1 387 ? 46.928 10.165 80.911 1.00 22.82 411 PHE A N 1
ATOM 3057 C CA . PHE A 1 387 ? 47.552 11.425 81.359 1.00 22.47 411 PHE A CA 1
ATOM 3058 C C . PHE A 1 387 ? 47.043 11.743 82.743 1.00 26.10 411 PHE A C 1
ATOM 3059 O O . PHE A 1 387 ? 45.905 12.205 82.869 1.00 26.03 411 PHE A O 1
ATOM 3067 N N . LEU A 1 388 ? 47.847 11.478 83.784 1.00 22.23 412 LEU A N 1
ATOM 3068 C CA . LEU A 1 388 ? 47.397 11.652 85.181 1.00 21.17 412 LEU A CA 1
ATOM 3069 C C . LEU A 1 388 ? 48.444 12.250 86.094 1.00 24.34 412 LEU A C 1
ATOM 3070 O O . LEU A 1 388 ? 48.294 12.166 87.312 1.00 23.62 412 LEU A O 1
ATOM 3075 N N . GLY A 1 389 ? 49.501 12.844 85.531 1.00 21.64 413 GLY A N 1
ATOM 3076 C CA . GLY A 1 389 ? 50.578 13.406 86.342 1.00 21.02 413 GLY A CA 1
ATOM 3077 C C . GLY A 1 389 ? 50.116 14.453 87.343 1.00 24.35 413 GLY A C 1
ATOM 3078 O O . GLY A 1 389 ? 50.567 14.443 88.490 1.00 24.56 413 GLY A O 1
ATOM 3079 N N . TYR A 1 390 ? 49.204 15.348 86.937 1.00 22.35 414 TYR A N 1
ATOM 3080 C CA . TYR A 1 390 ? 48.745 16.379 87.882 1.00 22.37 414 TYR A CA 1
ATOM 3081 C C . TYR A 1 390 ? 48.026 15.703 89.071 1.00 26.07 414 TYR A C 1
ATOM 3082 O O . TYR A 1 390 ? 48.361 15.971 90.241 1.00 25.63 414 TYR A O 1
ATOM 3091 N N . ASN A 1 391 ? 47.087 14.792 88.772 1.00 24.01 415 ASN A N 1
ATOM 3092 C CA . ASN A 1 391 ? 46.416 13.980 89.785 1.00 23.68 415 ASN A CA 1
ATOM 3093 C C . ASN A 1 391 ? 47.445 13.363 90.720 1.00 25.82 415 ASN A C 1
ATOM 3094 O O . ASN A 1 391 ? 47.296 13.431 91.947 1.00 24.54 415 ASN A O 1
ATOM 3099 N N . ASN A 1 392 ? 48.474 12.697 90.138 1.00 22.17 416 ASN A N 1
ATOM 3100 C CA . ASN A 1 392 ? 49.491 11.997 90.926 1.00 22.70 416 ASN A CA 1
ATOM 3101 C C . ASN A 1 392 ? 50.227 12.939 91.885 1.00 26.23 416 ASN A C 1
ATOM 3102 O O . ASN A 1 392 ? 50.537 12.517 93.006 1.00 25.73 416 ASN A O 1
ATOM 3107 N N . SER A 1 393 ? 50.513 14.188 91.445 1.00 24.05 417 SER A N 1
ATOM 3108 C CA A SER A 1 393 ? 51.174 15.191 92.292 0.60 23.75 417 SER A CA 1
ATOM 3109 C CA B SER A 1 393 ? 51.186 15.172 92.304 0.40 24.03 417 SER A CA 1
ATOM 3110 C C . SER A 1 393 ? 50.294 15.527 93.502 1.00 29.69 417 SER A C 1
ATOM 3111 O O . SER A 1 393 ? 50.793 15.600 94.626 1.00 31.06 417 SER A O 1
ATOM 3116 N N . GLU A 1 394 ? 48.973 15.704 93.277 1.00 26.64 418 GLU A N 1
ATOM 3117 C CA . GLU A 1 394 ? 48.049 16.025 94.367 1.00 27.38 418 GLU A CA 1
ATOM 3118 C C . GLU A 1 394 ? 47.913 14.844 95.335 1.00 31.94 418 GLU A C 1
ATOM 3119 O O . GLU A 1 394 ? 47.833 15.079 96.538 1.00 32.31 418 GLU A O 1
ATOM 3125 N N . VAL A 1 395 ? 47.933 13.588 94.834 1.00 27.21 419 VAL A N 1
ATOM 3126 C CA . VAL A 1 395 ? 47.850 12.411 95.719 1.00 27.21 419 VAL A CA 1
ATOM 3127 C C . VAL A 1 395 ? 49.142 12.316 96.542 1.00 31.85 419 VAL A C 1
ATOM 3128 O O . VAL A 1 395 ? 49.078 12.052 97.745 1.00 32.69 419 VAL A O 1
ATOM 3132 N N . LEU A 1 396 ? 50.299 12.588 95.917 1.00 28.56 420 LEU A N 1
ATOM 3133 C CA . LEU A 1 396 ? 51.565 12.556 96.640 1.00 31.20 420 LEU A CA 1
ATOM 3134 C C . LEU A 1 396 ? 51.638 13.666 97.716 1.00 35.98 420 LEU A C 1
ATOM 3135 O O . LEU A 1 396 ? 52.265 13.456 98.758 1.00 35.44 420 LEU A O 1
ATOM 3140 N N . ASP A 1 397 ? 50.987 14.819 97.468 1.00 33.16 421 ASP A N 1
ATOM 3141 C CA . ASP A 1 397 ? 50.918 15.929 98.437 1.00 33.56 421 ASP A CA 1
ATOM 3142 C C . ASP A 1 397 ? 50.083 15.496 99.638 1.00 38.64 421 ASP A C 1
ATOM 3143 O O . ASP A 1 397 ? 50.489 15.743 100.781 1.00 39.22 421 ASP A O 1
ATOM 3148 N N . LEU A 1 398 ? 48.963 14.778 99.385 1.00 34.54 422 LEU A N 1
ATOM 3149 C CA . LEU A 1 398 ? 48.108 14.230 100.442 1.00 35.25 422 LEU A CA 1
ATOM 3150 C C . LEU A 1 398 ? 48.891 13.212 101.277 1.00 39.98 422 LEU A C 1
ATOM 3151 O O . LEU A 1 398 ? 48.774 13.215 102.507 1.00 38.96 422 LEU A O 1
ATOM 3156 N N . TYR A 1 399 ? 49.742 12.387 100.618 1.00 36.73 423 TYR A N 1
ATOM 3157 C CA . TYR A 1 399 ? 50.607 11.427 101.306 1.00 36.47 423 TYR A CA 1
ATOM 3158 C C . TYR A 1 399 ? 51.612 12.186 102.176 1.00 40.82 423 TYR A C 1
ATOM 3159 O O . TYR A 1 399 ? 51.833 11.801 103.326 1.00 40.00 423 TYR A O 1
ATOM 3168 N N . TYR A 1 400 ? 52.225 13.248 101.623 1.00 38.27 424 TYR A N 1
ATOM 3169 C CA . TYR A 1 400 ? 53.179 14.061 102.376 1.00 39.99 424 TYR A CA 1
ATOM 3170 C C . TYR A 1 400 ? 52.513 14.692 103.622 1.00 44.53 424 TYR A C 1
ATOM 3171 O O . TYR A 1 400 ? 53.107 14.671 104.698 1.00 44.39 424 TYR A O 1
ATOM 3180 N N . ASP A 1 401 ? 51.287 15.214 103.473 1.00 41.63 425 ASP A N 1
ATOM 3181 C CA . ASP A 1 401 ? 50.510 15.838 104.554 1.00 42.52 425 ASP A CA 1
ATOM 3182 C C . ASP A 1 401 ? 50.317 14.885 105.736 1.00 49.25 425 ASP A C 1
ATOM 3183 O O . ASP A 1 401 ? 50.266 15.332 106.880 1.00 49.58 425 ASP A O 1
ATOM 3188 N N . THR A 1 402 ? 50.244 13.580 105.455 1.00 46.60 426 THR A N 1
ATOM 3189 C CA . THR A 1 402 ? 50.051 12.530 106.448 1.00 47.72 426 THR A CA 1
ATOM 3190 C C . THR A 1 402 ? 51.380 12.051 107.058 1.00 52.40 426 THR A C 1
ATOM 3191 O O . THR A 1 402 ? 51.453 11.934 108.278 1.00 53.33 426 THR A O 1
ATOM 3195 N N . PHE A 1 403 ? 52.404 11.746 106.236 1.00 48.17 427 PHE A N 1
ATOM 3196 C CA . PHE A 1 403 ? 53.642 11.122 106.721 1.00 48.77 427 PHE A CA 1
ATOM 3197 C C . PHE A 1 403 ? 54.865 12.047 106.836 1.00 51.72 427 PHE A C 1
ATOM 3198 O O . PHE A 1 403 ? 55.829 11.677 107.521 1.00 51.76 427 PHE A O 1
ATOM 3206 N N . LYS A 1 404 ? 54.850 13.207 106.148 1.00 46.05 428 LYS A N 1
ATOM 3207 C CA . LYS A 1 404 ? 55.912 14.227 106.156 1.00 45.37 428 LYS A CA 1
ATOM 3208 C C . LYS A 1 404 ? 57.297 13.664 105.739 1.00 49.07 428 LYS A C 1
ATOM 3209 O O . LYS A 1 404 ? 58.331 14.218 106.136 1.00 48.71 428 LYS A O 1
ATOM 3215 N N . THR A 1 405 ? 57.310 12.591 104.912 1.00 45.26 429 THR A N 1
ATOM 3216 C CA . THR A 1 405 ? 58.547 11.985 104.414 1.00 45.42 429 THR A CA 1
ATOM 3217 C C . THR A 1 405 ? 59.068 12.829 103.258 1.00 51.11 429 THR A C 1
ATOM 3218 O O . THR A 1 405 ? 58.341 13.067 102.284 1.00 49.15 429 THR A O 1
ATOM 3222 N N . ASP A 1 406 ? 60.333 13.278 103.373 1.00 49.68 430 ASP A N 1
ATOM 3223 C CA . ASP A 1 406 ? 60.992 14.143 102.398 1.00 49.30 430 ASP A CA 1
ATOM 3224 C C . ASP A 1 406 ? 61.557 13.337 101.234 1.00 48.76 430 ASP A C 1
ATOM 3225 O O . ASP A 1 406 ? 62.765 13.059 101.188 1.00 49.79 430 ASP A O 1
ATOM 3230 N N . PHE A 1 407 ? 60.671 12.955 100.294 1.00 38.68 431 PHE A N 1
ATOM 3231 C CA . PHE A 1 407 ? 61.055 12.202 99.092 1.00 35.55 431 PHE A CA 1
ATOM 3232 C C . PHE A 1 407 ? 61.970 13.047 98.222 1.00 36.43 431 PHE A C 1
ATOM 3233 O O . PHE A 1 407 ? 61.731 14.262 98.089 1.00 33.81 431 PHE A O 1
ATOM 3241 N N . GLU A 1 408 ? 62.984 12.418 97.604 1.00 32.08 432 GLU A N 1
ATOM 3242 C CA . GLU A 1 408 ? 63.914 13.131 96.717 1.00 32.55 432 GLU A CA 1
ATOM 3243 C C . GLU A 1 408 ? 63.185 13.815 95.548 1.00 35.67 432 GLU A C 1
ATOM 3244 O O . GLU A 1 408 ? 63.600 14.902 95.148 1.00 34.35 432 GLU A O 1
ATOM 3250 N N . CYS A 1 409 ? 62.082 13.223 95.025 1.00 31.82 433 CYS A N 1
ATOM 3251 C CA . CYS A 1 409 ? 61.335 13.833 93.899 1.00 30.21 433 CYS A CA 1
ATOM 3252 C C . CYS A 1 409 ? 60.821 15.251 94.239 1.00 33.60 433 CYS A C 1
ATOM 3253 O O . CYS A 1 409 ? 60.779 16.099 93.348 1.00 30.59 433 CYS A O 1
ATOM 3256 N N . PHE A 1 410 ? 60.483 15.519 95.522 1.00 30.87 434 PHE A N 1
ATOM 3257 C CA . PHE A 1 410 ? 60.043 16.851 95.956 1.00 30.44 434 PHE A CA 1
ATOM 3258 C C . PHE A 1 410 ? 61.172 17.880 95.889 1.00 34.08 434 PHE A C 1
ATOM 3259 O O . PHE A 1 410 ? 60.889 19.063 95.648 1.00 32.63 434 PHE A O 1
ATOM 3267 N N . GLN A 1 411 ? 62.435 17.438 96.120 1.00 31.75 435 GLN A N 1
ATOM 3268 C CA A GLN A 1 411 ? 63.598 18.333 96.079 0.50 31.82 435 GLN A CA 1
ATOM 3269 C CA B GLN A 1 411 ? 63.607 18.314 96.090 0.50 31.82 435 GLN A CA 1
ATOM 3270 C C . GLN A 1 411 ? 63.900 18.733 94.644 1.00 33.45 435 GLN A C 1
ATOM 3271 O O . GLN A 1 411 ? 64.193 19.903 94.394 1.00 31.23 435 GLN A O 1
ATOM 3282 N N . TYR A 1 412 ? 63.793 17.778 93.693 1.00 28.41 436 TYR A N 1
ATOM 3283 C CA . TYR A 1 412 ? 64.015 18.068 92.276 1.00 26.34 436 TYR A CA 1
ATOM 3284 C C . TYR A 1 412 ? 62.911 18.988 91.766 1.00 27.97 436 TYR A C 1
ATOM 3285 O O . TYR A 1 412 ? 63.218 19.893 90.974 1.00 26.15 436 TYR A O 1
ATOM 3294 N N . GLN A 1 413 ? 61.646 18.781 92.230 1.00 24.99 437 GLN A N 1
ATOM 3295 C CA A GLN A 1 413 ? 60.508 19.626 91.850 0.50 24.65 437 GLN A CA 1
ATOM 3296 C CA B GLN A 1 413 ? 60.514 19.637 91.843 0.50 24.70 437 GLN A CA 1
ATOM 3297 C C . GLN A 1 413 ? 60.778 21.067 92.322 1.00 29.56 437 GLN A C 1
ATOM 3298 O O . GLN A 1 413 ? 60.574 22.028 91.565 1.00 28.31 437 GLN A O 1
ATOM 3309 N N . ASP A 1 414 ? 61.237 21.210 93.578 1.00 27.44 438 ASP A N 1
ATOM 3310 C CA . ASP A 1 414 ? 61.552 22.529 94.173 1.00 27.90 438 ASP A CA 1
ATOM 3311 C C . ASP A 1 414 ? 62.642 23.224 93.365 1.00 29.36 438 ASP A C 1
ATOM 3312 O O . ASP A 1 414 ? 62.533 24.425 93.103 1.00 29.24 438 ASP A O 1
ATOM 3317 N N . ASP A 1 415 ? 63.694 22.470 92.984 1.00 26.15 439 ASP A N 1
ATOM 3318 C CA . ASP A 1 415 ? 64.824 22.971 92.199 1.00 26.57 439 ASP A CA 1
ATOM 3319 C C . ASP A 1 415 ? 64.382 23.431 90.823 1.00 30.84 439 ASP A C 1
ATOM 3320 O O . ASP A 1 415 ? 64.872 24.453 90.347 1.00 29.44 439 ASP A O 1
ATOM 3325 N N . CYS A 1 416 ? 63.454 22.673 90.176 1.00 26.34 440 CYS A N 1
ATOM 3326 C CA . CYS A 1 416 ? 62.920 23.048 88.853 1.00 24.87 440 CYS A CA 1
ATOM 3327 C C . CYS A 1 416 ? 62.147 24.363 88.988 1.00 27.83 440 CYS A C 1
ATOM 3328 O O . CYS A 1 416 ? 62.366 25.294 88.216 1.00 27.91 440 CYS A O 1
ATOM 3331 N N . GLU A 1 417 ? 61.296 24.462 90.004 1.00 25.15 441 GLU A N 1
ATOM 3332 C CA . GLU A 1 417 ? 60.491 25.657 90.266 1.00 27.31 441 GLU A CA 1
ATOM 3333 C C . GLU A 1 417 ? 61.389 26.874 90.586 1.00 32.42 441 GLU A C 1
ATOM 3334 O O . GLU A 1 417 ? 61.078 27.995 90.156 1.00 32.67 441 GLU A O 1
ATOM 3340 N N . SER A 1 418 ? 62.487 26.651 91.327 1.00 28.79 442 SER A N 1
ATOM 3341 C CA A SER A 1 418 ? 63.414 27.730 91.705 0.60 29.60 442 SER A CA 1
ATOM 3342 C CA B SER A 1 418 ? 63.424 27.718 91.710 0.40 29.06 442 SER A CA 1
ATOM 3343 C C . SER A 1 418 ? 64.120 28.306 90.485 1.00 33.88 442 SER A C 1
ATOM 3344 O O . SER A 1 418 ? 64.187 29.528 90.344 1.00 35.06 442 SER A O 1
ATOM 3349 N N . SER A 1 419 ? 64.638 27.442 89.604 1.00 29.64 443 SER A N 1
ATOM 3350 C CA . SER A 1 419 ? 65.359 27.876 88.400 1.00 30.21 443 SER A CA 1
ATOM 3351 C C . SER A 1 419 ? 64.445 28.329 87.261 1.00 32.75 443 SER A C 1
ATOM 3352 O O . SER A 1 419 ? 64.860 29.168 86.465 1.00 31.85 443 SER A O 1
ATOM 3355 N N . PHE A 1 420 ? 63.251 27.719 87.130 1.00 27.14 444 PHE A N 1
ATOM 3356 C CA . PHE A 1 420 ? 62.311 27.993 86.025 1.00 25.45 444 PHE A CA 1
ATOM 3357 C C . PHE A 1 420 ? 60.907 28.150 86.598 1.00 30.00 444 PHE A C 1
ATOM 3358 O O . PHE A 1 420 ? 60.077 27.241 86.465 1.00 29.10 444 PHE A O 1
ATOM 3366 N N . PRO A 1 421 ? 60.635 29.289 87.266 1.00 27.04 445 PRO A N 1
ATOM 3367 C CA . PRO A 1 421 ? 59.339 29.448 87.929 1.00 26.85 445 PRO A CA 1
ATOM 3368 C C . PRO A 1 421 ? 58.177 29.384 86.962 1.00 29.44 445 PRO A C 1
ATOM 3369 O O . PRO A 1 421 ? 58.139 30.082 85.937 1.00 27.96 445 PRO A O 1
ATOM 3373 N N . SER A 1 422 ? 57.221 28.534 87.313 1.00 26.29 446 SER A N 1
ATOM 3374 C CA . SER A 1 422 ? 56.009 28.340 86.534 1.00 25.13 446 SER A CA 1
ATOM 3375 C C . SER A 1 422 ? 55.062 29.556 86.707 1.00 28.58 446 SER A C 1
ATOM 3376 O O . SER A 1 422 ? 54.954 30.111 87.813 1.00 27.83 446 SER A O 1
ATOM 3379 N N . PRO A 1 423 ? 54.337 29.951 85.644 1.00 25.10 447 PRO A N 1
ATOM 3380 C CA . PRO A 1 423 ? 53.383 31.079 85.780 1.00 24.89 447 PRO A CA 1
ATOM 3381 C C . PRO A 1 423 ? 52.249 30.716 86.744 1.00 29.17 447 PRO A C 1
ATOM 3382 O O . PRO A 1 423 ? 51.871 29.549 86.839 1.00 23.48 447 PRO A O 1
ATOM 3386 N N . SER A 1 424 ? 51.660 31.722 87.422 1.00 27.58 448 SER A N 1
ATOM 3387 C CA . SER A 1 424 ? 50.561 31.508 88.387 1.00 27.83 448 SER A CA 1
ATOM 3388 C C . SER A 1 424 ? 49.314 30.907 87.730 1.00 28.61 448 SER A C 1
ATOM 3389 O O . SER A 1 424 ? 48.532 30.225 88.395 1.00 29.71 448 SER A O 1
ATOM 3392 N N . ILE A 1 425 ? 49.133 31.134 86.424 1.00 23.80 449 ILE A N 1
ATOM 3393 C CA . ILE A 1 425 ? 47.966 30.628 85.687 1.00 23.92 449 ILE A CA 1
ATOM 3394 C C . ILE A 1 425 ? 48.087 29.131 85.324 1.00 27.45 449 ILE A C 1
ATOM 3395 O O . ILE A 1 425 ? 47.135 28.567 84.798 1.00 27.90 449 ILE A O 1
ATOM 3400 N N . THR A 1 426 ? 49.232 28.515 85.581 1.00 22.68 450 THR A N 1
ATOM 3401 C CA . THR A 1 426 ? 49.449 27.087 85.255 1.00 21.13 450 THR A CA 1
ATOM 3402 C C . THR A 1 426 ? 49.261 26.181 86.475 1.00 25.68 450 THR A C 1
ATOM 3403 O O . THR A 1 426 ? 49.069 26.653 87.597 1.00 23.63 450 THR A O 1
ATOM 3407 N N . THR A 1 427 ? 49.392 24.848 86.256 1.00 21.27 451 THR A N 1
ATOM 3408 C CA . THR A 1 427 ? 49.291 23.871 87.331 1.00 21.39 451 THR A CA 1
ATOM 3409 C C . THR A 1 427 ? 50.475 23.937 88.283 1.00 25.83 451 THR A C 1
ATOM 3410 O O . THR A 1 427 ? 50.399 23.411 89.389 1.00 26.55 451 THR A O 1
ATOM 3414 N N . GLY A 1 428 ? 51.596 24.457 87.798 1.00 22.83 452 GLY A N 1
ATOM 3415 C CA . GLY A 1 428 ? 52.875 24.341 88.470 1.00 22.64 452 GLY A CA 1
ATOM 3416 C C . GLY A 1 428 ? 53.508 23.041 87.959 1.00 23.85 452 GLY A C 1
ATOM 3417 O O . GLY A 1 428 ? 52.847 22.240 87.279 1.00 21.58 452 GLY A O 1
ATOM 3418 N N . TRP A 1 429 ? 54.781 22.832 88.249 1.00 22.09 453 TRP A N 1
ATOM 3419 C CA . TRP A 1 429 ? 55.533 21.665 87.772 1.00 22.22 453 TRP A CA 1
ATOM 3420 C C . TRP A 1 429 ? 55.166 20.360 88.520 1.00 25.07 453 TRP A C 1
ATOM 3421 O O . TRP A 1 429 ? 55.030 20.355 89.754 1.00 25.22 453 TRP A O 1
ATOM 3432 N N . TYR A 1 430 ? 55.096 19.250 87.781 1.00 20.05 454 TYR A N 1
ATOM 3433 C CA . TYR A 1 430 ? 54.869 17.930 88.387 1.00 19.73 454 TYR A CA 1
ATOM 3434 C C . TYR A 1 430 ? 55.634 16.858 87.592 1.00 21.64 454 TYR A C 1
ATOM 3435 O O . TYR A 1 430 ? 55.952 17.066 86.425 1.00 20.73 454 TYR A O 1
ATOM 3444 N N . VAL A 1 431 ? 55.882 15.699 88.213 1.00 19.42 455 VAL A N 1
ATOM 3445 C CA . VAL A 1 431 ? 56.525 14.563 87.518 1.00 18.96 455 VAL A CA 1
ATOM 3446 C C . VAL A 1 431 ? 55.447 13.954 86.620 1.00 22.21 455 VAL A C 1
ATOM 3447 O O . VAL A 1 431 ? 54.390 13.554 87.120 1.00 21.38 455 VAL A O 1
ATOM 3451 N N . PRO A 1 432 ? 55.665 13.884 85.293 1.00 20.08 456 PRO A N 1
ATOM 3452 C CA . PRO A 1 432 ? 54.608 13.355 84.418 1.00 18.82 456 PRO A CA 1
ATOM 3453 C C . PRO A 1 432 ? 54.259 11.915 84.737 1.00 21.90 456 PRO A C 1
ATOM 3454 O O . PRO A 1 432 ? 55.122 11.161 85.179 1.00 20.42 456 PRO A O 1
ATOM 3458 N N . SER A 1 433 ? 52.995 11.528 84.502 1.00 19.23 457 SER A N 1
ATOM 3459 C CA . SER A 1 433 ? 52.599 10.115 84.585 1.00 19.16 457 SER A CA 1
ATOM 3460 C C . SER A 1 433 ? 53.330 9.388 83.462 1.00 21.08 457 SER A C 1
ATOM 3461 O O . SER A 1 433 ? 53.778 10.037 82.494 1.00 20.38 457 SER A O 1
ATOM 3464 N N . SER A 1 434 ? 53.354 8.063 83.512 1.00 19.70 458 SER A N 1
ATOM 3465 C CA . SER A 1 434 ? 53.994 7.269 82.454 1.00 19.57 458 SER A CA 1
ATOM 3466 C C . SER A 1 434 ? 53.273 7.523 81.120 1.00 23.52 458 SER A C 1
ATOM 3467 O O . SER A 1 434 ? 53.923 7.580 80.078 1.00 22.31 458 SER A O 1
ATOM 3470 N N . GLY A 1 435 ? 51.965 7.778 81.172 1.00 21.76 459 GLY A N 1
ATOM 3471 C CA . GLY A 1 435 ? 51.190 8.034 79.952 1.00 21.72 459 GLY A CA 1
ATOM 3472 C C . GLY A 1 435 ? 51.617 9.309 79.257 1.00 23.24 459 GLY A C 1
ATOM 3473 O O . GLY A 1 435 ? 51.746 9.356 78.026 1.00 22.21 459 GLY A O 1
ATOM 3474 N N . GLU A 1 436 ? 51.850 10.368 80.044 1.00 19.74 460 GLU A N 1
ATOM 3475 C CA . GLU A 1 436 ? 52.305 11.645 79.493 1.00 18.77 460 GLU A CA 1
ATOM 3476 C C . GLU A 1 436 ? 53.697 11.492 78.827 1.00 23.68 460 GLU A C 1
ATOM 3477 O O . GLU A 1 436 ? 53.936 12.063 77.755 1.00 23.15 460 GLU A O 1
ATOM 3483 N N . LEU A 1 437 ? 54.610 10.742 79.471 1.00 20.18 461 LEU A N 1
ATOM 3484 C CA . LEU A 1 437 ? 55.957 10.519 78.909 1.00 20.09 461 LEU A CA 1
ATOM 3485 C C . LEU A 1 437 ? 55.911 9.702 77.638 1.00 21.48 461 LEU A C 1
ATOM 3486 O O . LEU A 1 437 ? 56.600 10.044 76.681 1.00 21.04 461 LEU A O 1
ATOM 3491 N N . VAL A 1 438 ? 55.108 8.638 77.608 1.00 21.23 462 VAL A N 1
ATOM 3492 C CA . VAL A 1 438 ? 55.021 7.779 76.416 1.00 21.88 462 VAL A CA 1
ATOM 3493 C C . VAL A 1 438 ? 54.534 8.595 75.199 1.00 25.39 462 VAL A C 1
ATOM 3494 O O . VAL A 1 438 ? 55.072 8.429 74.094 1.00 24.09 462 VAL A O 1
ATOM 3498 N N . ALA A 1 439 ? 53.622 9.553 75.429 1.00 23.11 463 ALA A N 1
ATOM 3499 C CA . ALA A 1 439 ? 53.055 10.390 74.358 1.00 23.82 463 ALA A CA 1
ATOM 3500 C C . ALA A 1 439 ? 54.051 11.410 73.766 1.00 28.48 463 ALA A C 1
ATOM 3501 O O . ALA A 1 439 ? 53.760 11.983 72.714 1.00 30.67 463 ALA A O 1
ATOM 3503 N N . LEU A 1 440 ? 55.218 11.639 74.404 1.00 22.69 464 LEU A N 1
ATOM 3504 C CA . LEU A 1 440 ? 56.262 12.511 73.852 1.00 21.76 464 LEU A CA 1
ATOM 3505 C C . LEU A 1 440 ? 56.869 11.948 72.556 1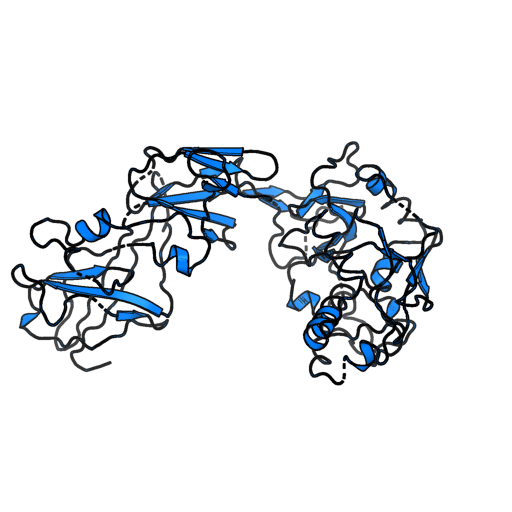.00 26.28 464 LEU A C 1
ATOM 3506 O O . LEU A 1 440 ? 57.455 12.694 71.775 1.00 26.91 464 LEU A O 1
ATOM 3511 N N . GLN A 1 441 ? 56.782 10.637 72.361 1.00 22.77 465 GLN A N 1
ATOM 3512 C CA . GLN A 1 441 ? 57.373 10.031 71.171 1.00 21.13 465 GLN A CA 1
ATOM 3513 C C . GLN A 1 441 ? 56.287 9.471 70.257 1.00 24.91 465 GLN A C 1
ATOM 3514 O O . GLN A 1 441 ? 55.259 8.976 70.720 1.00 24.09 465 GLN A O 1
ATOM 3520 N N . ASP A 1 442 ? 56.511 9.548 68.939 1.00 23.55 466 ASP A N 1
ATOM 3521 C CA . ASP A 1 442 ? 55.598 8.939 67.975 1.00 23.33 466 ASP A CA 1
ATOM 3522 C C . ASP A 1 442 ? 56.427 8.228 66.890 1.00 28.36 466 ASP A C 1
ATOM 3523 O O . ASP A 1 442 ? 57.658 8.249 66.947 1.00 26.48 466 ASP A O 1
ATOM 3528 N N . LYS A 1 443 ? 55.752 7.621 65.895 1.00 29.10 467 LYS A N 1
ATOM 3529 C CA . LYS A 1 443 ? 56.390 6.848 64.821 1.00 30.19 467 LYS A CA 1
ATOM 3530 C C . LYS A 1 443 ? 57.307 7.701 63.934 1.00 34.43 467 LYS A C 1
ATOM 3531 O O . LYS A 1 443 ? 58.204 7.144 63.303 1.00 35.66 467 LYS A O 1
ATOM 3537 N N . ASP A 1 444 ? 57.097 9.031 63.904 1.00 31.56 468 ASP A N 1
ATOM 3538 C CA . ASP A 1 444 ? 57.922 9.976 63.135 1.00 31.71 468 ASP A CA 1
ATOM 3539 C C . ASP A 1 444 ? 59.036 10.626 63.996 1.00 34.88 468 ASP A C 1
ATOM 3540 O O . ASP A 1 444 ? 59.561 11.675 63.618 1.00 35.02 468 ASP A O 1
ATOM 3545 N N . ASN A 1 445 ? 59.422 9.988 65.118 1.00 28.79 469 ASN A N 1
ATOM 3546 C CA . ASN A 1 445 ? 60.466 10.479 66.039 1.00 26.88 469 ASN A CA 1
ATOM 3547 C C . ASN A 1 445 ? 60.242 11.970 66.428 1.00 27.26 469 ASN A C 1
ATOM 3548 O O . ASN A 1 445 ? 61.165 12.793 66.338 1.00 25.73 469 ASN A O 1
ATOM 3553 N N . SER A 1 446 ? 59.033 12.297 66.905 1.00 24.61 470 SER A N 1
ATOM 3554 C CA . SER A 1 446 ? 58.716 13.664 67.375 1.00 24.96 470 SER A CA 1
ATOM 3555 C C . SER A 1 446 ? 59.623 14.088 68.542 1.00 27.58 470 SER A C 1
ATOM 3556 O O . SER A 1 446 ? 59.942 15.269 68.677 1.00 25.85 470 SER A O 1
ATOM 3559 N N . LEU A 1 447 ? 60.082 13.134 69.354 1.00 24.40 471 LEU A N 1
ATOM 3560 C CA . LEU A 1 447 ? 60.953 13.487 70.477 1.00 24.45 471 LEU A CA 1
ATOM 3561 C C . LEU A 1 447 ? 62.218 14.186 69.961 1.00 26.33 471 LEU A C 1
ATOM 3562 O O . LEU A 1 447 ? 62.567 15.267 70.440 1.00 24.28 471 LEU A O 1
ATOM 3567 N N . GLU A 1 448 ? 62.879 13.607 68.963 1.00 23.26 472 GLU A N 1
ATOM 3568 C CA . GLU A 1 448 ? 64.093 14.251 68.465 1.00 23.80 472 GLU A CA 1
ATOM 3569 C C . GLU A 1 448 ? 63.795 15.411 67.497 1.00 26.94 472 GLU A C 1
ATOM 3570 O O . GLU A 1 448 ? 64.441 16.460 67.611 1.00 27.91 472 GLU A O 1
ATOM 3576 N N . SER A 1 449 ? 62.810 15.247 66.594 1.00 24.80 473 SER A N 1
ATOM 3577 C CA A SER A 1 449 ? 62.471 16.231 65.546 0.50 24.83 473 SER A CA 1
ATOM 3578 C CA B SER A 1 449 ? 62.514 16.249 65.558 0.50 25.21 473 SER A CA 1
ATOM 3579 C C . SER A 1 449 ? 61.694 17.458 66.033 1.00 28.81 473 SER A C 1
ATOM 3580 O O . SER A 1 449 ? 61.903 18.557 65.504 1.00 28.69 473 SER A O 1
ATOM 3585 N N . LYS A 1 450 ? 60.727 17.272 66.968 1.00 23.49 474 LYS A N 1
ATOM 3586 C CA . LYS A 1 450 ? 59.910 18.407 67.445 1.00 23.14 474 LYS A CA 1
ATOM 3587 C C . LYS A 1 450 ? 60.373 18.976 68.785 1.00 25.67 474 LYS A C 1
ATOM 3588 O O . LYS A 1 450 ? 60.178 20.163 69.019 1.00 25.92 474 LYS A O 1
ATOM 3594 N N . LEU A 1 451 ? 60.933 18.148 69.679 1.00 20.94 475 LEU A N 1
ATOM 3595 C CA . LEU A 1 451 ? 61.331 18.650 70.988 1.00 19.84 475 LEU A CA 1
ATOM 3596 C C . LEU A 1 451 ? 62.826 18.978 71.072 1.00 21.96 475 LEU A C 1
ATOM 3597 O O . LEU A 1 451 ? 63.163 20.097 71.445 1.00 21.17 475 LEU A O 1
ATOM 3602 N N . ASN A 1 452 ? 63.716 18.029 70.748 1.00 20.31 476 ASN A N 1
ATOM 3603 C CA . ASN A 1 452 ? 65.174 18.270 70.915 1.00 22.26 476 ASN A CA 1
ATOM 3604 C C . ASN A 1 452 ? 65.686 19.411 70.038 1.00 24.46 476 ASN A C 1
ATOM 3605 O O . ASN A 1 452 ? 66.561 20.152 70.469 1.00 22.94 476 ASN A O 1
ATOM 3610 N N . THR A 1 453 ? 65.104 19.582 68.848 1.00 21.44 477 THR A N 1
ATOM 3611 C CA . THR A 1 453 ? 65.490 20.701 67.951 1.00 22.00 477 THR A CA 1
ATOM 3612 C C . THR A 1 453 ? 65.177 22.082 68.571 1.00 25.53 477 THR A C 1
ATOM 3613 O O . THR A 1 453 ? 65.781 23.092 68.173 1.00 25.69 477 THR A O 1
ATOM 3617 N N . LYS A 1 454 ? 64.250 22.130 69.547 1.00 20.07 478 LYS A N 1
ATOM 3618 C CA . LYS A 1 454 ? 63.917 23.387 70.246 1.00 19.10 478 LYS A CA 1
ATOM 3619 C C . LYS A 1 454 ? 64.744 23.510 71.506 1.00 23.12 478 LYS A C 1
ATOM 3620 O O . LYS A 1 454 ? 65.300 24.566 71.785 1.00 21.13 478 LYS A O 1
ATOM 3626 N N . LEU A 1 455 ? 64.831 22.414 72.273 1.00 21.68 479 LEU A N 1
ATOM 3627 C CA . LEU A 1 455 ? 65.604 22.426 73.511 1.00 20.94 479 LEU A CA 1
ATOM 3628 C C . LEU A 1 455 ? 67.035 22.932 73.288 1.00 25.05 479 LEU A C 1
ATOM 3629 O O . LEU A 1 455 ? 67.515 23.748 74.068 1.00 24.19 479 LEU A O 1
ATOM 3634 N N . ILE A 1 456 ? 67.690 22.472 72.226 1.00 23.78 480 ILE A N 1
ATOM 3635 C CA . ILE A 1 456 ? 69.094 22.840 71.947 1.00 24.90 480 ILE A CA 1
ATOM 3636 C C . ILE A 1 456 ? 69.271 24.355 71.655 1.00 28.30 480 ILE A C 1
ATOM 3637 O O . ILE A 1 456 ? 70.378 24.863 71.774 1.00 28.76 480 ILE A O 1
ATOM 3642 N N . LYS A 1 457 ? 68.189 25.076 71.304 1.00 23.66 481 LYS A N 1
ATOM 3643 C CA . LYS A 1 457 ? 68.269 26.519 71.020 1.00 23.49 481 LYS A CA 1
ATOM 3644 C C . LYS A 1 457 ? 68.165 27.362 72.285 1.00 26.58 481 LYS A C 1
ATOM 3645 O O . LYS A 1 457 ? 68.545 28.530 72.260 1.00 26.13 481 LYS A O 1
ATOM 3651 N N . VAL A 1 458 ? 67.618 26.804 73.388 1.00 21.72 482 VAL A N 1
ATOM 3652 C CA . VAL A 1 458 ? 67.401 27.580 74.630 1.00 21.33 482 VAL A CA 1
ATOM 3653 C C . VAL A 1 458 ? 68.025 26.940 75.883 1.00 26.32 482 VAL A C 1
ATOM 3654 O O . VAL A 1 458 ? 67.860 27.471 76.996 1.00 27.66 482 VAL A O 1
ATOM 3658 N N . SER A 1 459 ? 68.688 25.820 75.708 1.00 24.78 483 SER A N 1
ATOM 3659 C CA A SER A 1 459 ? 69.302 25.054 76.797 0.50 24.78 483 SER A CA 1
ATOM 3660 C CA B SER A 1 459 ? 69.356 25.128 76.812 0.50 25.41 483 SER A CA 1
ATOM 3661 C C . SER A 1 459 ? 70.538 24.336 76.283 1.00 30.83 483 SER A C 1
ATOM 3662 O O . SER A 1 459 ? 70.662 24.138 75.061 1.00 30.05 483 SER A O 1
ATOM 3667 N N . ASP A 1 460 ? 71.409 23.881 77.206 1.00 30.50 484 ASP A N 1
ATOM 3668 C CA A ASP A 1 460 ? 72.585 23.117 76.813 0.70 31.79 484 ASP A CA 1
ATOM 3669 C CA B ASP A 1 460 ? 72.598 23.105 76.862 0.30 31.27 484 ASP A CA 1
ATOM 3670 C C . ASP A 1 460 ? 72.282 21.613 76.913 1.00 35.80 484 ASP A C 1
ATOM 3671 O O . ASP A 1 460 ? 73.127 20.796 76.566 1.00 36.83 484 ASP A O 1
ATOM 3680 N N . LYS A 1 461 ? 71.052 21.255 77.338 1.00 32.30 485 LYS A N 1
ATOM 3681 C CA . LYS A 1 461 ? 70.659 19.847 77.475 1.00 32.19 485 LYS A CA 1
ATOM 3682 C C . LYS A 1 461 ? 69.460 19.479 76.619 1.00 35.17 485 LYS A C 1
ATOM 3683 O O . LYS A 1 461 ? 68.480 20.219 76.568 1.00 37.13 485 LYS A O 1
ATOM 3689 N N . THR A 1 462 ? 69.531 18.333 75.967 1.00 28.67 486 THR A N 1
ATOM 3690 C CA . THR A 1 462 ? 68.408 17.822 75.190 1.00 26.85 486 THR A CA 1
ATOM 3691 C C . THR A 1 462 ? 67.878 16.614 75.945 1.00 28.07 486 THR A C 1
ATOM 3692 O O . THR A 1 462 ? 68.438 16.221 76.980 1.00 27.41 486 THR A O 1
ATOM 3704 N N . ASP A 1 464 ? 67.857 12.977 76.056 1.00 26.47 488 ASP A N 1
ATOM 3705 C CA . ASP A 1 464 ? 68.587 11.838 75.480 1.00 25.95 488 ASP A CA 1
ATOM 3706 C C . ASP A 1 464 ? 67.594 10.685 75.245 1.00 29.41 488 ASP A C 1
ATOM 3707 O O . ASP A 1 464 ? 66.954 10.197 76.188 1.00 27.97 488 ASP A O 1
ATOM 3712 N N . ILE A 1 465 ? 67.444 10.286 73.969 1.00 24.75 489 ILE A N 1
ATOM 3713 C CA . ILE A 1 465 ? 66.522 9.213 73.559 1.00 26.40 489 ILE A CA 1
ATOM 3714 C C . ILE A 1 465 ? 66.906 7.854 74.202 1.00 29.08 489 ILE A C 1
ATOM 3715 O O . ILE A 1 465 ? 66.040 7.000 74.301 1.00 28.35 489 ILE A O 1
ATOM 3720 N N . SER A 1 466 ? 68.180 7.670 74.628 1.00 26.51 490 SER A N 1
ATOM 3721 C CA A SER A 1 466 ? 68.656 6.410 75.221 0.60 26.67 490 SER A CA 1
ATOM 3722 C CA B SER A 1 466 ? 68.635 6.405 75.218 0.40 26.83 490 SER A CA 1
ATOM 3723 C C . SER A 1 466 ? 68.554 6.425 76.757 1.00 29.99 490 SER A C 1
ATOM 3724 O O . SER A 1 466 ? 68.875 5.424 77.402 1.00 29.95 490 SER A O 1
ATOM 3729 N N . ALA A 1 467 ? 68.119 7.554 77.354 1.00 23.28 491 ALA A N 1
ATOM 3730 C CA . ALA A 1 467 ? 67.998 7.649 78.811 1.00 21.38 491 ALA A CA 1
ATOM 3731 C C . ALA A 1 467 ? 66.691 6.990 79.316 1.00 23.56 491 ALA A C 1
ATOM 3732 O O . ALA A 1 467 ? 65.809 6.640 78.529 1.00 23.59 491 ALA A O 1
ATOM 3734 N N . THR A 1 468 ? 66.593 6.827 80.640 1.00 22.84 492 THR A N 1
ATOM 3735 C CA . THR A 1 468 ? 65.439 6.234 81.313 1.00 22.85 492 THR A CA 1
ATOM 3736 C C . THR A 1 468 ? 64.836 7.327 82.158 1.00 23.74 492 THR A C 1
ATOM 3737 O O . THR A 1 468 ? 65.561 7.978 82.897 1.00 23.73 492 THR A O 1
ATOM 3741 N N . TYR A 1 469 ? 63.513 7.521 82.068 1.00 20.53 493 TYR A N 1
ATOM 3742 C CA . TYR A 1 469 ? 62.868 8.652 82.726 1.00 20.53 493 TYR A CA 1
ATOM 3743 C C . TYR A 1 469 ? 61.904 8.252 83.829 1.00 22.94 493 TYR A C 1
ATOM 3744 O O . TYR A 1 469 ? 61.085 7.353 83.635 1.00 20.92 493 TYR A O 1
ATOM 3753 N N . TRP A 1 470 ? 61.978 8.936 84.973 1.00 21.07 494 TRP A N 1
ATOM 3754 C CA . TRP A 1 470 ? 61.015 8.695 86.047 1.00 21.80 494 TRP A CA 1
ATOM 3755 C C . TRP A 1 470 ? 59.605 9.095 85.653 1.00 23.14 494 TRP A C 1
ATOM 3756 O O . TRP A 1 470 ? 59.431 10.141 85.033 1.00 21.03 494 TRP A O 1
ATOM 3767 N N . SER A 1 471 ? 58.602 8.330 86.093 1.00 20.84 495 SER A N 1
ATOM 3768 C CA . SER A 1 471 ? 57.225 8.796 85.994 1.00 20.03 495 SER A CA 1
ATOM 3769 C C . SER A 1 471 ? 56.682 8.883 87.424 1.00 23.48 495 SER A C 1
ATOM 3770 O O . SER A 1 471 ? 57.320 8.379 88.367 1.00 23.24 495 SER A O 1
ATOM 3773 N N . SER A 1 472 ? 55.505 9.490 87.579 1.00 21.75 496 SER A N 1
ATOM 3774 C CA . SER A 1 472 ? 54.840 9.565 88.879 1.00 21.74 496 SER A CA 1
ATOM 3775 C C . SER A 1 472 ? 53.858 8.381 89.039 1.00 25.59 496 SER A C 1
ATOM 3776 O O . SER A 1 472 ? 53.102 8.343 90.014 1.00 25.87 496 SER A O 1
ATOM 3779 N N . THR A 1 473 ? 53.872 7.418 88.083 1.00 22.34 497 THR A N 1
ATOM 3780 C CA . THR A 1 473 ? 52.994 6.238 88.101 1.00 21.52 497 THR A CA 1
ATOM 3781 C C . THR A 1 473 ? 53.680 5.120 88.910 1.00 24.52 497 THR A C 1
ATOM 3782 O O . THR A 1 473 ? 54.787 4.693 88.576 1.00 24.00 497 THR A O 1
ATOM 3786 N N . GLU A 1 474 ? 53.014 4.654 89.973 1.00 21.52 498 GLU A N 1
ATOM 3787 C CA . GLU A 1 474 ? 53.594 3.664 90.863 1.00 22.12 498 GLU A CA 1
ATOM 3788 C C . GLU A 1 474 ? 53.356 2.238 90.374 1.00 27.52 498 GLU A C 1
ATOM 3789 O O . GLU A 1 474 ? 52.260 1.921 89.892 1.00 27.61 498 GLU A O 1
ATOM 3795 N N . ARG A 1 475 ? 54.389 1.371 90.512 1.00 24.65 499 ARG A N 1
ATOM 3796 C CA . ARG A 1 475 ? 54.266 -0.054 90.185 1.00 25.20 499 ARG A CA 1
ATOM 3797 C C . ARG A 1 475 ? 53.878 -0.817 91.448 1.00 29.46 499 ARG A C 1
ATOM 3798 O O . ARG A 1 475 ? 52.937 -1.609 91.416 1.00 29.65 499 ARG A O 1
ATOM 3806 N N . ASN A 1 476 ? 54.624 -0.612 92.551 1.00 26.54 500 ASN A N 1
ATOM 3807 C CA . ASN A 1 476 ? 54.385 -1.283 93.849 1.00 27.03 500 ASN A CA 1
ATOM 3808 C C . ASN A 1 476 ? 55.104 -0.462 94.932 1.00 32.11 500 ASN A C 1
ATOM 3809 O O . ASN A 1 476 ? 55.546 0.663 94.649 1.00 29.95 500 ASN A O 1
ATOM 3814 N N . ASN A 1 477 ? 55.245 -1.006 96.143 1.00 30.51 501 ASN A N 1
ATOM 3815 C CA . ASN A 1 477 ? 55.881 -0.274 97.252 1.00 31.27 501 ASN A CA 1
ATOM 3816 C C . ASN A 1 477 ? 57.362 0.061 96.978 1.00 34.22 501 ASN A C 1
ATOM 3817 O O . ASN A 1 477 ? 57.864 1.051 97.499 1.00 33.79 501 ASN A O 1
ATOM 3822 N N . LYS A 1 478 ? 58.029 -0.711 96.117 1.00 30.96 502 LYS A N 1
ATOM 3823 C CA . LYS A 1 478 ? 59.455 -0.511 95.840 1.00 30.51 502 LYS A CA 1
ATOM 3824 C C . LYS A 1 478 ? 59.766 0.176 94.519 1.00 31.76 502 LYS A C 1
ATOM 3825 O O . LYS A 1 478 ? 60.884 0.694 94.370 1.00 30.90 502 LYS A O 1
ATOM 3831 N N . ASN A 1 479 ? 58.837 0.115 93.529 1.00 26.75 503 ASN A N 1
ATOM 3832 C CA . ASN A 1 479 ? 59.085 0.565 92.151 1.00 24.40 503 ASN A CA 1
ATOM 3833 C C . ASN A 1 479 ? 58.090 1.548 91.596 1.00 26.62 503 ASN A C 1
ATOM 3834 O O . ASN A 1 479 ? 56.896 1.477 91.885 1.00 27.32 503 ASN A O 1
ATOM 3847 N N . TYR A 1 481 ? 56.922 3.231 87.613 1.00 21.36 505 TYR A N 1
ATOM 3848 C CA . TYR A 1 481 ? 57.030 3.000 86.177 1.00 20.38 505 TYR A CA 1
ATOM 3849 C C . TYR A 1 481 ? 58.108 3.962 85.650 1.00 23.40 505 TYR A C 1
ATOM 3850 O O . TYR A 1 481 ? 58.166 5.134 86.079 1.00 22.15 505 TYR A O 1
ATOM 3859 N N . ILE A 1 482 ? 58.959 3.476 84.745 1.00 20.46 506 ILE A N 1
ATOM 3860 C CA . ILE A 1 482 ? 60.018 4.281 84.118 1.00 19.73 506 ILE A CA 1
ATOM 3861 C C . ILE A 1 482 ? 59.831 4.172 82.614 1.00 24.93 506 ILE A C 1
ATOM 3862 O O . ILE A 1 482 ? 59.413 3.117 82.113 1.00 24.84 506 ILE A O 1
ATOM 3867 N N . VAL A 1 483 ? 60.136 5.248 81.903 1.00 20.32 507 VAL A N 1
ATOM 3868 C CA . VAL A 1 483 ? 59.893 5.296 80.477 1.00 19.60 507 VAL A CA 1
ATOM 3869 C C . VAL A 1 483 ? 61.210 5.324 79.709 1.00 23.20 507 VAL A C 1
ATOM 3870 O O . VAL A 1 483 ? 62.142 6.051 80.060 1.00 22.42 507 VAL A O 1
ATOM 3874 N N . THR A 1 484 ? 61.244 4.531 78.645 1.00 22.06 508 THR A N 1
ATOM 3875 C CA . THR A 1 484 ? 62.357 4.466 77.704 1.00 21.42 508 THR A CA 1
ATOM 3876 C C . THR A 1 484 ? 61.802 4.708 76.328 1.00 23.84 508 THR A C 1
ATOM 3877 O O . THR A 1 484 ? 60.588 4.624 76.122 1.00 23.07 508 THR A O 1
ATOM 3881 N N . TYR A 1 485 ? 62.680 5.000 75.379 1.00 20.86 509 TYR A N 1
ATOM 3882 C CA . TYR A 1 485 ? 62.256 5.325 74.031 1.00 20.11 509 TYR A CA 1
ATOM 3883 C C . TYR A 1 485 ? 63.071 4.624 72.974 1.00 25.85 509 TYR A C 1
ATOM 3884 O O . TYR A 1 485 ? 64.266 4.439 73.141 1.00 23.88 509 TYR A O 1
ATOM 3893 N N . SER A 1 486 ? 62.424 4.355 71.860 1.00 24.34 510 SER A N 1
ATOM 3894 C CA . SER A 1 486 ? 63.067 3.999 70.606 1.00 26.18 510 SER A CA 1
ATOM 3895 C C . SER A 1 486 ? 62.841 5.218 69.690 1.00 31.21 510 SER A C 1
ATOM 3896 O O . SER A 1 486 ? 62.226 6.203 70.128 1.00 28.44 510 SER A O 1
ATOM 3899 N N . LYS A 1 487 ? 63.235 5.128 68.403 1.00 28.41 511 LYS A N 1
ATOM 3900 C CA . LYS A 1 487 ? 62.985 6.218 67.463 1.00 28.58 511 LYS A CA 1
ATOM 3901 C C . LYS A 1 487 ? 61.523 6.244 67.028 1.00 27.63 511 LYS A C 1
ATOM 3902 O O . LYS A 1 487 ? 61.105 7.200 66.373 1.00 26.91 511 LYS A O 1
ATOM 3908 N N . THR A 1 488 ? 60.716 5.239 67.414 1.00 24.68 512 THR A N 1
ATOM 3909 C CA . THR A 1 488 ? 59.317 5.185 66.989 1.00 24.30 512 THR A CA 1
ATOM 3910 C C . THR A 1 488 ? 58.297 5.120 68.137 1.00 28.42 512 THR A C 1
ATOM 3911 O O . THR A 1 488 ? 57.104 5.253 67.864 1.00 27.95 512 THR A O 1
ATOM 3915 N N . ALA A 1 489 ? 58.726 4.875 69.398 1.00 26.61 513 ALA A N 1
ATOM 3916 C CA . ALA A 1 489 ? 57.744 4.784 70.484 1.00 26.53 513 ALA A CA 1
ATOM 3917 C C . ALA A 1 489 ? 58.363 4.971 71.844 1.00 27.02 513 ALA A C 1
ATOM 3918 O O . ALA A 1 489 ? 59.537 4.710 72.034 1.00 25.78 513 ALA A O 1
ATOM 3920 N N . GLY A 1 490 ? 57.530 5.350 72.796 1.00 23.62 514 GLY A N 1
ATOM 3921 C CA . GLY A 1 490 ? 57.890 5.369 74.206 1.00 22.42 514 GLY A CA 1
ATOM 3922 C C . GLY A 1 490 ? 57.370 4.058 74.796 1.00 24.44 514 GLY A C 1
ATOM 3923 O O . GLY A 1 490 ? 56.383 3.477 74.309 1.00 23.66 514 GLY A O 1
ATOM 3924 N N . SER A 1 491 ? 58.007 3.572 75.846 1.00 20.66 515 SER A N 1
ATOM 3925 C CA . SER A 1 491 ? 57.558 2.334 76.482 1.00 21.37 515 SER A CA 1
ATOM 3926 C C . SER A 1 491 ? 57.604 2.508 77.987 1.00 23.96 515 SER A C 1
ATOM 3927 O O . SER A 1 491 ? 58.627 2.955 78.509 1.00 24.38 515 SER A O 1
ATOM 3930 N N . ALA A 1 492 ? 56.507 2.189 78.682 1.00 21.45 516 ALA A N 1
ATOM 3931 C CA . ALA A 1 492 ? 56.458 2.306 80.153 1.00 22.65 516 ALA A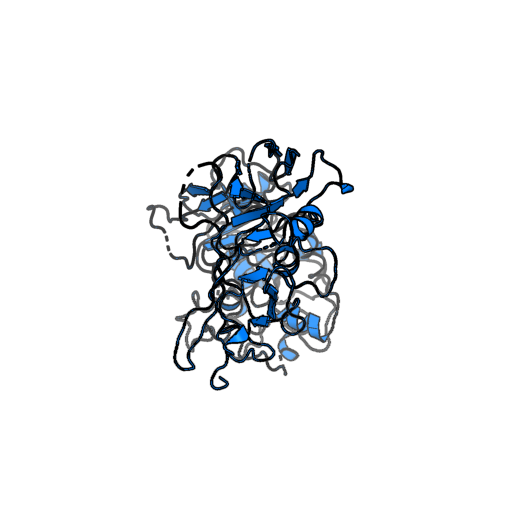 CA 1
ATOM 3932 C C . ALA A 1 492 ? 56.811 0.947 80.763 1.00 26.30 516 ALA A C 1
ATOM 3933 O O . ALA A 1 492 ? 56.118 -0.013 80.511 1.00 27.20 516 ALA A O 1
ATOM 3935 N N . GLY A 1 493 ? 57.919 0.872 81.498 1.00 22.55 517 GLY A N 1
ATOM 3936 C CA . GLY A 1 493 ? 58.383 -0.362 82.113 1.00 22.07 517 GLY A CA 1
ATOM 3937 C C . GLY A 1 493 ? 58.194 -0.321 83.610 1.00 26.69 517 GLY A C 1
ATOM 3938 O O . GLY A 1 493 ? 58.164 0.755 84.200 1.00 25.03 517 GLY A O 1
ATOM 3939 N N . THR A 1 494 ? 58.148 -1.481 84.245 1.00 24.92 518 THR A N 1
ATOM 3940 C CA . THR A 1 494 ? 57.889 -1.541 85.686 1.00 25.43 518 THR A CA 1
ATOM 3941 C C . THR A 1 494 ? 59.146 -1.667 86.571 1.00 29.45 518 THR A C 1
ATOM 3942 O O . THR A 1 494 ? 58.996 -1.845 87.780 1.00 29.97 518 THR A O 1
ATOM 3946 N N . GLY A 1 495 ? 60.347 -1.547 86.000 1.00 26.67 519 GLY A N 1
ATOM 3947 C CA . GLY A 1 495 ? 61.585 -1.763 86.761 1.00 27.66 519 GLY A CA 1
ATOM 3948 C C . GLY A 1 495 ? 62.192 -0.577 87.500 1.00 31.05 519 GLY A C 1
ATOM 3949 O O . GLY A 1 495 ? 63.354 -0.629 87.896 1.00 30.39 519 GLY A O 1
ATOM 3950 N N . GLY A 1 496 ? 61.413 0.471 87.729 1.00 26.33 520 GLY A N 1
ATOM 3951 C CA . GLY A 1 496 ? 61.923 1.695 88.340 1.00 24.57 520 GLY A CA 1
ATOM 3952 C C . GLY A 1 496 ? 62.049 1.675 89.851 1.00 27.60 520 GLY A C 1
ATOM 3953 O O . GLY A 1 496 ? 61.333 2.413 90.524 1.00 26.91 520 GLY A O 1
ATOM 3954 N N . VAL A 1 497 ? 63.007 0.888 90.399 1.00 25.32 521 VAL A N 1
ATOM 3955 C CA . VAL A 1 497 ? 63.259 0.811 91.861 1.00 25.78 521 VAL A CA 1
ATOM 3956 C C . VAL A 1 497 ? 63.420 2.246 92.357 1.00 29.76 521 VAL A C 1
ATOM 3957 O O . VAL A 1 497 ? 64.224 2.972 91.793 1.00 28.47 521 VAL A O 1
ATOM 3961 N N . LYS A 1 498 ? 62.599 2.664 93.332 1.00 28.30 522 LYS A N 1
ATOM 3962 C CA . LYS A 1 498 ? 62.487 4.046 93.832 1.00 28.24 522 LYS A CA 1
ATOM 3963 C C . LYS A 1 498 ? 63.832 4.645 94.289 1.00 33.02 522 LYS A C 1
ATOM 3964 O O . LYS A 1 498 ? 64.003 5.862 94.224 1.00 30.94 522 LYS A O 1
ATOM 3970 N N . THR A 1 499 ? 64.777 3.777 94.708 1.00 30.01 523 THR A N 1
ATOM 3971 C CA . THR A 1 499 ? 66.116 4.124 95.203 1.00 30.54 523 THR A CA 1
ATOM 3972 C C . THR A 1 499 ? 67.169 4.075 94.075 1.00 34.22 523 THR A C 1
ATOM 3973 O O . THR A 1 499 ? 68.330 4.416 94.314 1.00 34.55 523 THR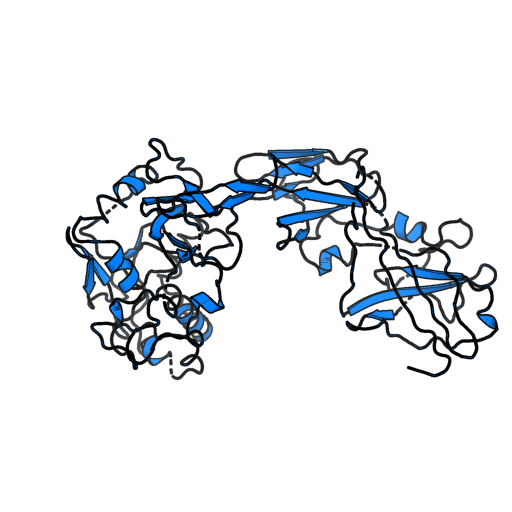 A O 1
ATOM 3977 N N . ASN A 1 500 ? 66.763 3.710 92.837 1.00 29.37 524 ASN A N 1
ATOM 3978 C CA . ASN A 1 500 ? 67.673 3.766 91.694 1.00 28.56 524 ASN A CA 1
ATOM 3979 C C . ASN A 1 500 ? 67.800 5.228 91.226 1.00 30.21 524 ASN A C 1
ATOM 3980 O O . ASN A 1 500 ? 67.128 6.093 91.768 1.00 29.37 524 ASN A O 1
ATOM 3985 N N . THR A 1 501 ? 68.659 5.498 90.241 1.00 28.64 525 THR A N 1
ATOM 3986 C CA . THR A 1 501 ? 68.860 6.844 89.701 1.00 28.50 525 THR A CA 1
ATOM 3987 C C . THR A 1 501 ? 68.398 6.883 88.259 1.00 30.30 525 THR A C 1
ATOM 3988 O O . THR A 1 501 ? 68.953 6.164 87.429 1.00 30.82 525 THR A O 1
ATOM 3992 N N . TYR A 1 502 ? 67.387 7.716 87.963 1.00 24.39 526 TYR A N 1
ATOM 3993 C CA . TYR A 1 502 ? 66.903 7.898 86.594 1.00 22.60 526 TYR A CA 1
ATOM 3994 C C . TYR A 1 502 ? 66.766 9.409 86.305 1.00 24.28 526 TYR A C 1
ATOM 3995 O O . TYR A 1 502 ? 67.058 10.239 87.170 1.00 24.23 526 TYR A O 1
ATOM 4004 N N . THR A 1 503 ? 66.317 9.750 85.097 1.00 20.60 527 THR A N 1
ATOM 4005 C CA . THR A 1 503 ? 66.250 11.146 84.652 1.00 19.75 527 THR A CA 1
ATOM 4006 C C . THR A 1 503 ? 64.907 11.764 84.917 1.00 24.35 527 THR A C 1
ATOM 4007 O O . THR A 1 503 ? 63.860 11.161 84.643 1.00 22.56 527 THR A O 1
ATOM 4011 N N . TYR A 1 504 ? 64.949 13.001 85.397 1.00 22.51 528 TYR A N 1
ATOM 4012 C CA . TYR A 1 504 ? 63.761 13.821 85.582 1.00 21.75 528 TYR A CA 1
ATOM 4013 C C . TYR A 1 504 ? 63.539 14.805 84.442 1.00 24.33 528 TYR A C 1
ATOM 4014 O O . TYR A 1 504 ? 64.462 15.510 84.034 1.00 22.88 528 TYR A O 1
ATOM 4023 N N . ARG A 1 505 ? 62.294 14.911 84.012 1.00 20.27 529 ARG A N 1
ATOM 4024 C CA . ARG A 1 505 ? 61.740 16.002 83.196 1.00 20.87 529 ARG A CA 1
ATOM 4025 C C . ARG A 1 505 ? 60.422 16.366 83.877 1.00 25.44 529 ARG A C 1
ATOM 4026 O O . ARG A 1 505 ? 59.701 15.460 84.293 1.00 27.41 529 ARG A O 1
ATOM 4034 N N . PHE A 1 506 ? 60.155 17.641 84.092 1.00 22.23 530 PHE A N 1
ATOM 4035 C CA . PHE A 1 506 ? 58.898 18.046 84.711 1.00 20.66 530 PHE A CA 1
ATOM 4036 C C . PHE A 1 506 ? 57.959 18.556 83.649 1.00 22.07 530 PHE A C 1
ATOM 4037 O O . PHE A 1 506 ? 58.387 19.032 82.594 1.00 20.95 530 PHE A O 1
ATOM 4045 N N . PHE A 1 507 ? 56.676 18.444 83.935 1.00 19.63 531 PHE A N 1
ATOM 4046 C CA . PHE A 1 507 ? 55.601 18.946 83.100 1.00 18.29 531 PHE A CA 1
ATOM 4047 C C . PHE A 1 507 ? 54.757 19.975 83.855 1.00 20.48 531 PHE A C 1
ATOM 4048 O O . PHE A 1 507 ? 54.681 19.921 85.078 1.00 19.91 531 PHE A O 1
ATOM 4056 N N . LEU A 1 508 ? 54.037 20.814 83.114 1.00 18.92 532 LEU A N 1
ATOM 4057 C CA . LEU A 1 508 ? 53.007 21.686 83.686 1.00 18.18 532 LEU A CA 1
ATOM 4058 C C . LEU A 1 508 ? 51.859 21.721 82.697 1.00 20.64 532 LEU A C 1
ATOM 4059 O O . LEU A 1 508 ? 52.074 21.462 81.512 1.00 19.29 532 LEU A O 1
ATOM 4064 N N . GLY A 1 509 ? 50.660 21.994 83.181 1.00 18.59 533 GLY A N 1
ATOM 4065 C CA . GLY A 1 509 ? 49.488 22.171 82.330 1.00 19.44 533 GLY A CA 1
ATOM 4066 C C . GLY A 1 509 ? 49.187 23.661 82.256 1.00 22.44 533 GLY A C 1
ATOM 4067 O O . GLY A 1 509 ? 49.383 24.376 83.242 1.00 20.22 533 GLY A O 1
ATOM 4068 N N . PHE A 1 510 ? 48.739 24.144 81.089 1.00 20.46 534 PHE A N 1
ATOM 4069 C CA . PHE A 1 510 ? 48.372 25.573 80.885 1.00 19.74 534 PHE A CA 1
ATOM 4070 C C . PHE A 1 510 ? 47.093 25.694 80.031 1.00 28.27 534 PHE A C 1
ATOM 4071 O O . PHE A 1 510 ? 46.658 24.663 79.458 1.00 28.83 534 PHE A O 1
#

Solvent-accessible surface area: 23309 Å² total

CATH classification: 2.60.40.2620 (+1 more: 2.60.40.3570)

Nearest PDB structures (foldseek):
  4eps-assembly1_A-2  TM=1.002E+00  e=1.270E-103  Bacteroides ovatus ATCC 8483
  4k4k-assembly1_A  TM=5.347E-01  e=5.086E-08  Bacteroides uniformis ATCC 8492
  5nfi-assembly1_B  TM=2.897E-01  e=2.576E-05  Porphyromonas gingivalis ATCC 33277
  5gni-assembly1_A  TM=2.896E-01  e=4.429E+00  Homo sapiens
  8opo-assembly1_C  TM=2.055E-01  e=8.303E+00  Human coronavirus HKU1

Foldseek 3Di:
DDFQFAFEAEWEQEAAALVPSHHTDDDAFFAWKWKWKADPLRTDPVRDTTWTDHHPGTDDDTDGDDPSSVPIWMKMKPRGDPDPPQADSPDQGGRVSVLVPQDFALAAADPVSVRNRFIIFGTWHWDDDDRYIYTHTYDFTQEKEKEFEAKEFEQEDAPVQHGDFDDTDMFWPPKWKAWQDDDPVRTGRFYADPVVRMTMTDDHPQDFIWMWIATPNDIDIRGCHPVGTSYYYYHYHPNGYDYDYYHDDFQWFAFQRGDTHDSVDPQDDLPRGFWTFQWFFAAACVVCVPPPPSPDHQQQDPCCVPQVRQGTGKIGLDKDKAFFFAQFPFALQRVCVDPCPRRHFGLALDPGPPDHNVPSQQGWCFLSLVVSVVVVCVVVVGDTVNVVSLVVSCVVNPHHPNKSRKTFTRSNVVFSSFAQQQCLVVRQQVSSVSNHVDRDQAFKEDHSRAHTSQWWIWHHDSHTIDTHTPGGSRDMGMTDIMMGD

InterPro domains:
  IPR025049 Fimbrillin-like 1 [PF13149] (53-202)
  IPR042278 Fimbrillin-like 1, N-terminal [G3DSA:2.60.40.2620] (57-182)

Sequence (485 aa):
NVRNGIVLLNNVTDTGIISNEDTGFVTTTFFTQGDQIGLFAVKDGAILDEINNPFTFNGSSWSGKPILYDDRLVGVNFYAYYPYQSETGKTDLIGDDDFFAPLAAGWEELTTEQSDQKAYAKKQDLTSNATALIIGENGNNYSLSFQLLTTHRRSLVVVKLPSTRYIFTDAEGVAPEEETPYVASVDVAFYLDDNVEEGTKIISPYYDAKKKDEYRLLRKPSSENQIIGHYNNDDKKQCTLDTAEKKEGKYKRRFVVDGGYKEVTTHHLQVGDYYYADGSVVSGNEAEPAKDNCIGIVCWVGNPPSVLYKDVAGTPYTATNDALLRSHPNNCVHGLVSLYTETGKFSPALTQSIHDWFTTSFTSSSSYVSVTGYYDANENNKNKPLRFLGYNNSSEVLDLYYDTFKTDFECFQQYQQDDCESSSFPSPSITTGWYVPSSGELVALQDKDNSLESSKLNTKLIKVSSDDKTDISSATYWSSTERNNKNYIVTYSKTAGSAGTGGVKTNTYTYRFFLGF

B-factor: mean 37.29, std 15.42, range [15.58, 114.12]

Radius of gyration: 29.88 Å; Cα contacts (8 Å, |Δi|>4): 1129; chains: 1; bounding box: 67×78×65 Å